Protein AF-0000000083341162 (afdb_homodimer)

Radius of gyration: 24.28 Å; Cα contacts (8 Å, |Δi|>4): 1191; chains: 2; bounding box: 47×65×74 Å

Nearest PDB structures (foldseek):
  4urj-assembly2_C  TM=5.771E-01  e=7.212E-07  Homo sapiens
  5qhm-assembly1_A  TM=6.306E-01  e=4.711E-06  Homo sapiens
  4ggj-assembly1_A  TM=7.688E-01  e=8.108E-05  Mus musculus
  4urj-assembly1_A  TM=5.931E-01  e=3.698E-06  Homo sapiens
  5lzk-assembly1_A  TM=6.014E-01  e=2.727E-05  Homo sapiens

pLDDT: mean 79.66, std 16.95, range [32.12, 98.06]

Structure (mmCIF, N/CA/C/O backbone):
data_AF-0000000083341162-model_v1
#
loop_
_entity.id
_entity.type
_entity.pdbx_description
1 polymer 'PLD-like domain-containing protein'
#
loop_
_atom_site.group_PDB
_atom_site.id
_atom_site.type_symbol
_atom_site.label_atom_id
_atom_site.label_alt_id
_atom_site.label_comp_id
_atom_site.label_asym_id
_atom_site.label_entity_id
_atom_site.label_seq_id
_atom_site.pdbx_PDB_ins_code
_atom_site.Cartn_x
_atom_site.Cartn_y
_atom_site.Cartn_z
_atom_site.occupancy
_atom_site.B_iso_or_equiv
_atom_site.auth_seq_id
_atom_site.auth_comp_id
_atom_site.auth_asym_id
_atom_site.auth_atom_id
_atom_site.pdbx_PDB_model_num
ATOM 1 N N . MET A 1 1 ? 17.734 2.557 14.867 1 71.5 1 MET A N 1
ATOM 2 C CA . MET A 1 1 ? 16.547 2.395 14.031 1 71.5 1 MET A CA 1
ATOM 3 C C . MET A 1 1 ? 15.328 3.041 14.695 1 71.5 1 MET A C 1
ATOM 5 O O . MET A 1 1 ? 14.93 2.65 15.789 1 71.5 1 MET A O 1
ATOM 9 N N . ALA A 1 2 ? 14.859 4.07 14.102 1 79.75 2 ALA A N 1
ATOM 10 C CA . ALA A 1 2 ? 13.688 4.754 14.648 1 79.75 2 ALA A CA 1
ATOM 11 C C . ALA A 1 2 ? 12.422 3.932 14.43 1 79.75 2 ALA A C 1
ATOM 13 O O . ALA A 1 2 ? 12.188 3.416 13.336 1 79.75 2 ALA A O 1
ATOM 14 N N . ASN A 1 3 ? 11.695 3.66 15.484 1 86.12 3 ASN A N 1
ATOM 15 C CA . ASN A 1 3 ? 10.375 3.035 15.414 1 86.12 3 ASN A CA 1
ATOM 16 C C . ASN A 1 3 ? 9.258 4.07 15.461 1 86.12 3 ASN A C 1
ATOM 18 O O . ASN A 1 3 ? 8.852 4.5 16.547 1 86.12 3 ASN A O 1
ATOM 22 N N . LEU A 1 4 ? 8.688 4.441 14.328 1 87.56 4 LEU A N 1
ATOM 23 C CA . LEU A 1 4 ? 7.707 5.516 14.211 1 87.56 4 LEU A CA 1
ATOM 24 C C . LEU A 1 4 ? 6.414 5.156 14.938 1 87.56 4 LEU A C 1
ATOM 26 O O . LEU A 1 4 ? 5.625 6.039 15.281 1 87.56 4 LEU A O 1
ATOM 30 N N . ASN A 1 5 ? 6.148 3.895 15.086 1 86.12 5 ASN A N 1
ATOM 31 C CA . ASN A 1 5 ? 4.914 3.461 15.727 1 86.12 5 ASN A CA 1
ATOM 32 C C . ASN A 1 5 ? 4.852 3.92 17.188 1 86.12 5 ASN A C 1
ATOM 34 O O . ASN A 1 5 ? 3.764 4.07 17.75 1 86.12 5 ASN A O 1
ATOM 38 N N . LYS A 1 6 ? 5.938 4.129 17.75 1 79.69 6 LYS A N 1
ATOM 39 C CA . LYS A 1 6 ? 5.996 4.531 19.156 1 79.69 6 LYS A CA 1
ATOM 40 C C . LYS A 1 6 ? 5.449 5.945 19.344 1 79.69 6 LYS A C 1
ATOM 42 O O . LYS A 1 6 ? 5.145 6.352 20.469 1 79.69 6 LYS A O 1
ATOM 47 N N . LEU A 1 7 ? 5.316 6.652 18.328 1 79.94 7 LEU A N 1
ATOM 48 C CA . LEU A 1 7 ? 4.871 8.039 18.391 1 79.94 7 LEU A CA 1
ATOM 49 C C . LEU A 1 7 ? 3.348 8.117 18.422 1 79.94 7 LEU A C 1
ATOM 51 O O . LEU A 1 7 ? 2.781 9.18 18.688 1 79.94 7 LEU A O 1
ATOM 55 N N . PHE A 1 8 ? 2.699 7.074 18.109 1 81 8 PHE A N 1
ATOM 56 C CA . PHE A 1 8 ? 1.251 7.102 17.953 1 81 8 PHE A CA 1
ATOM 57 C C . PHE A 1 8 ? 0.563 6.309 19.047 1 81 8 PHE A C 1
ATOM 59 O O . PHE A 1 8 ? 1.122 5.336 19.562 1 81 8 PHE A O 1
ATOM 66 N N . SER A 1 9 ? -0.628 6.777 19.297 1 69.12 9 SER A N 1
ATOM 67 C CA . SER A 1 9 ? -1.456 6.043 20.25 1 69.12 9 SER A CA 1
ATOM 68 C C . SER A 1 9 ? -2.014 4.766 19.625 1 69.12 9 SER A C 1
ATOM 70 O O . SER A 1 9 ? -2.225 4.699 18.422 1 69.12 9 SER A O 1
ATOM 72 N N . GLU A 1 10 ? -1.9 3.787 20.516 1 64 10 GLU A N 1
ATOM 73 C CA . GLU A 1 10 ? -2.535 2.57 20.016 1 64 10 GLU A CA 1
ATOM 74 C C . GLU A 1 10 ? -4.016 2.801 19.719 1 64 10 GLU A C 1
ATOM 76 O O . GLU A 1 10 ? -4.77 3.211 20.609 1 64 10 GLU A O 1
ATOM 81 N N . GLN A 1 11 ? -4.227 3.244 18.531 1 61.47 11 GLN A N 1
ATOM 82 C CA . GLN A 1 11 ? -5.629 3.461 18.203 1 61.47 11 GLN A CA 1
ATOM 83 C C . GLN A 1 11 ? -6.352 2.137 17.969 1 61.47 11 GLN A C 1
ATOM 85 O O . GLN A 1 11 ? -5.738 1.151 17.562 1 61.47 11 GLN A O 1
ATOM 90 N N . LEU A 1 12 ? -7.574 2.193 18.344 1 59.25 12 LEU A N 1
ATOM 91 C CA . LEU A 1 12 ? -8.477 1.046 18.297 1 59.25 12 LEU A CA 1
ATOM 92 C C . LEU A 1 12 ? -8.719 0.595 16.859 1 59.25 12 LEU A C 1
ATOM 94 O O . LEU A 1 12 ? -8.758 1.42 15.945 1 59.25 12 LEU A O 1
ATOM 98 N N . ASN A 1 13 ? -8.578 -0.587 16.656 1 68.56 13 ASN A N 1
ATOM 99 C CA . ASN A 1 13 ? -9.148 -1.298 15.516 1 68.56 13 ASN A CA 1
ATOM 100 C C . ASN A 1 13 ? -10.586 -0.876 15.258 1 68.56 13 ASN A C 1
ATOM 102 O O . ASN A 1 13 ? -11.352 -0.645 16.188 1 68.56 13 ASN A O 1
ATOM 106 N N . LYS A 1 14 ? -10.766 -0.411 14.062 1 81.25 14 LYS A N 1
ATOM 107 C CA . LYS A 1 14 ? -12.156 -0.161 13.688 1 81.25 14 LYS A CA 1
ATOM 108 C C . LYS A 1 14 ? -12.664 -1.229 12.719 1 81.25 14 LYS A C 1
ATOM 110 O O . LYS A 1 14 ? -11.906 -1.724 11.883 1 81.25 14 LYS A O 1
ATOM 115 N N . SER A 1 15 ? -13.867 -1.619 13 1 86.12 15 SER A N 1
ATOM 116 C CA . SER A 1 15 ? -14.492 -2.613 12.133 1 86.12 15 SER A CA 1
ATOM 117 C C . SER A 1 15 ? -15.875 -2.166 11.688 1 86.12 15 SER A C 1
ATOM 119 O O . SER A 1 15 ? -16.578 -1.48 12.43 1 86.12 15 SER A O 1
ATOM 121 N N . LEU A 1 16 ? -16.172 -2.43 10.484 1 82.31 16 LEU A N 1
ATOM 122 C CA . LEU A 1 16 ? -17.5 -2.199 9.938 1 82.31 16 LEU A CA 1
ATOM 123 C C . LEU A 1 16 ? -18.047 -3.469 9.297 1 82.31 16 LEU A C 1
ATOM 125 O O . LEU A 1 16 ? -17.297 -4.27 8.75 1 82.31 16 LEU A O 1
ATOM 129 N N . HIS A 1 17 ? -19.344 -3.479 9.367 1 87.75 17 HIS A N 1
ATOM 130 C CA . HIS A 1 17 ? -20 -4.641 8.789 1 87.75 17 HIS A CA 1
ATOM 131 C C . HIS A 1 17 ? -20.484 -4.352 7.371 1 87.75 17 HIS A C 1
ATOM 133 O O . HIS A 1 17 ? -20.875 -3.227 7.062 1 87.75 17 HIS A O 1
ATOM 139 N N . LEU A 1 18 ? -20.453 -5.344 6.59 1 85.62 18 LEU A N 1
ATOM 140 C CA . LEU A 1 18 ? -20.938 -5.285 5.215 1 85.62 18 LEU A CA 1
ATOM 141 C C . LEU A 1 18 ? -22.375 -5.785 5.121 1 85.62 18 LEU A C 1
ATOM 143 O O . LEU A 1 18 ? -22.828 -6.535 5.988 1 85.62 18 LEU A O 1
ATOM 147 N N . ASP A 1 19 ? -23.031 -5.387 4.078 1 83.44 19 ASP A N 1
ATOM 148 C CA . ASP A 1 19 ? -24.438 -5.754 3.898 1 83.44 19 ASP A CA 1
ATOM 149 C C . ASP A 1 19 ? -24.578 -7.254 3.637 1 83.44 19 ASP A C 1
ATOM 151 O O . ASP A 1 19 ? -25.625 -7.836 3.895 1 83.44 19 ASP A O 1
ATOM 155 N N . ASN A 1 20 ? -23.547 -7.902 3.205 1 80.06 20 ASN A N 1
ATOM 156 C CA . ASN A 1 20 ? -23.609 -9.32 2.891 1 80.06 20 ASN A CA 1
ATOM 157 C C . ASN A 1 20 ? -23.109 -10.18 4.055 1 80.06 20 ASN A C 1
ATOM 159 O O . ASN A 1 20 ? -22.828 -11.367 3.881 1 80.06 20 ASN A O 1
ATOM 163 N N . GLY A 1 21 ? -23 -9.578 5.184 1 84.56 21 GLY A N 1
ATOM 164 C CA . GLY A 1 21 ? -22.609 -10.312 6.375 1 84.56 21 GLY A CA 1
ATOM 165 C C . GLY A 1 21 ? -21.109 -10.312 6.621 1 84.56 21 GLY A C 1
ATOM 166 O O . GLY A 1 21 ? -20.656 -10.805 7.652 1 84.56 21 GLY A O 1
ATOM 167 N N . GLY A 1 22 ? -20.375 -9.773 5.738 1 90.5 22 GLY A N 1
ATOM 168 C CA . GLY A 1 22 ? -18.938 -9.688 5.922 1 90.5 22 GLY A CA 1
ATOM 169 C C . GLY A 1 22 ? -18.516 -8.539 6.816 1 90.5 22 GLY A C 1
ATOM 170 O O . GLY A 1 22 ? -19.359 -7.906 7.461 1 90.5 22 GLY A O 1
ATOM 171 N N . GLU A 1 23 ? -17.266 -8.43 6.902 1 93 23 GLU A N 1
ATOM 172 C CA . GLU A 1 23 ? -16.703 -7.398 7.773 1 93 23 GLU A CA 1
ATOM 173 C C . GLU A 1 23 ? -15.414 -6.824 7.195 1 93 23 GLU A C 1
ATOM 175 O O . GLU A 1 23 ? -14.656 -7.535 6.523 1 93 23 GLU A O 1
ATOM 180 N N . ILE A 1 24 ? -15.25 -5.57 7.465 1 92 24 ILE A N 1
ATOM 181 C CA . ILE A 1 24 ? -14 -4.898 7.133 1 92 24 ILE A CA 1
ATOM 182 C C . ILE A 1 24 ? -13.352 -4.348 8.398 1 92 24 ILE A C 1
ATOM 184 O O . ILE A 1 24 ? -14.023 -3.717 9.219 1 92 24 ILE A O 1
ATOM 188 N N . LYS A 1 25 ? -12.102 -4.625 8.5 1 93 25 LYS A N 1
ATOM 189 C CA . LYS A 1 25 ? -11.344 -4.172 9.664 1 93 25 LYS A CA 1
ATOM 190 C C . LYS A 1 25 ? -10.109 -3.377 9.242 1 93 25 LYS A C 1
ATOM 192 O O . LYS A 1 25 ? -9.43 -3.736 8.273 1 93 25 LYS A O 1
ATOM 197 N N . ILE A 1 26 ? -9.875 -2.297 9.961 1 92.56 26 ILE A N 1
ATOM 198 C CA . ILE A 1 26 ? -8.672 -1.503 9.734 1 92.56 26 ILE A CA 1
ATOM 199 C C . ILE A 1 26 ? -7.855 -1.421 11.023 1 92.56 26 ILE A C 1
ATOM 201 O O . ILE A 1 26 ? -8.414 -1.439 12.125 1 92.56 26 ILE A O 1
ATOM 205 N N . SER A 1 27 ? -6.609 -1.393 10.812 1 92.25 27 SER A N 1
ATOM 206 C CA . SER A 1 27 ? -5.695 -1.254 11.945 1 92.25 27 SER A CA 1
ATOM 207 C C . SER A 1 27 ? -4.43 -0.507 11.547 1 92.25 27 SER A C 1
ATOM 209 O O . SER A 1 27 ? -3.945 -0.652 10.422 1 92.25 27 SER A O 1
ATOM 211 N N . PHE A 1 28 ? -3.873 0.256 12.555 1 90.25 28 PHE A N 1
ATOM 212 C CA . PHE A 1 28 ? -2.656 1.021 12.305 1 90.25 28 PHE A CA 1
ATOM 213 C C . PHE A 1 28 ? -1.521 0.535 13.195 1 90.25 28 PHE A C 1
ATOM 215 O O . PHE A 1 28 ? -0.427 1.104 13.188 1 90.25 28 PHE A O 1
ATOM 222 N N . CYS A 1 29 ? -1.818 -0.487 13.984 1 86.31 29 CYS A N 1
ATOM 223 C CA . CYS A 1 29 ? -0.823 -0.961 14.938 1 86.31 29 CYS A CA 1
ATOM 224 C C . CYS A 1 29 ? -0.808 -2.484 15 1 86.31 29 CYS A C 1
ATOM 226 O O . CYS A 1 29 ? -1.766 -3.135 14.586 1 86.31 29 CYS A O 1
ATOM 228 N N . SER A 1 30 ? 0.346 -2.979 15.445 1 89.31 30 SER A N 1
ATOM 229 C CA . SER A 1 30 ? 0.517 -4.41 15.656 1 89.31 30 SER A CA 1
ATOM 230 C C . SER A 1 30 ? 0.198 -5.199 14.391 1 89.31 30 SER A C 1
ATOM 232 O O . SER A 1 30 ? -0.507 -6.207 14.438 1 89.31 30 SER A O 1
ATOM 234 N N . ASN A 1 31 ? 0.674 -4.703 13.328 1 93.12 31 ASN A N 1
ATOM 235 C CA . ASN A 1 31 ? 0.256 -5.238 12.031 1 93.12 31 ASN A CA 1
ATOM 236 C C . ASN A 1 31 ? 0.885 -6.602 11.766 1 93.12 31 ASN A C 1
ATOM 238 O O . ASN A 1 31 ? 0.247 -7.48 11.18 1 93.12 31 ASN A O 1
ATOM 242 N N . GLU A 1 32 ? 2.135 -6.82 12.227 1 95.44 32 GLU A N 1
ATOM 243 C CA . GLU A 1 32 ? 2.777 -8.109 12.008 1 95.44 32 GLU A CA 1
ATOM 244 C C . GLU A 1 32 ? 1.984 -9.234 12.664 1 95.44 32 GLU A C 1
ATOM 246 O O . GLU A 1 32 ? 1.756 -10.281 12.055 1 95.44 32 GLU A O 1
ATOM 251 N N . THR A 1 33 ? 1.55 -8.969 13.875 1 95.38 33 THR A N 1
ATOM 252 C CA . THR A 1 33 ? 0.78 -9.961 14.609 1 95.38 33 THR A CA 1
ATOM 253 C C . THR A 1 33 ? -0.53 -10.273 13.891 1 95.38 33 THR A C 1
ATOM 255 O O . THR A 1 33 ? -0.964 -11.43 13.852 1 95.38 33 THR A O 1
ATOM 258 N N . LYS A 1 34 ? -1.13 -9.32 13.406 1 95.62 34 LYS A N 1
ATOM 259 C CA . LYS A 1 34 ? -2.396 -9.508 12.695 1 95.62 34 LYS A CA 1
ATOM 260 C C . LYS A 1 34 ? -2.201 -10.305 11.414 1 95.62 34 LYS A C 1
ATOM 262 O O . LYS A 1 34 ? -3.025 -11.164 11.078 1 95.62 34 LYS A O 1
ATOM 267 N N . VAL A 1 35 ? -1.12 -10.031 10.711 1 97.56 35 VAL A N 1
ATOM 268 C CA . VAL A 1 35 ? -0.812 -10.781 9.492 1 97.56 35 VAL A CA 1
ATOM 269 C C . VAL A 1 35 ? -0.557 -12.25 9.844 1 97.56 35 VAL A C 1
ATOM 271 O O . VAL A 1 35 ? -1.104 -13.148 9.211 1 97.56 35 VAL A O 1
ATOM 274 N N . VAL A 1 36 ? 0.232 -12.492 10.844 1 97.62 36 VAL A N 1
ATOM 275 C CA . VAL A 1 36 ? 0.56 -13.852 11.266 1 97.62 36 VAL A CA 1
ATOM 276 C C . VAL A 1 36 ? -0.715 -14.586 11.672 1 97.62 36 VAL A C 1
ATOM 278 O O . VAL A 1 36 ? -0.928 -15.734 11.273 1 97.62 36 VAL A O 1
ATOM 281 N N . SER A 1 37 ? -1.533 -13.906 12.398 1 97.25 37 SER A N 1
ATOM 282 C CA . SER A 1 37 ? -2.791 -14.508 12.828 1 97.25 37 SER A CA 1
ATOM 283 C C . SER A 1 37 ? -3.662 -14.875 11.625 1 97.25 37 SER A C 1
ATOM 285 O O . SER A 1 37 ? -4.281 -15.945 11.609 1 97.25 37 SER A O 1
ATOM 287 N N . PHE A 1 38 ? -3.754 -14 10.711 1 97.56 38 PHE A N 1
ATOM 288 C CA . PHE A 1 38 ? -4.52 -14.25 9.492 1 97.56 38 PHE A CA 1
ATOM 289 C C . PHE A 1 38 ? -4.012 -15.5 8.781 1 97.56 38 PHE A C 1
ATOM 291 O O . PHE A 1 38 ? -4.801 -16.344 8.359 1 97.56 38 PHE A O 1
ATOM 298 N N . ILE A 1 39 ? -2.701 -15.617 8.672 1 97.12 39 ILE A N 1
ATOM 299 C CA . ILE A 1 39 ? -2.072 -16.734 7.98 1 97.12 39 ILE A CA 1
ATOM 300 C C . ILE A 1 39 ? -2.314 -18.031 8.758 1 97.12 39 ILE A C 1
ATOM 302 O O . ILE A 1 39 ? -2.74 -19.031 8.188 1 97.12 39 ILE A O 1
ATOM 306 N N . GLU A 1 40 ? -2.133 -17.984 10.016 1 95.75 40 GLU A N 1
ATOM 307 C CA . GLU A 1 40 ? -2.209 -19.188 10.844 1 95.75 40 GLU A CA 1
ATOM 308 C C . GLU A 1 40 ? -3.637 -19.719 10.914 1 95.75 40 GLU A C 1
ATOM 310 O O . GLU A 1 40 ? -3.846 -20.922 11.117 1 95.75 40 GLU A O 1
ATOM 315 N N . SER A 1 41 ? -4.562 -18.875 10.727 1 95.25 41 SER A N 1
ATOM 316 C CA . SER A 1 41 ? -5.957 -19.297 10.781 1 95.25 41 SER A CA 1
ATOM 317 C C . SER A 1 41 ? -6.453 -19.734 9.406 1 95.25 41 SER A C 1
ATOM 319 O O . SER A 1 41 ? -7.641 -20.016 9.234 1 95.25 41 SER A O 1
ATOM 321 N N . SER A 1 42 ? -5.613 -19.812 8.453 1 95.25 42 SER A N 1
ATOM 322 C CA . SER A 1 42 ? -6.008 -20.109 7.086 1 95.25 42 SER A CA 1
ATOM 323 C C . SER A 1 42 ? -5.605 -21.531 6.691 1 95.25 42 SER A C 1
ATOM 325 O O . SER A 1 42 ? -4.547 -22.016 7.102 1 95.25 42 SER A O 1
ATOM 327 N N . GLU A 1 43 ? -6.434 -22.188 5.887 1 94.56 43 GLU A N 1
ATOM 328 C CA . GLU A 1 43 ? -6.102 -23.484 5.316 1 94.56 43 GLU A CA 1
ATOM 329 C C . GLU A 1 43 ? -5.086 -23.344 4.184 1 94.56 43 GLU A C 1
ATOM 331 O O . GLU A 1 43 ? -4.16 -24.156 4.07 1 94.56 43 GLU A O 1
ATOM 336 N N . VAL A 1 44 ? -5.324 -22.391 3.381 1 95.06 44 VAL A N 1
ATOM 337 C CA . VAL A 1 44 ? -4.453 -22.062 2.256 1 95.06 44 VAL A CA 1
ATOM 338 C C . VAL A 1 44 ? -4.293 -20.547 2.139 1 95.06 44 VAL A C 1
ATOM 340 O O . VAL A 1 44 ? -5.254 -19.797 2.34 1 95.06 44 VAL A O 1
ATOM 343 N N . ILE A 1 45 ? -3.104 -20.125 1.803 1 96.56 45 ILE A N 1
ATOM 344 C CA . ILE A 1 45 ? -2.83 -18.703 1.562 1 96.56 45 ILE A CA 1
ATOM 345 C C . ILE A 1 45 ? -2.266 -18.531 0.154 1 96.56 45 ILE A C 1
ATOM 347 O O . ILE A 1 45 ? -1.301 -19.188 -0.227 1 96.56 45 ILE A O 1
ATOM 351 N N . VAL A 1 46 ? -2.889 -17.656 -0.566 1 96.25 46 VAL A N 1
ATOM 352 C CA . VAL A 1 46 ? -2.256 -17.188 -1.794 1 96.25 46 VAL A CA 1
ATOM 353 C C . VAL A 1 46 ? -2.16 -15.656 -1.771 1 96.25 46 VAL A C 1
ATOM 355 O O . VAL A 1 46 ? -2.877 -15 -1.017 1 96.25 46 VAL A O 1
ATOM 358 N N . GLY A 1 47 ? -1.236 -15.117 -2.508 1 96.56 47 GLY A N 1
ATOM 359 C CA . GLY A 1 47 ? -1.135 -13.672 -2.514 1 96.56 47 GLY A CA 1
ATOM 360 C C . GLY A 1 47 ? 0.105 -13.164 -3.225 1 96.56 47 GLY A C 1
ATOM 361 O O . GLY A 1 47 ? 0.704 -13.883 -4.027 1 96.56 47 GLY A O 1
ATOM 362 N N . CYS A 1 48 ? 0.42 -11.914 -3.025 1 97.44 48 CYS A N 1
ATOM 363 C CA . CYS A 1 48 ? 1.55 -11.273 -3.689 1 97.44 48 CYS A CA 1
ATOM 364 C C . CYS A 1 48 ? 2.018 -10.047 -2.914 1 97.44 48 CYS A C 1
ATOM 366 O O . CYS A 1 48 ? 1.239 -9.438 -2.174 1 97.44 48 CYS A O 1
ATOM 368 N N . ALA A 1 49 ? 3.217 -9.711 -3.061 1 97 49 ALA A N 1
ATOM 369 C CA . ALA A 1 49 ? 3.859 -8.516 -2.518 1 97 49 ALA A CA 1
ATOM 370 C C . ALA A 1 49 ? 5.195 -8.25 -3.203 1 97 49 ALA A C 1
ATOM 372 O O . ALA A 1 49 ? 5.887 -9.188 -3.609 1 97 49 ALA A O 1
ATOM 373 N N . PRO A 1 50 ? 5.578 -6.957 -3.285 1 95.69 50 PRO A N 1
ATOM 374 C CA . PRO A 1 50 ? 6.879 -6.703 -3.912 1 95.69 50 PRO A CA 1
ATOM 375 C C . PRO A 1 50 ? 8.047 -7.25 -3.092 1 95.69 50 PRO A C 1
ATOM 377 O O . PRO A 1 50 ? 9.016 -7.766 -3.656 1 95.69 50 PRO A O 1
ATOM 380 N N . TRP A 1 51 ? 7.969 -7.094 -1.803 1 93.5 51 TRP A N 1
ATOM 381 C CA . TRP A 1 51 ? 8.969 -7.566 -0.854 1 93.5 51 TRP A CA 1
ATOM 382 C C . TRP A 1 51 ? 8.336 -8.484 0.19 1 93.5 51 TRP A C 1
ATOM 384 O O . TRP A 1 51 ? 7.215 -8.25 0.634 1 93.5 51 TRP A O 1
ATOM 394 N N . PHE A 1 52 ? 9.133 -9.539 0.57 1 93.12 52 PHE A N 1
ATOM 395 C CA . PHE A 1 52 ? 8.602 -10.523 1.507 1 93.12 52 PHE A CA 1
ATOM 396 C C . PHE A 1 52 ? 9.711 -11.109 2.365 1 93.12 52 PHE A C 1
ATOM 398 O O . PHE A 1 52 ? 10.055 -12.289 2.223 1 93.12 52 PHE A O 1
ATOM 405 N N . ASN A 1 53 ? 10.219 -10.391 3.307 1 90.38 53 ASN A N 1
ATOM 406 C CA . ASN A 1 53 ? 11.359 -10.93 4.039 1 90.38 53 ASN A CA 1
ATOM 407 C C . ASN A 1 53 ? 11.141 -10.852 5.547 1 90.38 53 ASN A C 1
ATOM 409 O O . ASN A 1 53 ? 12.102 -10.891 6.32 1 90.38 53 ASN A O 1
ATOM 413 N N . ASN A 1 54 ? 9.969 -10.656 6 1 92.62 54 ASN A N 1
ATOM 414 C CA . ASN A 1 54 ? 9.656 -10.766 7.422 1 92.62 54 ASN A CA 1
ATOM 415 C C . ASN A 1 54 ? 9.695 -12.219 7.887 1 92.62 54 ASN A C 1
ATOM 417 O O . ASN A 1 54 ? 8.852 -13.031 7.492 1 92.62 54 ASN A O 1
ATOM 421 N N . GLN A 1 55 ? 10.586 -12.539 8.789 1 90.69 55 GLN A N 1
ATOM 422 C CA . GLN A 1 55 ? 10.828 -13.922 9.172 1 90.69 55 GLN A CA 1
ATOM 423 C C . GLN A 1 55 ? 9.625 -14.516 9.891 1 90.69 55 GLN A C 1
ATOM 425 O O . GLN A 1 55 ? 9.297 -15.695 9.711 1 90.69 55 GLN A O 1
ATOM 430 N N . ASN A 1 56 ? 8.992 -13.758 10.742 1 93.75 56 ASN A N 1
ATOM 431 C CA . ASN A 1 56 ? 7.82 -14.258 11.453 1 93.75 56 ASN A CA 1
ATOM 432 C C . ASN A 1 56 ? 6.691 -14.617 10.492 1 93.75 56 ASN A C 1
ATOM 434 O O . ASN A 1 56 ? 5.988 -15.609 10.695 1 93.75 56 ASN A O 1
ATOM 438 N N . ILE A 1 57 ? 6.547 -13.883 9.484 1 94.69 57 ILE A N 1
ATOM 439 C CA . ILE A 1 57 ? 5.504 -14.125 8.5 1 94.69 57 ILE A CA 1
ATOM 440 C C . ILE A 1 57 ? 5.867 -15.352 7.66 1 94.69 57 ILE A C 1
ATOM 442 O O . ILE A 1 57 ? 5.016 -16.203 7.387 1 94.69 57 ILE A O 1
ATOM 446 N N . ILE A 1 58 ? 7.117 -15.453 7.262 1 92.31 58 ILE A N 1
ATOM 447 C CA . ILE A 1 58 ? 7.586 -16.609 6.504 1 92.31 58 ILE A CA 1
ATOM 448 C C . ILE A 1 58 ? 7.395 -17.875 7.332 1 92.31 58 ILE A C 1
ATOM 450 O O . ILE A 1 58 ? 6.938 -18.906 6.812 1 92.31 58 ILE A O 1
ATOM 454 N N . ASN A 1 59 ? 7.699 -17.797 8.617 1 92.31 59 ASN A N 1
ATOM 455 C CA . ASN A 1 59 ? 7.484 -18.938 9.492 1 92.31 59 ASN A CA 1
ATOM 456 C C . ASN A 1 59 ? 6.008 -19.328 9.562 1 92.31 59 ASN A C 1
ATOM 458 O O . ASN A 1 59 ? 5.676 -20.516 9.594 1 92.31 59 ASN A O 1
ATOM 462 N N . ALA A 1 60 ? 5.188 -18.344 9.633 1 94.44 60 ALA A N 1
ATOM 463 C CA . ALA A 1 60 ? 3.752 -18.625 9.656 1 94.44 60 ALA A CA 1
ATOM 464 C C . ALA A 1 60 ? 3.312 -19.344 8.391 1 94.44 60 ALA A C 1
ATOM 466 O O . ALA A 1 60 ? 2.498 -20.281 8.445 1 94.44 60 ALA A O 1
ATOM 467 N N . LEU A 1 61 ? 3.84 -18.969 7.262 1 92.88 61 LEU A N 1
ATOM 468 C CA . LEU A 1 61 ? 3.496 -19.609 5.992 1 92.88 61 LEU A CA 1
ATOM 469 C C . LEU A 1 61 ? 3.918 -21.078 5.984 1 92.88 61 LEU A C 1
ATOM 471 O O . LEU A 1 61 ? 3.234 -21.922 5.402 1 92.88 61 LEU A O 1
ATOM 475 N N . GLN A 1 62 ? 5.043 -21.312 6.59 1 89.62 62 GLN A N 1
ATOM 476 C CA . GLN A 1 62 ? 5.555 -22.672 6.66 1 89.62 62 GLN A CA 1
ATOM 477 C C . GLN A 1 62 ? 4.605 -23.578 7.43 1 89.62 62 GLN A C 1
ATOM 479 O O . GLN A 1 62 ? 4.566 -24.797 7.199 1 89.62 62 GLN A O 1
ATOM 484 N N . ASN A 1 63 ? 3.842 -22.938 8.219 1 89.44 63 ASN A N 1
ATOM 485 C CA . ASN A 1 63 ? 3.004 -23.734 9.125 1 89.44 63 ASN A CA 1
ATOM 486 C C . ASN A 1 63 ? 1.56 -23.781 8.633 1 89.44 63 ASN A C 1
ATOM 488 O O . ASN A 1 63 ? 0.691 -24.328 9.32 1 89.44 63 ASN A O 1
ATOM 492 N N . VAL A 1 64 ? 1.315 -23.188 7.508 1 91 64 VAL A N 1
ATOM 493 C CA . VAL A 1 64 ? -0.039 -23.25 6.973 1 91 64 VAL A CA 1
ATOM 494 C C . VAL A 1 64 ? -0.376 -24.703 6.594 1 91 64 VAL A C 1
ATOM 496 O O . VAL A 1 64 ? 0.416 -25.375 5.934 1 91 64 VAL A O 1
ATOM 499 N N . ASN A 1 65 ? -1.489 -25.172 6.941 1 84.25 65 ASN A N 1
ATOM 500 C CA . ASN A 1 65 ? -1.861 -26.578 6.91 1 84.25 65 ASN A CA 1
ATOM 501 C C . ASN A 1 65 ? -1.819 -27.141 5.488 1 84.25 65 ASN A C 1
ATOM 503 O O . ASN A 1 65 ? -1.277 -28.219 5.258 1 84.25 65 ASN A O 1
ATOM 507 N N . LYS A 1 66 ? -2.428 -26.469 4.516 1 89.31 66 LYS A N 1
ATOM 508 C CA . LYS A 1 66 ? -2.576 -27.031 3.176 1 89.31 66 LYS A CA 1
ATOM 509 C C . LYS A 1 66 ? -1.724 -26.266 2.166 1 89.31 66 LYS A C 1
ATOM 511 O O . LYS A 1 66 ? -1.804 -26.516 0.961 1 89.31 66 LYS A O 1
ATOM 516 N N . GLY A 1 67 ? -0.988 -25.281 2.619 1 91.44 67 GLY A N 1
ATOM 517 C CA . GLY A 1 67 ? 0.066 -24.703 1.81 1 91.44 67 GLY A CA 1
ATOM 518 C C . GLY A 1 67 ? -0.224 -23.266 1.405 1 91.44 67 GLY A C 1
ATOM 519 O O . GLY A 1 67 ? -1.225 -22.688 1.831 1 91.44 67 GLY A O 1
ATOM 520 N N . CYS A 1 68 ? 0.73 -22.734 0.615 1 93.75 68 CYS A N 1
ATOM 521 C CA . CYS A 1 68 ? 0.651 -21.328 0.215 1 93.75 68 CYS A CA 1
ATOM 522 C C . CYS A 1 68 ? 1.359 -21.109 -1.115 1 93.75 68 CYS A C 1
ATOM 524 O O . CYS A 1 68 ? 2.117 -21.953 -1.573 1 93.75 68 CYS A O 1
ATOM 526 N N . CYS A 1 69 ? 1.026 -20.062 -1.785 1 94.69 69 CYS A N 1
ATOM 527 C CA . CYS A 1 69 ? 1.692 -19.578 -2.992 1 94.69 69 CYS A CA 1
ATOM 528 C C . CYS A 1 69 ? 1.723 -18.062 -3.031 1 94.69 69 CYS A C 1
ATOM 530 O O . CYS A 1 69 ? 0.678 -17.422 -3.141 1 94.69 69 CYS A O 1
ATOM 532 N N . ILE A 1 70 ? 2.904 -17.516 -2.986 1 96.38 70 ILE A N 1
ATOM 533 C CA . ILE A 1 70 ? 3.09 -16.078 -2.938 1 96.38 70 ILE A CA 1
ATOM 534 C C . ILE A 1 70 ? 3.875 -15.609 -4.164 1 96.38 70 ILE A C 1
ATOM 536 O O . ILE A 1 70 ? 4.914 -16.188 -4.496 1 96.38 70 ILE A O 1
ATOM 540 N N . ILE A 1 71 ? 3.383 -14.594 -4.84 1 95.94 71 ILE A N 1
ATOM 541 C CA . ILE A 1 71 ? 4.066 -14.047 -6.004 1 95.94 71 ILE A CA 1
ATOM 542 C C . ILE A 1 71 ? 4.797 -12.766 -5.617 1 95.94 71 ILE A C 1
ATOM 544 O O . ILE A 1 71 ? 4.195 -11.852 -5.047 1 95.94 71 ILE A O 1
ATOM 548 N N . LEU A 1 72 ? 6.086 -12.672 -5.941 1 96.12 72 LEU A N 1
ATOM 549 C CA . LEU A 1 72 ? 6.941 -11.539 -5.609 1 96.12 72 LEU A CA 1
ATOM 550 C C . LEU A 1 72 ? 7.293 -10.734 -6.855 1 96.12 72 LEU A C 1
ATOM 552 O O . LEU A 1 72 ? 7.121 -11.219 -7.977 1 96.12 72 LEU A O 1
ATOM 556 N N . ASP A 1 73 ? 7.742 -9.5 -6.625 1 95.81 73 ASP A N 1
ATOM 557 C CA . ASP A 1 73 ? 8.266 -8.703 -7.734 1 95.81 73 ASP A CA 1
ATOM 558 C C . ASP A 1 73 ? 9.633 -9.211 -8.172 1 95.81 73 ASP A C 1
ATOM 560 O O . ASP A 1 73 ? 10.555 -9.328 -7.355 1 95.81 73 ASP A O 1
ATOM 564 N N . LYS A 1 74 ? 9.781 -9.453 -9.406 1 93.94 74 LYS A N 1
ATOM 565 C CA . LYS A 1 74 ? 10.984 -10.062 -9.969 1 93.94 74 LYS A CA 1
ATOM 566 C C . LYS A 1 74 ? 12.211 -9.18 -9.734 1 93.94 74 LYS A C 1
ATOM 568 O O . LYS A 1 74 ? 13.25 -9.664 -9.273 1 93.94 74 LYS A O 1
ATOM 573 N N . LYS A 1 75 ? 12.125 -7.945 -10.062 1 92.69 75 LYS A N 1
ATOM 574 C CA . LYS A 1 75 ? 13.242 -7.016 -9.938 1 92.69 75 LYS A CA 1
ATOM 575 C C . LYS A 1 75 ? 13.742 -6.945 -8.5 1 92.69 75 LYS A C 1
ATOM 577 O O . LYS A 1 75 ? 14.945 -7.035 -8.25 1 92.69 75 LYS A O 1
ATOM 582 N N . GLN A 1 76 ? 12.836 -6.816 -7.57 1 90.94 76 GLN A N 1
ATOM 583 C CA . GLN A 1 76 ? 13.203 -6.688 -6.168 1 90.94 76 GLN A CA 1
ATOM 584 C C . GLN A 1 76 ? 13.797 -7.992 -5.637 1 90.94 76 GLN A C 1
ATOM 586 O O . GLN A 1 76 ? 14.734 -7.973 -4.836 1 90.94 76 GLN A O 1
ATOM 591 N N . PHE A 1 77 ? 13.258 -9.109 -6.086 1 92.69 77 PHE A N 1
ATOM 592 C CA . PHE A 1 77 ? 13.773 -10.406 -5.656 1 92.69 77 PHE A CA 1
ATOM 593 C C . PHE A 1 77 ? 15.188 -10.633 -6.172 1 92.69 77 PHE A C 1
ATOM 595 O O . PHE A 1 77 ? 16.047 -11.125 -5.445 1 92.69 77 PHE A O 1
ATOM 602 N N . MET A 1 78 ? 15.422 -10.281 -7.398 1 90.06 78 MET A N 1
ATOM 603 C CA . MET A 1 78 ? 16.688 -10.578 -8.047 1 90.06 78 MET A CA 1
ATOM 604 C C . MET A 1 78 ? 17.812 -9.703 -7.484 1 90.06 78 MET A C 1
ATOM 606 O O . MET A 1 78 ? 18.984 -9.977 -7.711 1 90.06 78 MET A O 1
ATOM 610 N N . LYS A 1 79 ? 17.453 -8.711 -6.73 1 88.12 79 LYS A N 1
ATOM 611 C CA . LYS A 1 79 ? 18.453 -7.887 -6.055 1 88.12 79 LYS A CA 1
ATOM 612 C C . LYS A 1 79 ? 18.953 -8.555 -4.773 1 88.12 79 LYS A C 1
ATOM 614 O O . LYS A 1 79 ? 19.969 -8.148 -4.207 1 88.12 79 LYS A O 1
ATOM 619 N N . LEU A 1 80 ? 18.266 -9.508 -4.293 1 86.62 80 LEU A N 1
ATOM 620 C CA . LEU A 1 80 ? 18.625 -10.172 -3.047 1 86.62 80 LEU A CA 1
ATOM 621 C C . LEU A 1 80 ? 19.891 -11.016 -3.234 1 86.62 80 LEU A C 1
ATOM 623 O O . LEU A 1 80 ? 20.062 -11.664 -4.27 1 86.62 80 LEU A O 1
ATOM 627 N N . PRO A 1 81 ? 20.641 -10.984 -2.137 1 83.25 81 PRO A N 1
ATOM 628 C CA . PRO A 1 81 ? 21.734 -11.945 -2.174 1 83.25 81 PRO A CA 1
ATOM 629 C C . PRO A 1 81 ? 21.266 -13.398 -2.158 1 83.25 81 PRO A C 1
ATOM 631 O O . PRO A 1 81 ? 20.188 -13.688 -1.626 1 83.25 81 PRO A O 1
ATOM 634 N N . ASP A 1 82 ? 22.047 -14.273 -2.615 1 76.38 82 ASP A N 1
ATOM 635 C CA . ASP A 1 82 ? 21.703 -15.688 -2.777 1 76.38 82 ASP A CA 1
ATOM 636 C C . ASP A 1 82 ? 21.266 -16.297 -1.449 1 76.38 82 ASP A C 1
ATOM 638 O O . ASP A 1 82 ? 20.312 -17.078 -1.404 1 76.38 82 ASP A O 1
ATOM 642 N N . TYR A 1 83 ? 21.969 -15.977 -0.452 1 71.31 83 TYR A N 1
ATOM 643 C CA . TYR A 1 83 ? 21.672 -16.594 0.841 1 71.31 83 TYR A CA 1
ATOM 644 C C . TYR A 1 83 ? 20.297 -16.188 1.338 1 71.31 83 TYR A C 1
ATOM 646 O O . TYR A 1 83 ? 19.625 -16.969 2.018 1 71.31 83 TYR A O 1
ATOM 654 N N . GLU A 1 84 ? 19.766 -15.039 0.998 1 78 84 GLU A N 1
ATOM 655 C CA . GLU A 1 84 ? 18.422 -14.586 1.377 1 78 84 GLU A CA 1
ATOM 656 C C . GLU A 1 84 ? 17.359 -15.242 0.505 1 78 84 GLU A C 1
ATOM 658 O O . GLU A 1 84 ? 16.281 -15.594 0.993 1 78 84 GLU A O 1
ATOM 663 N N . ALA A 1 85 ? 17.719 -15.469 -0.667 1 74.88 85 ALA A N 1
ATOM 664 C CA . ALA A 1 85 ? 16.781 -16.062 -1.608 1 74.88 85 ALA A CA 1
ATOM 665 C C . ALA A 1 85 ? 16.438 -17.484 -1.208 1 74.88 85 ALA A C 1
ATOM 667 O O . ALA A 1 85 ? 15.32 -17.969 -1.473 1 74.88 85 ALA A O 1
ATOM 668 N N . ARG A 1 86 ? 17.266 -18.156 -0.505 1 69.12 86 ARG A N 1
ATOM 669 C CA . ARG A 1 86 ? 17.078 -19.547 -0.121 1 69.12 86 ARG A CA 1
ATOM 670 C C . ARG A 1 86 ? 16 -19.672 0.954 1 69.12 86 ARG A C 1
ATOM 672 O O . ARG A 1 86 ? 15.453 -20.766 1.158 1 69.12 86 ARG A O 1
ATOM 679 N N . ARG A 1 87 ? 15.688 -18.609 1.593 1 70.75 87 ARG A N 1
ATOM 680 C CA . ARG A 1 87 ? 14.711 -18.609 2.676 1 70.75 87 ARG A CA 1
ATOM 681 C C . ARG A 1 87 ? 13.289 -18.719 2.133 1 70.75 87 ARG A C 1
ATOM 683 O O . ARG A 1 87 ? 12.336 -18.891 2.898 1 70.75 87 ARG A O 1
ATOM 690 N N . TYR A 1 88 ? 13.203 -18.672 0.94 1 73.56 88 TYR A N 1
ATOM 691 C CA . TYR A 1 88 ? 11.883 -18.609 0.311 1 73.56 88 TYR A CA 1
ATOM 692 C C . TYR A 1 88 ? 11.391 -20 -0.049 1 73.56 88 TYR A C 1
ATOM 694 O O . TYR A 1 88 ? 10.477 -20.156 -0.861 1 73.56 88 TYR A O 1
ATOM 702 N N . ILE A 1 89 ? 11.945 -20.969 0.537 1 65.88 89 ILE A N 1
ATOM 703 C CA . ILE A 1 89 ? 11.398 -22.328 0.424 1 65.88 89 ILE A CA 1
ATOM 704 C C . ILE A 1 89 ? 10.453 -22.594 1.591 1 65.88 89 ILE A C 1
ATOM 706 O O . ILE A 1 89 ? 10.852 -22.5 2.754 1 65.88 89 ILE A O 1
ATOM 710 N N . SER A 1 90 ? 9.195 -22.641 1.338 1 74 90 SER A N 1
ATOM 711 C CA . SER A 1 90 ? 8.148 -22.906 2.322 1 74 90 SER A CA 1
ATOM 712 C C . SER A 1 90 ? 7.227 -24.031 1.861 1 74 90 SER A C 1
ATOM 714 O O . SER A 1 90 ? 7.621 -24.875 1.053 1 74 90 SER A O 1
ATOM 716 N N . ASN A 1 91 ? 6.027 -24.156 2.496 1 81.94 91 ASN A N 1
ATOM 717 C CA . ASN A 1 91 ? 5.016 -25.188 2.27 1 81.94 91 ASN A CA 1
ATOM 718 C C . ASN A 1 91 ? 4.148 -24.859 1.058 1 81.94 91 ASN A C 1
ATOM 720 O O . ASN A 1 91 ? 3.129 -24.172 1.184 1 81.94 91 ASN A O 1
ATOM 724 N N . PRO A 1 92 ? 4.527 -25.453 -0.085 1 84.06 92 PRO A N 1
ATOM 725 C CA . PRO A 1 92 ? 3.75 -25.141 -1.285 1 84.06 92 PRO A CA 1
ATOM 726 C C . PRO A 1 92 ? 2.369 -25.797 -1.283 1 84.06 92 PRO A C 1
ATOM 728 O O . PRO A 1 92 ? 2.137 -26.75 -0.544 1 84.06 92 PRO A O 1
ATOM 731 N N . VAL A 1 93 ? 1.461 -25.234 -1.97 1 81.44 93 VAL A N 1
ATOM 732 C CA . VAL A 1 93 ? 0.143 -25.812 -2.191 1 81.44 93 VAL A CA 1
ATOM 733 C C . VAL A 1 93 ? 0.004 -26.234 -3.652 1 81.44 93 VAL A C 1
ATOM 735 O O . VAL A 1 93 ? 0.391 -25.5 -4.559 1 81.44 93 VAL A O 1
ATOM 738 N N . ASN A 1 94 ? -0.556 -27.406 -3.775 1 80.56 94 ASN A N 1
ATOM 739 C CA . ASN A 1 94 ? -0.84 -27.891 -5.121 1 80.56 94 ASN A CA 1
ATOM 740 C C . ASN A 1 94 ? -2.287 -27.609 -5.523 1 80.56 94 ASN A C 1
ATOM 742 O O . ASN A 1 94 ? -3.213 -27.938 -4.777 1 80.56 94 ASN A O 1
ATOM 746 N N . PHE A 1 95 ? -2.445 -26.875 -6.578 1 79.38 95 PHE A N 1
ATOM 747 C CA . PHE A 1 95 ? -3.781 -26.594 -7.086 1 79.38 95 PHE A CA 1
ATOM 748 C C . PHE A 1 95 ? -3.758 -26.406 -8.602 1 79.38 95 PHE A C 1
ATOM 750 O O . PHE A 1 95 ? -2.689 -26.266 -9.195 1 79.38 95 PHE A O 1
ATOM 757 N N . CYS A 1 96 ? -5.055 -26.516 -9.156 1 75.62 96 CYS A N 1
ATOM 758 C CA . CYS A 1 96 ? -5.227 -26.312 -10.586 1 75.62 96 CYS A CA 1
ATOM 759 C C . CYS A 1 96 ? -6.066 -25.078 -10.867 1 75.62 96 CYS A C 1
ATOM 761 O O . CYS A 1 96 ? -7.051 -24.812 -10.172 1 75.62 96 CYS A O 1
ATOM 763 N N . ILE A 1 97 ? -5.582 -24.219 -11.719 1 72.75 97 ILE A N 1
ATOM 764 C CA . ILE A 1 97 ? -6.395 -23.078 -12.156 1 72.75 97 ILE A CA 1
ATOM 765 C C . ILE A 1 97 ? -6.555 -23.109 -13.672 1 72.75 97 ILE A C 1
ATOM 767 O O . ILE A 1 97 ? -5.652 -23.547 -14.391 1 72.75 97 ILE A O 1
ATOM 771 N N . SER A 1 98 ? -7.887 -22.766 -13.992 1 62.12 98 SER A N 1
ATOM 772 C CA . SER A 1 98 ? -8.094 -22.547 -15.422 1 62.12 98 SER A CA 1
ATOM 773 C C . SER A 1 98 ? -7.461 -21.25 -15.883 1 62.12 98 SER A C 1
ATOM 775 O O . SER A 1 98 ? -7.645 -20.203 -15.25 1 62.12 98 SER A O 1
ATOM 777 N N . THR A 1 99 ? -6.391 -21.25 -16.578 1 55.5 99 THR A N 1
ATOM 778 C CA . THR A 1 99 ? -5.625 -20.094 -17 1 55.5 99 THR A CA 1
ATOM 779 C C . THR A 1 99 ? -6.367 -19.328 -18.109 1 55.5 99 THR A C 1
ATOM 781 O O . THR A 1 99 ? -5.969 -19.375 -19.266 1 55.5 99 THR A O 1
ATOM 784 N N . VAL A 1 100 ? -7.688 -19.266 -18.172 1 48.53 100 VAL A N 1
ATOM 785 C CA . VAL A 1 100 ? -8.281 -18.516 -19.266 1 48.53 100 VAL A CA 1
ATOM 786 C C . VAL A 1 100 ? -7.938 -17.031 -19.125 1 48.53 100 VAL A C 1
ATOM 788 O O . VAL A 1 100 ? -8.352 -16.391 -18.156 1 48.53 100 VAL A O 1
ATOM 791 N N . LEU A 1 101 ? -6.637 -16.656 -19.562 1 49.97 101 LEU A N 1
ATOM 792 C CA . LEU A 1 101 ? -6.391 -15.227 -19.625 1 49.97 101 LEU A CA 1
ATOM 793 C C . LEU A 1 101 ? -7.469 -14.523 -20.453 1 49.97 101 LEU A C 1
ATOM 795 O O . LEU A 1 101 ? -7.73 -14.914 -21.594 1 49.97 101 LEU A O 1
ATOM 799 N N . LYS A 1 102 ? -8.43 -14.102 -19.781 1 47.56 102 LYS A N 1
ATOM 800 C CA . LYS A 1 102 ? -9.414 -13.344 -20.547 1 47.56 102 LYS A CA 1
ATOM 801 C C . LYS A 1 102 ? -8.742 -12.352 -21.5 1 47.56 102 LYS A C 1
ATOM 803 O O . LYS A 1 102 ? -7.512 -12.266 -21.531 1 47.56 102 LYS A O 1
ATOM 808 N N . ASN A 1 103 ? -9.414 -11.234 -22 1 44.53 103 ASN A N 1
ATOM 809 C CA . ASN A 1 103 ? -9.25 -10.25 -23.062 1 44.53 103 ASN A CA 1
ATOM 810 C C . ASN A 1 103 ? -7.973 -9.43 -22.875 1 44.53 103 ASN A C 1
ATOM 812 O O . ASN A 1 103 ? -7.805 -8.391 -23.516 1 44.53 103 ASN A O 1
ATOM 816 N N . GLY A 1 104 ? -7.141 -9.641 -21.984 1 44.22 104 GLY A N 1
ATOM 817 C CA . GLY A 1 104 ? -6.113 -8.609 -21.984 1 44.22 104 GLY A CA 1
ATOM 818 C C . GLY A 1 104 ? -5.168 -8.719 -23.156 1 44.22 104 GLY A C 1
ATOM 819 O O . GLY A 1 104 ? -5.285 -9.641 -23.984 1 44.22 104 GLY A O 1
ATOM 820 N N . CYS A 1 105 ? -4.387 -7.617 -23.531 1 44.62 105 CYS A N 1
ATOM 821 C CA . CYS A 1 105 ? -3.328 -7.535 -24.531 1 44.62 105 CYS A CA 1
ATOM 822 C C . CYS A 1 105 ? -2.475 -8.797 -24.531 1 44.62 105 CYS A C 1
ATOM 824 O O . CYS A 1 105 ? -1.628 -8.977 -25.406 1 44.62 105 CYS A O 1
ATOM 826 N N . ILE A 1 106 ? -2.67 -9.625 -23.484 1 50.75 106 ILE A N 1
ATOM 827 C CA . ILE A 1 106 ? -1.872 -10.828 -23.297 1 50.75 106 ILE A CA 1
ATOM 828 C C . ILE A 1 106 ? -1.948 -11.703 -24.547 1 50.75 106 ILE A C 1
ATOM 830 O O . ILE A 1 106 ? -0.946 -12.289 -24.969 1 50.75 106 ILE A O 1
ATOM 834 N N . LYS A 1 107 ? -3.164 -11.602 -25.031 1 50.16 107 LYS A N 1
ATOM 835 C CA . LYS A 1 107 ? -3.352 -12.5 -26.156 1 50.16 107 LYS A CA 1
ATOM 836 C C . LYS A 1 107 ? -2.332 -12.219 -27.266 1 50.16 107 LYS A C 1
ATOM 838 O O . LYS A 1 107 ? -1.987 -13.109 -28.031 1 50.16 107 LYS A O 1
ATOM 843 N N . ALA A 1 108 ? -1.854 -11 -27.031 1 48.5 108 ALA A N 1
ATOM 844 C CA . ALA A 1 108 ? -0.937 -10.664 -28.125 1 48.5 108 ALA A CA 1
ATOM 845 C C . ALA A 1 108 ? 0.469 -11.188 -27.828 1 48.5 108 ALA A C 1
ATOM 847 O O . ALA A 1 108 ? 1.236 -11.469 -28.75 1 48.5 108 ALA A O 1
ATOM 848 N N . PHE A 1 109 ? 0.704 -11.367 -26.547 1 58.72 109 PHE A N 1
ATOM 849 C CA . PHE A 1 109 ? 2.094 -11.695 -26.25 1 58.72 109 PHE A CA 1
ATOM 850 C C . PHE A 1 109 ? 2.223 -13.141 -25.781 1 58.72 109 PHE A C 1
ATOM 852 O O . PHE A 1 109 ? 3.277 -13.758 -25.953 1 58.72 109 PHE A O 1
ATOM 859 N N . PHE A 1 110 ? 1.145 -13.531 -25.219 1 62.59 110 PHE A N 1
ATOM 860 C CA . PHE A 1 110 ? 1.256 -14.875 -24.672 1 62.59 110 PHE A CA 1
ATOM 861 C C . PHE A 1 110 ? 0.029 -15.711 -25.016 1 62.59 110 PHE A C 1
ATOM 863 O O . PHE A 1 110 ? -1.098 -15.211 -24.984 1 62.59 110 PHE A O 1
ATOM 870 N N . LYS A 1 111 ? 0.412 -16.766 -25.781 1 59.56 111 LYS A N 1
ATOM 871 C CA . LYS A 1 111 ? -0.653 -17.719 -26.094 1 59.56 111 LYS A CA 1
ATOM 872 C C . LYS A 1 111 ? -0.845 -18.719 -24.953 1 59.56 111 LYS A C 1
ATOM 874 O O . LYS A 1 111 ? 0.125 -19.141 -24.328 1 59.56 111 LYS A O 1
ATOM 879 N N . ARG A 1 112 ? -2.125 -18.859 -24.625 1 55.53 112 ARG A N 1
ATOM 880 C CA . ARG A 1 112 ? -2.52 -19.844 -23.609 1 55.53 112 ARG A CA 1
ATOM 881 C C . ARG A 1 112 ? -2.572 -21.25 -24.203 1 55.53 112 ARG A C 1
ATOM 883 O O . ARG A 1 112 ? -3.252 -21.484 -25.203 1 55.53 112 ARG A O 1
ATOM 890 N N . ASP A 1 113 ? -1.646 -22.125 -23.859 1 55.59 113 ASP A N 1
ATOM 891 C CA . ASP A 1 113 ? -1.788 -23.469 -24.406 1 55.59 113 ASP A CA 1
ATOM 892 C C . ASP A 1 113 ? -2.35 -24.422 -23.344 1 55.59 113 ASP A C 1
ATOM 894 O O . ASP A 1 113 ? -2.551 -25.609 -23.625 1 55.59 113 ASP A O 1
ATOM 898 N N . LEU A 1 114 ? -2.578 -23.75 -22.094 1 59.31 114 LEU A N 1
ATOM 899 C CA . LEU A 1 114 ? -2.914 -24.797 -21.125 1 59.31 114 LEU A CA 1
ATOM 900 C C . LEU A 1 114 ? -4.266 -24.516 -20.469 1 59.31 114 LEU A C 1
ATOM 902 O O . LEU A 1 114 ? -4.566 -23.375 -20.125 1 59.31 114 LEU A O 1
ATOM 906 N N . ASP A 1 115 ? -4.988 -25.609 -20.391 1 62.69 115 ASP A N 1
ATOM 907 C CA . ASP A 1 115 ? -6.297 -25.562 -19.75 1 62.69 115 ASP A CA 1
ATOM 908 C C . ASP A 1 115 ? -6.156 -25.406 -18.234 1 62.69 115 ASP A C 1
ATOM 910 O O . ASP A 1 115 ? -6.895 -24.641 -17.625 1 62.69 115 ASP A O 1
ATOM 914 N N . SER A 1 116 ? -5.156 -26.172 -17.719 1 68.88 116 SER A N 1
ATOM 915 C CA . SER A 1 116 ? -4.961 -26.109 -16.281 1 68.88 116 SER A CA 1
ATOM 916 C C . SER A 1 116 ? -3.479 -26.172 -15.914 1 68.88 116 SER A C 1
ATOM 918 O O . SER A 1 116 ? -2.686 -26.797 -16.625 1 68.88 116 SER A O 1
ATOM 920 N N . VAL A 1 117 ? -3.145 -25.422 -14.961 1 73.44 117 VAL A N 1
ATOM 921 C CA . VAL A 1 117 ? -1.77 -25.438 -14.469 1 73.44 117 VAL A CA 1
ATOM 922 C C . VAL A 1 117 ? -1.749 -25.797 -12.992 1 73.44 117 VAL A C 1
ATOM 924 O O . VAL A 1 117 ? -2.674 -25.469 -12.25 1 73.44 117 VAL A O 1
ATOM 927 N N . ASN A 1 118 ? -0.682 -26.688 -12.711 1 76.06 118 ASN A N 1
ATOM 928 C CA . ASN A 1 118 ? -0.452 -27.047 -11.32 1 76.06 118 ASN A CA 1
ATOM 929 C C . ASN A 1 118 ? 0.714 -26.266 -10.719 1 76.06 118 ASN A C 1
ATOM 931 O O . ASN A 1 118 ? 1.697 -25.984 -11.406 1 76.06 118 ASN A O 1
ATOM 935 N N . ASN A 1 119 ? 0.517 -25.859 -9.531 1 80.94 119 ASN A N 1
ATOM 936 C CA . ASN A 1 119 ? 1.586 -25.156 -8.828 1 80.94 119 ASN A CA 1
ATOM 937 C C . ASN A 1 119 ? 2.24 -26.047 -7.777 1 80.94 119 ASN A C 1
ATOM 939 O O . ASN A 1 119 ? 1.551 -26.719 -7.016 1 80.94 119 ASN A O 1
ATOM 943 N N . ASP A 1 120 ? 3.602 -26.016 -7.73 1 77.88 120 ASP A N 1
ATOM 944 C CA . ASP A 1 120 ? 4.328 -26.719 -6.676 1 77.88 120 ASP A CA 1
ATOM 945 C C . ASP A 1 120 ? 5.34 -25.797 -5.996 1 77.88 120 ASP A C 1
ATOM 947 O O . ASP A 1 120 ? 6.25 -26.281 -5.312 1 77.88 120 ASP A O 1
ATOM 951 N N . SER A 1 121 ? 5.18 -24.547 -6.211 1 85.81 121 SER A N 1
ATOM 952 C CA . SER A 1 121 ? 6.109 -23.594 -5.617 1 85.81 121 SER A CA 1
ATOM 953 C C . SER A 1 121 ? 5.402 -22.688 -4.609 1 85.81 121 SER A C 1
ATOM 955 O O . SER A 1 121 ? 4.25 -22.297 -4.812 1 85.81 121 SER A O 1
ATOM 957 N N . THR A 1 122 ? 6.141 -22.359 -3.615 1 90 122 THR A N 1
ATOM 958 C CA . THR A 1 122 ? 5.613 -21.438 -2.613 1 90 122 THR A CA 1
ATOM 959 C C . THR A 1 122 ? 5.738 -20 -3.084 1 90 122 THR A C 1
ATOM 961 O O . THR A 1 122 ? 4.844 -19.188 -2.857 1 90 122 THR A O 1
ATOM 964 N N . PHE A 1 123 ? 6.879 -19.766 -3.676 1 93.62 123 PHE A N 1
ATOM 965 C CA . PHE A 1 123 ? 7.133 -18.406 -4.133 1 93.62 123 PHE A CA 1
ATOM 966 C C . PHE A 1 123 ? 7.367 -18.375 -5.641 1 93.62 123 PHE A C 1
ATOM 968 O O . PHE A 1 123 ? 8 -19.266 -6.191 1 93.62 123 PHE A O 1
ATOM 975 N N . ARG A 1 124 ? 6.824 -17.391 -6.242 1 94.19 124 ARG A N 1
ATOM 976 C CA . ARG A 1 124 ? 6.992 -17.172 -7.676 1 94.19 124 ARG A CA 1
ATOM 977 C C . ARG A 1 124 ? 7.312 -15.711 -7.965 1 94.19 124 ARG A C 1
ATOM 979 O O . ARG A 1 124 ? 7.188 -14.852 -7.082 1 94.19 124 ARG A O 1
ATOM 986 N N . LEU A 1 125 ? 7.766 -15.477 -9.25 1 94.75 125 LEU A N 1
ATOM 987 C CA . LEU A 1 125 ? 8.172 -14.125 -9.625 1 94.75 125 LEU A CA 1
ATOM 988 C C . LEU A 1 125 ? 7.305 -13.586 -10.75 1 94.75 125 LEU A C 1
ATOM 990 O O . LEU A 1 125 ? 6.914 -14.336 -11.648 1 94.75 125 LEU A O 1
ATOM 994 N N . PHE A 1 126 ? 7.031 -12.328 -10.703 1 94.62 126 PHE A N 1
ATOM 995 C CA . PHE A 1 126 ? 6.379 -11.609 -11.789 1 94.62 126 PHE A CA 1
ATOM 996 C C . PHE A 1 126 ? 7.031 -10.242 -12 1 94.62 126 PHE A C 1
ATOM 998 O O . PHE A 1 126 ? 7.379 -9.562 -11.031 1 94.62 126 PHE A O 1
ATOM 1005 N N . GLY A 1 127 ? 7.164 -9.891 -13.195 1 92.44 127 GLY A N 1
ATOM 1006 C CA . GLY A 1 127 ? 7.648 -8.562 -13.539 1 92.44 127 GLY A CA 1
ATOM 1007 C C . GLY A 1 127 ? 8.852 -8.594 -14.461 1 92.44 127 GLY A C 1
ATOM 1008 O O . GLY A 1 127 ? 9.086 -9.586 -15.148 1 92.44 127 GLY A O 1
ATOM 1009 N N . VAL A 1 128 ? 9.477 -7.426 -14.672 1 90.19 128 VAL A N 1
ATOM 1010 C CA . VAL A 1 128 ? 10.656 -7.25 -15.523 1 90.19 128 VAL A CA 1
ATOM 1011 C C . VAL A 1 128 ? 11.812 -6.691 -14.695 1 90.19 128 VAL A C 1
ATOM 1013 O O . VAL A 1 128 ? 11.617 -5.809 -13.852 1 90.19 128 VAL A O 1
ATOM 1016 N N . ASN A 1 129 ? 12.906 -7.324 -14.938 1 88.56 129 ASN A N 1
ATOM 1017 C CA . ASN A 1 129 ? 14.125 -6.824 -14.312 1 88.56 129 ASN A CA 1
ATOM 1018 C C . ASN A 1 129 ? 14.883 -5.879 -15.242 1 88.56 129 ASN A C 1
ATOM 1020 O O . ASN A 1 129 ? 15.008 -6.145 -16.438 1 88.56 129 ASN A O 1
ATOM 1024 N N . GLY A 1 130 ? 15.367 -4.809 -14.875 1 76.38 130 GLY A N 1
ATOM 1025 C CA . GLY A 1 130 ? 16.125 -3.865 -15.68 1 76.38 130 GLY A CA 1
ATOM 1026 C C . GLY A 1 130 ? 15.352 -2.596 -16 1 76.38 130 GLY A C 1
ATOM 1027 O O . GLY A 1 130 ? 15.891 -1.668 -16.594 1 76.38 130 GLY A O 1
ATOM 1028 N N . ASP A 1 131 ? 14.102 -2.697 -15.812 1 69.88 131 ASP A N 1
ATOM 1029 C CA . ASP A 1 131 ? 13.273 -1.503 -15.969 1 69.88 131 ASP A CA 1
ATOM 1030 C C . ASP A 1 131 ? 12.977 -0.861 -14.617 1 69.88 131 ASP A C 1
ATOM 1032 O O . ASP A 1 131 ? 12.398 -1.5 -13.734 1 69.88 131 ASP A O 1
ATOM 1036 N N . ASN A 1 132 ? 13.375 0.395 -14.5 1 66.19 132 ASN A N 1
ATOM 1037 C CA . ASN A 1 132 ? 13.227 1.041 -13.203 1 66.19 132 ASN A CA 1
ATOM 1038 C C . ASN A 1 132 ? 11.844 1.662 -13.039 1 66.19 132 ASN A C 1
ATOM 1040 O O . ASN A 1 132 ? 11.555 2.293 -12.016 1 66.19 132 ASN A O 1
ATOM 1044 N N . TYR A 1 133 ? 11.008 1.293 -13.93 1 75.56 133 TYR A N 1
ATOM 1045 C CA . TYR A 1 133 ? 9.812 2.129 -13.906 1 75.56 133 TYR A CA 1
ATOM 1046 C C . TYR A 1 133 ? 8.57 1.288 -13.664 1 75.56 133 TYR A C 1
ATOM 1048 O O . TYR A 1 133 ? 7.453 1.814 -13.648 1 75.56 133 TYR A O 1
ATOM 1056 N N . SER A 1 134 ? 8.703 0.031 -13.461 1 88.25 134 SER A N 1
ATOM 1057 C CA . SER A 1 134 ? 7.523 -0.801 -13.234 1 88.25 134 SER A CA 1
ATOM 1058 C C . SER A 1 134 ? 7.73 -1.737 -12.047 1 88.25 134 SER A C 1
ATOM 1060 O O . SER A 1 134 ? 8.844 -2.221 -11.82 1 88.25 134 SER A O 1
ATOM 1062 N N . LEU A 1 135 ? 6.664 -1.934 -11.336 1 92.38 135 LEU A N 1
ATOM 1063 C CA . LEU A 1 135 ? 6.699 -2.754 -10.125 1 92.38 135 LEU A CA 1
ATOM 1064 C C . LEU A 1 135 ? 5.383 -3.5 -9.938 1 92.38 135 LEU A C 1
ATOM 1066 O O . LEU A 1 135 ? 4.309 -2.926 -10.125 1 92.38 135 LEU A O 1
ATOM 1070 N N . MET A 1 136 ? 5.535 -4.859 -9.812 1 94.81 136 MET A N 1
ATOM 1071 C CA . MET A 1 136 ? 4.375 -5.5 -9.195 1 94.81 136 MET A CA 1
ATOM 1072 C C . MET A 1 136 ? 4.18 -5.012 -7.766 1 94.81 136 MET A C 1
ATOM 1074 O O . MET A 1 136 ? 4.805 -5.527 -6.836 1 94.81 136 MET A O 1
ATOM 1078 N N . HIS A 1 137 ? 3.232 -4.121 -7.539 1 95.75 137 HIS A N 1
ATOM 1079 C CA . HIS A 1 137 ? 3.184 -3.371 -6.289 1 95.75 137 HIS A CA 1
ATOM 1080 C C . HIS A 1 137 ? 1.953 -3.746 -5.469 1 95.75 137 HIS A C 1
ATOM 1082 O O . HIS A 1 137 ? 1.564 -3.014 -4.555 1 95.75 137 HIS A O 1
ATOM 1088 N N . TYR A 1 138 ? 1.321 -4.859 -5.742 1 95.44 138 TYR A N 1
ATOM 1089 C CA . TYR A 1 138 ? 0.253 -5.398 -4.91 1 95.44 138 TYR A CA 1
ATOM 1090 C C . TYR A 1 138 ? 0.779 -5.781 -3.529 1 95.44 138 TYR A C 1
ATOM 1092 O O . TYR A 1 138 ? 1.933 -6.191 -3.391 1 95.44 138 TYR A O 1
ATOM 1100 N N . LYS A 1 139 ? -0.12 -5.605 -2.6 1 96.19 139 LYS A N 1
ATOM 1101 C CA . LYS A 1 139 ? 0.128 -6.059 -1.234 1 96.19 139 LYS A CA 1
ATOM 1102 C C . LYS A 1 139 ? -1.11 -6.727 -0.644 1 96.19 139 LYS A C 1
ATOM 1104 O O . LYS A 1 139 ? -1.854 -6.105 0.118 1 96.19 139 LYS A O 1
ATOM 1109 N N . TYR A 1 140 ? -1.247 -7.988 -0.988 1 97.56 140 TYR A N 1
ATOM 1110 C CA . TYR A 1 140 ? -2.4 -8.617 -0.354 1 97.56 140 TYR A CA 1
ATOM 1111 C C . TYR A 1 140 ? -2.203 -10.125 -0.247 1 97.56 140 TYR A C 1
ATOM 1113 O O . TYR A 1 140 ? -1.442 -10.719 -1.017 1 97.56 140 TYR A O 1
ATOM 1121 N N . LEU A 1 141 ? -2.797 -10.734 0.726 1 98.06 141 LEU A N 1
ATOM 1122 C CA . LEU A 1 141 ? -2.934 -12.172 0.941 1 98.06 141 LEU A CA 1
ATOM 1123 C C . LEU A 1 141 ? -4.402 -12.578 0.96 1 98.06 141 LEU A C 1
ATOM 1125 O O . LEU A 1 141 ? -5.246 -11.859 1.498 1 98.06 141 LEU A O 1
ATOM 1129 N N . ILE A 1 142 ? -4.641 -13.711 0.416 1 97.88 142 ILE A N 1
ATOM 1130 C CA . ILE A 1 142 ? -5.996 -14.242 0.337 1 97.88 142 ILE A CA 1
ATOM 1131 C C . ILE A 1 142 ? -6.074 -15.57 1.085 1 97.88 142 ILE A C 1
ATOM 1133 O O . ILE A 1 142 ? -5.293 -16.484 0.816 1 97.88 142 ILE A O 1
ATOM 1137 N N . ARG A 1 143 ? -6.953 -15.578 1.998 1 97.88 143 ARG A N 1
ATOM 1138 C CA . ARG A 1 143 ? -7.293 -16.844 2.621 1 97.88 143 ARG A CA 1
ATOM 1139 C C . ARG A 1 143 ? -8.234 -17.656 1.737 1 97.88 143 ARG A C 1
ATOM 1141 O O . ARG A 1 143 ? -9.273 -17.156 1.309 1 97.88 143 ARG A O 1
ATOM 1148 N N . CYS A 1 144 ? -7.91 -18.953 1.535 1 96.5 144 CYS A N 1
ATOM 1149 C CA . CYS A 1 144 ? -8.758 -19.812 0.721 1 96.5 144 CYS A CA 1
ATOM 1150 C C . CYS A 1 144 ? -9.055 -21.125 1.447 1 96.5 144 CYS A C 1
ATOM 1152 O O . CYS A 1 144 ? -8.234 -21.609 2.227 1 96.5 144 CYS A O 1
ATOM 1154 N N . ASP A 1 145 ? -10.188 -21.625 1.11 1 94.94 145 ASP A N 1
ATOM 1155 C CA . ASP A 1 145 ? -10.5 -23.016 1.433 1 94.94 145 ASP A CA 1
ATOM 1156 C C . ASP A 1 145 ? -10.266 -23.922 0.23 1 94.94 145 ASP A C 1
ATOM 1158 O O . ASP A 1 145 ? -10.195 -23.453 -0.907 1 94.94 145 ASP A O 1
ATOM 1162 N N . ILE A 1 146 ? -10.125 -25.156 0.554 1 92.06 146 ILE A N 1
ATOM 1163 C CA . ILE A 1 146 ? -9.953 -26.141 -0.506 1 92.06 146 ILE A CA 1
ATOM 1164 C C . ILE A 1 146 ? -11.305 -26.766 -0.855 1 92.06 146 ILE A C 1
ATOM 1166 O O . ILE A 1 146 ? -12.086 -27.109 0.036 1 92.06 146 ILE A O 1
ATOM 1170 N N . GLU A 1 147 ? -11.523 -26.75 -2.094 1 89.06 147 GLU A N 1
ATOM 1171 C CA . GLU A 1 147 ? -12.664 -27.484 -2.621 1 89.06 147 GLU A CA 1
ATOM 1172 C C . GLU A 1 147 ? -12.234 -28.453 -3.719 1 89.06 147 GLU A C 1
ATOM 1174 O O . GLU A 1 147 ? -11.359 -28.141 -4.527 1 89.06 147 GLU A O 1
ATOM 1179 N N . LYS A 1 148 ? -12.836 -29.719 -3.666 1 86.81 148 LYS A N 1
ATOM 1180 C CA . LYS A 1 148 ? -12.555 -30.688 -4.715 1 86.81 148 LYS A CA 1
ATOM 1181 C C . LYS A 1 148 ? -13.727 -30.797 -5.691 1 86.81 148 LYS A C 1
ATOM 1183 O O . LYS A 1 148 ? -14.891 -30.766 -5.285 1 86.81 148 LYS A O 1
ATOM 1188 N N . ASN A 1 149 ? -13.297 -30.797 -6.926 1 79.81 149 ASN A N 1
ATOM 1189 C CA . ASN A 1 149 ? -14.352 -30.969 -7.914 1 79.81 149 ASN A CA 1
ATOM 1190 C C . ASN A 1 149 ? -14.648 -32.438 -8.164 1 79.81 149 ASN A C 1
ATOM 1192 O O . ASN A 1 149 ? -14.141 -33.312 -7.449 1 79.81 149 ASN A O 1
ATOM 1196 N N . GLU A 1 150 ? -15.547 -32.688 -9.164 1 80.94 150 GLU A N 1
ATOM 1197 C CA . GLU A 1 150 ? -15.984 -34.062 -9.469 1 80.94 150 GLU A CA 1
ATOM 1198 C C . GLU A 1 150 ? -14.812 -34.906 -9.922 1 80.94 150 GLU A C 1
ATOM 1200 O O . GLU A 1 150 ? -14.852 -36.125 -9.766 1 80.94 150 GLU A O 1
ATOM 1205 N N . HIS A 1 151 ? -13.758 -34.344 -10.484 1 81.19 151 HIS A N 1
ATOM 1206 C CA . HIS A 1 151 ? -12.594 -35.062 -10.977 1 81.19 151 HIS A CA 1
ATOM 1207 C C . HIS A 1 151 ? -11.484 -35.125 -9.938 1 81.19 151 HIS A C 1
ATOM 1209 O O . HIS A 1 151 ? -10.344 -35.469 -10.25 1 81.19 151 HIS A O 1
ATOM 1215 N N . ASN A 1 152 ? -11.703 -34.625 -8.727 1 81.69 152 ASN A N 1
ATOM 1216 C CA . ASN A 1 152 ? -10.789 -34.656 -7.586 1 81.69 152 ASN A CA 1
ATOM 1217 C C . ASN A 1 152 ? -9.68 -33.625 -7.754 1 81.69 152 ASN A C 1
ATOM 1219 O O . ASN A 1 152 ? -8.617 -33.75 -7.148 1 81.69 152 ASN A O 1
ATOM 1223 N N . GLU A 1 153 ? -9.984 -32.625 -8.555 1 79.62 153 GLU A N 1
ATOM 1224 C CA . GLU A 1 153 ? -9.047 -31.516 -8.695 1 79.62 153 GLU A CA 1
ATOM 1225 C C . GLU A 1 153 ? -9.258 -30.469 -7.605 1 79.62 153 GLU A C 1
ATOM 1227 O O . GLU A 1 153 ? -10.398 -30.188 -7.227 1 79.62 153 GLU A O 1
ATOM 1232 N N . VAL A 1 154 ? -8.172 -30.047 -7.098 1 84.88 154 VAL A N 1
ATOM 1233 C CA . VAL A 1 154 ? -8.211 -29.094 -6 1 84.88 154 VAL A CA 1
ATOM 1234 C C . VAL A 1 154 ? -8.484 -27.688 -6.547 1 84.88 154 VAL A C 1
ATOM 1236 O O . VAL A 1 154 ? -7.734 -27.188 -7.395 1 84.88 154 VAL A O 1
ATOM 1239 N N . ASN A 1 155 ? -9.555 -27.188 -6.047 1 85.19 155 ASN A N 1
ATOM 1240 C CA . ASN A 1 155 ? -9.883 -25.797 -6.312 1 85.19 155 ASN A CA 1
ATOM 1241 C C . ASN A 1 155 ? -9.844 -24.953 -5.039 1 85.19 155 ASN A C 1
ATOM 1243 O O . ASN A 1 155 ? -10.172 -25.438 -3.955 1 85.19 155 ASN A O 1
ATOM 1247 N N . LEU A 1 156 ? -9.375 -23.781 -5.238 1 92.12 156 LEU A N 1
ATOM 1248 C CA . LEU A 1 156 ? -9.328 -22.875 -4.094 1 92.12 156 LEU A CA 1
ATOM 1249 C C . LEU A 1 156 ? -10.562 -21.984 -4.059 1 92.12 156 LEU A C 1
ATOM 1251 O O . LEU A 1 156 ? -10.977 -21.453 -5.094 1 92.12 156 LEU A O 1
ATOM 1255 N N . LYS A 1 157 ? -11.188 -21.875 -2.955 1 93.94 157 LYS A N 1
ATOM 1256 C CA . LYS A 1 157 ? -12.312 -20.984 -2.723 1 93.94 157 LYS A CA 1
ATOM 1257 C C . LYS A 1 157 ? -11.906 -19.797 -1.851 1 93.94 157 LYS A C 1
ATOM 1259 O O . LYS A 1 157 ? -11.758 -19.938 -0.636 1 93.94 157 LYS A O 1
ATOM 1264 N N . PRO A 1 158 ? -11.773 -18.625 -2.438 1 95.88 158 PRO A N 1
ATOM 1265 C CA . PRO A 1 158 ? -11.359 -17.453 -1.66 1 95.88 158 PRO A CA 1
ATOM 1266 C C . PRO A 1 158 ? -12.383 -17.062 -0.593 1 95.88 158 PRO A C 1
ATOM 1268 O O . PRO A 1 158 ? -13.586 -17.109 -0.839 1 95.88 158 PRO A O 1
ATOM 1271 N N . LYS A 1 159 ? -11.906 -16.625 0.599 1 97.19 159 LYS A N 1
ATOM 1272 C CA . LYS A 1 159 ? -12.789 -16.344 1.731 1 97.19 159 LYS A CA 1
ATOM 1273 C C . LYS A 1 159 ? -12.57 -14.938 2.268 1 97.19 159 LYS A C 1
ATOM 1275 O O . LYS A 1 159 ? -13.531 -14.258 2.637 1 97.19 159 LYS A O 1
ATOM 1280 N N . ALA A 1 160 ? -11.375 -14.5 2.354 1 97.69 160 ALA A N 1
ATOM 1281 C CA . ALA A 1 160 ? -11.023 -13.219 2.957 1 97.69 160 ALA A CA 1
ATOM 1282 C C . ALA A 1 160 ? -9.703 -12.688 2.395 1 97.69 160 ALA A C 1
ATOM 1284 O O . ALA A 1 160 ? -8.914 -13.453 1.823 1 97.69 160 ALA A O 1
ATOM 1285 N N . VAL A 1 161 ? -9.516 -11.414 2.59 1 97.31 161 VAL A N 1
ATOM 1286 C CA . VAL A 1 161 ? -8.32 -10.758 2.062 1 97.31 161 VAL A CA 1
ATOM 1287 C C . VAL A 1 161 ? -7.746 -9.812 3.111 1 97.31 161 VAL A C 1
ATOM 1289 O O . VAL A 1 161 ? -8.492 -9.148 3.834 1 97.31 161 VAL A O 1
ATOM 1292 N N . ILE A 1 162 ? -6.43 -9.82 3.188 1 97.88 162 ILE A N 1
ATOM 1293 C CA . ILE A 1 162 ? -5.773 -8.719 3.883 1 97.88 162 ILE A CA 1
ATOM 1294 C C . ILE A 1 162 ? -4.945 -7.902 2.893 1 97.88 162 ILE A C 1
ATOM 1296 O O . ILE A 1 162 ? -4.363 -8.461 1.958 1 97.88 162 ILE A O 1
ATOM 1300 N N . THR A 1 163 ? -4.918 -6.625 3.049 1 96.81 163 THR A N 1
ATOM 1301 C CA . THR A 1 163 ? -4.176 -5.68 2.225 1 96.81 163 THR A CA 1
ATOM 1302 C C . THR A 1 163 ? -3.809 -4.434 3.029 1 96.81 163 THR A C 1
ATOM 1304 O O . THR A 1 163 ? -3.814 -4.461 4.262 1 96.81 163 THR A O 1
ATOM 1307 N N . GLY A 1 164 ? -3.451 -3.342 2.357 1 94.06 164 GLY A N 1
ATOM 1308 C CA . GLY A 1 164 ? -2.969 -2.123 2.988 1 94.06 164 GLY A CA 1
ATOM 1309 C C . GLY A 1 164 ? -1.67 -1.615 2.393 1 94.06 164 GLY A C 1
ATOM 1310 O O . GLY A 1 164 ? -1.389 -1.847 1.215 1 94.06 164 GLY A O 1
ATOM 1311 N N . SER A 1 165 ? -0.951 -0.916 3.275 1 94.06 165 SER A N 1
ATOM 1312 C CA . SER A 1 165 ? 0.305 -0.361 2.781 1 94.06 165 SER A CA 1
ATOM 1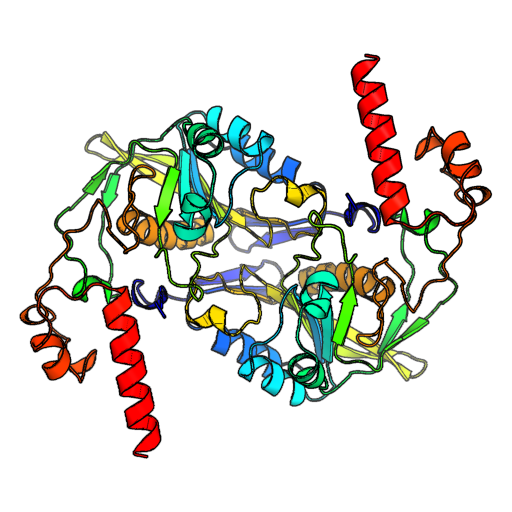313 C C . SER A 1 165 ? 1.483 -1.266 3.127 1 94.06 165 SER A C 1
ATOM 1315 O O . SER A 1 165 ? 2.609 -1.019 2.693 1 94.06 165 SER A O 1
ATOM 1317 N N . LEU A 1 166 ? 1.318 -2.297 3.867 1 90.38 166 LEU A N 1
ATOM 1318 C CA . LEU A 1 166 ? 2.379 -3.123 4.434 1 90.38 166 LEU A CA 1
ATOM 1319 C C . LEU A 1 166 ? 3.031 -3.982 3.355 1 90.38 166 LEU A C 1
ATOM 1321 O O . LEU A 1 166 ? 2.34 -4.66 2.592 1 90.38 166 LEU A O 1
ATOM 1325 N N . ASN A 1 167 ? 4.273 -3.697 3.398 1 86.5 167 ASN A N 1
ATOM 1326 C CA . ASN A 1 167 ? 5.062 -4.777 2.814 1 86.5 167 ASN A CA 1
ATOM 1327 C C . ASN A 1 167 ? 5.43 -5.828 3.857 1 86.5 167 ASN A C 1
ATOM 1329 O O . ASN A 1 167 ? 5.273 -5.602 5.059 1 86.5 167 ASN A O 1
ATOM 1333 N N . TYR A 1 168 ? 5.438 -7.133 3.514 1 94.06 168 TYR A N 1
ATOM 1334 C CA . TYR A 1 168 ? 5.758 -8.203 4.445 1 94.06 168 TYR A CA 1
ATOM 1335 C C . TYR A 1 168 ? 7.262 -8.312 4.664 1 94.06 168 TYR A C 1
ATOM 1337 O O . TYR A 1 168 ? 7.855 -9.367 4.441 1 94.06 168 TYR A O 1
ATOM 1345 N N . THR A 1 169 ? 7.789 -7.074 5.184 1 91.94 169 THR A N 1
ATOM 1346 C CA . THR A 1 169 ? 9.234 -6.957 5.363 1 91.94 169 THR A CA 1
ATOM 1347 C C . THR A 1 169 ? 9.578 -6.789 6.836 1 91.94 169 THR A C 1
ATOM 1349 O O . THR A 1 169 ? 8.703 -6.547 7.664 1 91.94 169 THR A O 1
ATOM 1352 N N . TYR A 1 170 ? 10.844 -6.875 7.082 1 86.12 170 TYR A N 1
ATOM 1353 C CA . TYR A 1 170 ? 11.359 -6.691 8.438 1 86.12 170 TYR A CA 1
ATOM 1354 C C . TYR A 1 170 ? 11.062 -5.285 8.945 1 86.12 170 TYR A C 1
ATOM 1356 O O . TYR A 1 170 ? 10.758 -5.094 10.125 1 86.12 170 TYR A O 1
ATOM 1364 N N . ASN A 1 171 ? 11.078 -4.293 8.117 1 88.5 171 ASN A N 1
ATOM 1365 C CA . ASN A 1 171 ? 10.945 -2.887 8.484 1 88.5 171 ASN A CA 1
ATOM 1366 C C . ASN A 1 171 ? 9.492 -2.52 8.789 1 88.5 171 ASN A C 1
ATOM 1368 O O . ASN A 1 171 ? 9.227 -1.435 9.305 1 88.5 171 ASN A O 1
ATOM 1372 N N . MET A 1 172 ? 8.594 -3.436 8.555 1 92.25 172 MET A N 1
ATOM 1373 C CA . MET A 1 172 ? 7.18 -3.088 8.711 1 92.25 172 MET A CA 1
ATOM 1374 C C . MET A 1 172 ? 6.863 -2.734 10.164 1 92.25 172 MET A C 1
ATOM 1376 O O . MET A 1 172 ? 5.918 -1.993 10.43 1 92.25 172 MET A O 1
ATOM 1380 N N . ASN A 1 173 ? 7.703 -3.182 11.062 1 90.25 173 ASN A N 1
ATOM 1381 C CA . ASN A 1 173 ? 7.461 -2.941 12.484 1 90.25 173 ASN A CA 1
ATOM 1382 C C . ASN A 1 173 ? 8.023 -1.594 12.922 1 90.25 173 ASN A C 1
ATOM 1384 O O . ASN A 1 173 ? 7.703 -1.11 14.016 1 90.25 173 ASN A O 1
ATOM 1388 N N . ASN A 1 174 ? 8.805 -0.979 12.125 1 90.25 174 ASN A N 1
ATOM 1389 C CA . ASN A 1 174 ? 9.352 0.342 12.414 1 90.25 174 ASN A CA 1
ATOM 1390 C C . ASN A 1 174 ? 8.625 1.432 11.625 1 90.25 174 ASN A C 1
ATOM 1392 O O . ASN A 1 174 ? 8.719 2.613 11.961 1 90.25 174 ASN A O 1
ATOM 1396 N N . SER A 1 175 ? 7.984 1.044 10.547 1 92.69 175 SER A N 1
ATOM 1397 C CA . SER A 1 175 ? 7.301 1.974 9.656 1 92.69 175 SER A CA 1
ATOM 1398 C C . SER A 1 175 ? 5.832 2.129 10.039 1 92.69 175 SER A C 1
ATOM 1400 O O . SER A 1 175 ? 5.273 1.276 10.734 1 92.69 175 SER A O 1
ATOM 1402 N N . ARG A 1 176 ? 5.285 3.232 9.719 1 91.88 176 ARG A N 1
ATOM 1403 C CA . ARG A 1 176 ? 3.848 3.404 9.906 1 91.88 176 ARG A CA 1
ATOM 1404 C C . ARG A 1 176 ? 3.07 2.846 8.719 1 91.88 176 ARG A C 1
ATOM 1406 O O . ARG A 1 176 ? 3.205 3.334 7.598 1 91.88 176 ARG A O 1
ATOM 1413 N N . GLU A 1 177 ? 2.285 1.848 9.008 1 93.5 177 GLU A N 1
ATOM 1414 C CA . GLU A 1 177 ? 1.617 1.066 7.973 1 93.5 177 GLU A CA 1
ATOM 1415 C C . GLU A 1 177 ? 0.128 0.915 8.273 1 93.5 177 GLU A C 1
ATOM 1417 O O . GLU A 1 177 ? -0.284 0.94 9.43 1 93.5 177 GLU A O 1
ATOM 1422 N N . LEU A 1 178 ? -0.612 0.78 7.203 1 94.75 178 LEU A N 1
ATOM 1423 C CA . LEU A 1 178 ? -2.037 0.476 7.285 1 94.75 178 LEU A CA 1
ATOM 1424 C C . LEU A 1 178 ? -2.289 -1.01 7.051 1 94.75 178 LEU A C 1
ATOM 1426 O O . LEU A 1 178 ? -1.755 -1.593 6.105 1 94.75 178 LEU A O 1
ATOM 1430 N N . PHE A 1 179 ? -2.986 -1.64 8.008 1 95.56 179 PHE A N 1
ATOM 1431 C CA . PHE A 1 179 ? -3.514 -2.99 7.852 1 95.56 179 PHE A CA 1
ATOM 1432 C C . PHE A 1 179 ? -5.016 -2.961 7.59 1 95.56 179 PHE A C 1
ATOM 1434 O O . PHE A 1 179 ? -5.762 -2.293 8.305 1 95.56 179 PHE A O 1
ATOM 1441 N N . LEU A 1 180 ? -5.488 -3.619 6.551 1 95.69 180 LEU A N 1
ATOM 1442 C CA . LEU A 1 180 ? -6.898 -3.75 6.199 1 95.69 180 LEU A CA 1
ATOM 1443 C C . LEU A 1 180 ? -7.262 -5.207 5.945 1 95.69 180 LEU A C 1
ATOM 1445 O O . LEU A 1 180 ? -6.609 -5.883 5.141 1 95.69 180 LEU A O 1
ATOM 1449 N N . GLU A 1 181 ? -8.258 -5.68 6.621 1 96.25 181 GLU A N 1
ATOM 1450 C CA . GLU A 1 181 ? -8.805 -7.02 6.402 1 96.25 181 GLU A CA 1
ATOM 1451 C C . GLU A 1 181 ? -10.242 -6.957 5.914 1 96.25 181 GLU A C 1
ATOM 1453 O O . GLU A 1 181 ? -11.078 -6.266 6.508 1 96.25 181 GLU A O 1
ATOM 1458 N N . ILE A 1 182 ? -10.531 -7.641 4.887 1 94.62 182 ILE A N 1
ATOM 1459 C CA . ILE A 1 182 ? -11.867 -7.738 4.324 1 94.62 182 ILE A CA 1
ATOM 1460 C C . ILE A 1 182 ? -12.352 -9.188 4.379 1 94.62 182 ILE A C 1
ATOM 1462 O O . ILE A 1 182 ? -11.922 -10.023 3.574 1 94.62 182 ILE A O 1
ATOM 1466 N N . ASP A 1 183 ? -13.203 -9.406 5.285 1 95.12 183 ASP A N 1
ATOM 1467 C CA . ASP A 1 183 ? -13.82 -10.727 5.402 1 95.12 183 ASP A CA 1
ATOM 1468 C C . ASP A 1 183 ? -15.109 -10.797 4.586 1 95.12 183 ASP A C 1
ATOM 1470 O O . ASP A 1 183 ? -16.203 -10.695 5.141 1 95.12 183 ASP A O 1
ATOM 1474 N N . SER A 1 184 ? -15.008 -11.008 3.318 1 92.94 184 SER A N 1
ATOM 1475 C CA . SER A 1 184 ? -16.078 -11.117 2.332 1 92.94 184 SER A CA 1
ATOM 1476 C C . SER A 1 184 ? -15.664 -12 1.161 1 92.94 184 SER A C 1
ATOM 1478 O O . SER A 1 184 ? -14.711 -11.688 0.442 1 92.94 184 SER A O 1
ATOM 1480 N N . GLU A 1 185 ? -16.438 -13.047 0.92 1 93.12 185 GLU A N 1
ATOM 1481 C CA . GLU A 1 185 ? -16.125 -13.953 -0.18 1 93.12 185 GLU A CA 1
ATOM 1482 C C . GLU A 1 185 ? -16.172 -13.234 -1.523 1 93.12 185 GLU A C 1
ATOM 1484 O O . GLU A 1 185 ? -15.352 -13.508 -2.406 1 93.12 185 GLU A O 1
ATOM 1489 N N . GLU A 1 186 ? -17.078 -12.336 -1.637 1 88.88 186 GLU A N 1
ATOM 1490 C CA . GLU A 1 186 ? -17.234 -11.617 -2.895 1 88.88 186 GLU A CA 1
ATOM 1491 C C . GLU A 1 186 ? -15.984 -10.812 -3.229 1 88.88 186 GLU A C 1
ATOM 1493 O O . GLU A 1 186 ? -15.5 -10.852 -4.359 1 88.88 186 GLU A O 1
ATOM 1498 N N . PHE A 1 187 ? -15.43 -10.148 -2.283 1 90.56 187 PHE A N 1
ATOM 1499 C CA . PHE A 1 187 ? -14.211 -9.375 -2.5 1 90.56 187 PHE A CA 1
ATOM 1500 C C . PHE A 1 187 ? -13.008 -10.297 -2.68 1 90.56 187 PHE A C 1
ATOM 1502 O O . PHE A 1 187 ? -12.156 -10.047 -3.529 1 90.56 187 PHE A O 1
ATOM 1509 N N . ALA A 1 188 ? -13.047 -11.281 -1.882 1 94.44 188 ALA A N 1
ATOM 1510 C CA . ALA A 1 188 ? -11.938 -12.227 -1.979 1 94.44 188 ALA A CA 1
ATOM 1511 C C . ALA A 1 188 ? -11.852 -12.828 -3.377 1 94.44 188 ALA A C 1
ATOM 1513 O O . ALA A 1 188 ? -10.758 -13.047 -3.902 1 94.44 188 ALA A O 1
ATOM 1514 N N . ILE A 1 189 ? -12.977 -13.055 -3.975 1 92 189 ILE A N 1
ATOM 1515 C CA . ILE A 1 189 ? -13.023 -13.641 -5.309 1 92 189 ILE A CA 1
ATOM 1516 C C . ILE A 1 189 ? -12.406 -12.672 -6.32 1 92 189 ILE A C 1
ATOM 1518 O O . ILE A 1 189 ? -11.672 -13.094 -7.219 1 92 189 ILE A O 1
ATOM 1522 N N . SER A 1 190 ? -12.68 -11.406 -6.152 1 89.75 190 SER A N 1
ATOM 1523 C CA . SER A 1 190 ? -12.125 -10.414 -7.062 1 89.75 190 SER A CA 1
ATOM 1524 C C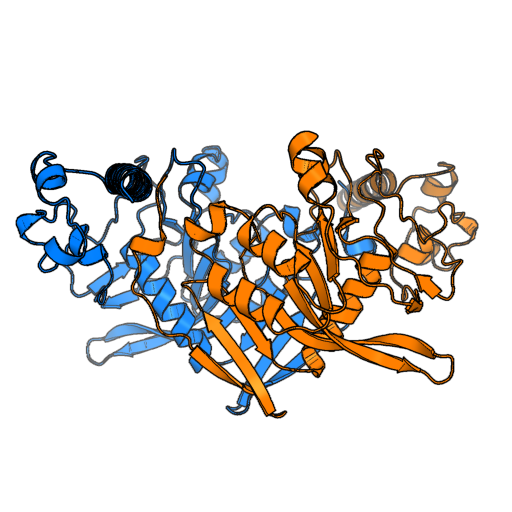 . SER A 1 190 ? -10.602 -10.383 -6.98 1 89.75 190 SER A C 1
ATOM 1526 O O . SER A 1 190 ? -9.914 -10.32 -8 1 89.75 190 SER A O 1
ATOM 1528 N N . PHE A 1 191 ? -10.062 -10.43 -5.773 1 93.75 191 PHE A N 1
ATOM 1529 C CA . PHE A 1 191 ? -8.617 -10.461 -5.582 1 93.75 191 PHE A CA 1
ATOM 1530 C C . PHE A 1 191 ? -8.031 -11.75 -6.141 1 93.75 191 PHE A C 1
ATOM 1532 O O . PHE A 1 191 ? -6.957 -11.742 -6.746 1 93.75 191 PHE A O 1
ATOM 1539 N N . TYR A 1 192 ? -8.766 -12.773 -5.934 1 92.75 192 TYR A N 1
ATOM 1540 C CA . TYR A 1 192 ? -8.297 -14.078 -6.395 1 92.75 192 TYR A CA 1
ATOM 1541 C C . TYR A 1 192 ? -8.219 -14.117 -7.918 1 92.75 192 TYR A C 1
ATOM 1543 O O . TYR A 1 192 ? -7.281 -14.688 -8.484 1 92.75 192 TYR A O 1
ATOM 1551 N N . GLU A 1 193 ? -9.195 -13.594 -8.547 1 87.69 193 GLU A N 1
ATOM 1552 C CA . GLU A 1 193 ? -9.188 -13.555 -10 1 87.69 193 GLU A CA 1
ATOM 1553 C C . GLU A 1 193 ? -7.98 -12.773 -10.523 1 87.69 193 GLU A C 1
ATOM 1555 O O . GLU A 1 193 ? -7.34 -13.18 -11.492 1 87.69 193 GLU A O 1
ATOM 1560 N N . GLU A 1 194 ? -7.707 -11.664 -9.914 1 88.75 194 GLU A N 1
ATOM 1561 C CA . GLU A 1 194 ? -6.516 -10.891 -10.258 1 88.75 194 GLU A CA 1
ATOM 1562 C C . GLU A 1 194 ? -5.246 -11.695 -10 1 88.75 194 GLU A C 1
ATOM 1564 O O . GLU A 1 194 ? -4.305 -11.656 -10.797 1 88.75 194 GLU A O 1
ATOM 1569 N N . TRP A 1 195 ? -5.223 -12.391 -8.914 1 92 195 TRP A N 1
ATOM 1570 C CA . TRP A 1 195 ? -4.074 -13.219 -8.555 1 92 195 TRP A CA 1
ATOM 1571 C C . TRP A 1 195 ? -3.867 -14.336 -9.562 1 92 195 TRP A C 1
ATOM 1573 O O . TRP A 1 195 ? -2.73 -14.688 -9.898 1 92 195 TRP A O 1
ATOM 1583 N N . CYS A 1 196 ? -4.938 -14.898 -10.023 1 88 196 CYS A N 1
ATOM 1584 C CA . CYS A 1 196 ? -4.84 -15.969 -11.008 1 88 196 CYS A CA 1
ATOM 1585 C C . CYS A 1 196 ? -4.18 -15.477 -12.289 1 88 196 CYS A C 1
ATOM 1587 O O . CYS A 1 196 ? -3.4 -16.203 -12.914 1 88 196 CYS A O 1
ATOM 1589 N N . GLU A 1 197 ? -4.5 -14.297 -12.664 1 85.62 197 GLU A N 1
ATOM 1590 C CA . GLU A 1 197 ? -3.832 -13.734 -13.836 1 85.62 197 GLU A CA 1
ATOM 1591 C C . GLU A 1 197 ? -2.344 -13.523 -13.578 1 85.62 197 GLU A C 1
ATOM 1593 O O . GLU A 1 197 ? -1.509 -13.836 -14.422 1 85.62 197 GLU A O 1
ATOM 1598 N N . LEU A 1 198 ? -2.078 -13 -12.484 1 90.12 198 LEU A N 1
ATOM 1599 C CA . LEU A 1 198 ? -0.688 -12.82 -12.078 1 90.12 198 LEU A CA 1
ATOM 1600 C C . LEU A 1 198 ? 0.054 -14.156 -12.07 1 90.12 198 LEU A C 1
ATOM 1602 O O . LEU A 1 198 ? 1.193 -14.234 -12.539 1 90.12 198 LEU A O 1
ATOM 1606 N N . PHE A 1 199 ? -0.621 -15.102 -11.492 1 90.56 199 PHE A N 1
ATOM 1607 C CA . PHE A 1 199 ? -0.042 -16.438 -11.406 1 90.56 199 PHE A CA 1
ATOM 1608 C C . PHE A 1 199 ? 0.265 -16.984 -12.797 1 90.56 199 PHE A C 1
ATOM 1610 O O . PHE A 1 199 ? 1.34 -17.531 -13.031 1 90.56 199 PHE A O 1
ATOM 1617 N N . SER A 1 200 ? -0.626 -16.828 -13.672 1 84.75 200 SER A N 1
ATOM 1618 C CA . SER A 1 200 ? -0.439 -17.328 -15.023 1 84.75 200 SER A CA 1
ATOM 1619 C C . SER A 1 200 ? 0.756 -16.656 -15.703 1 84.75 200 SER A C 1
ATOM 1621 O O . SER A 1 200 ? 1.402 -17.266 -16.562 1 84.75 200 SER A O 1
ATOM 1623 N N . LEU A 1 201 ? 1.071 -15.469 -15.305 1 85.69 201 LEU A N 1
ATOM 1624 C CA . LEU A 1 201 ? 2.158 -14.703 -15.898 1 85.69 201 LEU A CA 1
ATOM 1625 C C . LEU A 1 201 ? 3.455 -14.906 -15.117 1 85.69 201 LEU A C 1
ATOM 1627 O O . LEU A 1 201 ? 4.516 -14.43 -15.539 1 85.69 201 LEU A O 1
ATOM 1631 N N . SER A 1 202 ? 3.355 -15.633 -14.016 1 90.81 202 SER A N 1
ATOM 1632 C CA . SER A 1 202 ? 4.492 -15.75 -13.109 1 90.81 202 SER A CA 1
ATOM 1633 C C . SER A 1 202 ? 5.477 -16.812 -13.594 1 90.81 202 SER A C 1
ATOM 1635 O O . SER A 1 202 ? 5.172 -17.578 -14.508 1 90.81 202 SER A O 1
ATOM 1637 N N . GLU A 1 203 ? 6.656 -16.797 -12.992 1 91.31 203 GLU A N 1
ATOM 1638 C CA . GLU A 1 203 ? 7.723 -17.75 -13.297 1 91.31 203 GLU A CA 1
ATOM 1639 C C . GLU A 1 203 ? 8.406 -18.25 -12.031 1 91.31 203 GLU A C 1
ATOM 1641 O O . GLU A 1 203 ? 8.117 -17.766 -10.93 1 91.31 203 GLU A O 1
ATOM 1646 N N . SER A 1 204 ? 9.273 -19.203 -12.203 1 89.69 204 SER A N 1
ATOM 1647 C CA . SER A 1 204 ? 9.984 -19.797 -11.086 1 89.69 204 SER A CA 1
ATOM 1648 C C . SER A 1 204 ? 10.969 -18.812 -10.461 1 89.69 204 SER A C 1
ATOM 1650 O O . SER A 1 204 ? 11.586 -18.016 -11.164 1 89.69 204 SER A O 1
ATOM 1652 N N . ILE A 1 205 ? 11.203 -18.922 -9.164 1 90.06 205 ILE A N 1
ATOM 1653 C CA . ILE A 1 205 ? 12.18 -18.094 -8.469 1 90.06 205 ILE A CA 1
ATOM 1654 C C . ILE A 1 205 ? 13.586 -18.438 -8.961 1 90.06 205 ILE A C 1
ATOM 1656 O O . ILE A 1 205 ? 14.539 -17.688 -8.703 1 90.06 205 ILE A O 1
ATOM 1660 N N . LEU A 1 206 ? 13.711 -19.484 -9.664 1 86.06 206 LEU A N 1
ATOM 1661 C CA . LEU A 1 206 ? 15.008 -19.922 -10.164 1 86.06 206 LEU A CA 1
ATOM 1662 C C . LEU A 1 206 ? 15.344 -19.234 -11.484 1 86.06 206 LEU A C 1
ATOM 1664 O O . LEU A 1 206 ? 16.469 -19.328 -11.977 1 86.06 206 LEU A O 1
ATOM 1668 N N . SER A 1 207 ? 14.297 -18.594 -11.992 1 85.31 207 SER A N 1
ATOM 1669 C CA . SER A 1 207 ? 14.523 -17.906 -13.258 1 85.31 207 SER A CA 1
ATOM 1670 C C . SER A 1 207 ? 15.562 -16.797 -13.109 1 85.31 207 SER A C 1
ATOM 1672 O O . SER A 1 207 ? 15.578 -16.094 -12.102 1 85.31 207 SER A O 1
ATOM 1674 N N . LYS A 1 208 ? 16.438 -16.625 -14.148 1 84.69 208 LYS A N 1
ATOM 1675 C CA . LYS A 1 208 ? 17.453 -15.57 -14.156 1 84.69 208 LYS A CA 1
ATOM 1676 C C . LYS A 1 208 ? 17.219 -14.594 -15.305 1 84.69 208 LYS A C 1
ATOM 1678 O O . LYS A 1 208 ? 18.031 -13.719 -15.555 1 84.69 208 LYS A O 1
ATOM 1683 N N . ASN A 1 209 ? 16.078 -14.781 -15.906 1 86.12 209 ASN A N 1
ATOM 1684 C CA . ASN A 1 209 ? 15.781 -13.914 -17.031 1 86.12 209 ASN A CA 1
ATOM 1685 C C . ASN A 1 209 ? 15.344 -12.523 -16.578 1 86.12 209 ASN A C 1
ATOM 1687 O O . ASN A 1 209 ? 14.531 -12.398 -15.664 1 86.12 209 ASN A O 1
ATOM 1691 N N . ASN A 1 210 ? 15.828 -11.531 -17.234 1 87.25 210 ASN A N 1
ATOM 1692 C CA . ASN A 1 210 ? 15.438 -10.164 -16.922 1 87.25 210 ASN A CA 1
ATOM 1693 C C . ASN A 1 210 ? 14.055 -9.836 -17.484 1 87.25 210 ASN A C 1
ATOM 1695 O O . ASN A 1 210 ? 13.312 -9.055 -16.875 1 87.25 210 ASN A O 1
ATOM 1699 N N . GLU A 1 211 ? 13.758 -10.5 -18.562 1 84.44 211 GLU A N 1
ATOM 1700 C CA . GLU A 1 211 ? 12.477 -10.234 -19.219 1 84.44 211 GLU A CA 1
ATOM 1701 C C . GLU A 1 211 ? 11.359 -11.086 -18.625 1 84.44 211 GLU A C 1
ATOM 1703 O O . GLU A 1 211 ? 11.625 -12.047 -17.906 1 84.44 211 GLU A O 1
ATOM 1708 N N . LEU A 1 212 ? 10.133 -10.664 -18.906 1 84.94 212 LEU A N 1
ATOM 1709 C CA . LEU A 1 212 ? 8.969 -11.453 -18.5 1 84.94 212 LEU A CA 1
ATOM 1710 C C . LEU A 1 212 ? 8.953 -12.789 -19.234 1 84.94 212 LEU A C 1
ATOM 1712 O O . LEU A 1 212 ? 8.867 -12.828 -20.469 1 84.94 212 LEU A O 1
ATOM 1716 N N . THR A 1 213 ? 9.078 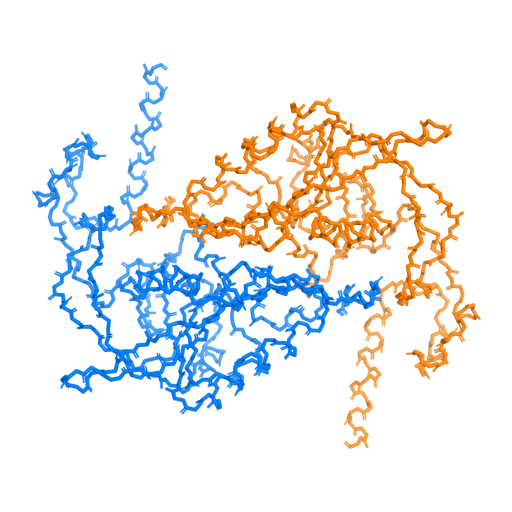-13.859 -18.516 1 82.75 213 THR A N 1
ATOM 1717 C CA . THR A 1 213 ? 9.078 -15.203 -19.094 1 82.75 213 THR A CA 1
ATOM 1718 C C . THR A 1 213 ? 8.102 -16.109 -18.344 1 82.75 213 THR A C 1
ATOM 1720 O O . THR A 1 213 ? 8.508 -16.984 -17.578 1 82.75 213 THR A O 1
ATOM 1723 N N . PRO A 1 214 ? 6.797 -15.93 -18.609 1 84.31 214 PRO A N 1
ATOM 1724 C CA . PRO A 1 214 ? 5.809 -16.766 -17.922 1 84.31 214 PRO A CA 1
ATOM 1725 C C . PRO A 1 214 ? 6.047 -18.25 -18.141 1 84.31 214 PRO A C 1
ATOM 1727 O O . PRO A 1 214 ? 6.277 -18.688 -19.266 1 84.31 214 PRO A O 1
ATOM 1730 N N . GLU A 1 215 ? 5.965 -18.984 -17.078 1 83.75 215 GLU A N 1
ATOM 1731 C CA . GLU A 1 215 ? 6.242 -20.406 -17.094 1 83.75 215 GLU A CA 1
ATOM 1732 C C . GLU A 1 215 ? 5.09 -21.188 -17.734 1 83.75 215 GLU A C 1
ATOM 1734 O O . GLU A 1 215 ? 5.301 -22.234 -18.344 1 83.75 215 GLU A O 1
ATOM 1739 N N . PHE A 1 216 ? 3.885 -20.641 -17.641 1 79.94 216 PHE A N 1
ATOM 1740 C CA . PHE A 1 216 ? 2.705 -21.422 -18.016 1 79.94 216 PHE A CA 1
ATOM 1741 C C . PHE A 1 216 ? 2.137 -20.938 -19.344 1 79.94 216 PHE A C 1
ATOM 1743 O O . PHE A 1 216 ? 1.095 -21.422 -19.797 1 79.94 216 PHE A O 1
ATOM 1750 N N . LEU A 1 217 ? 2.793 -19.984 -19.875 1 75.56 217 LEU A N 1
ATOM 1751 C CA . LEU A 1 217 ? 2.318 -19.422 -21.141 1 75.56 217 LEU A CA 1
ATOM 1752 C C . LEU A 1 217 ? 3.389 -19.547 -22.219 1 75.56 217 LEU A C 1
ATOM 1754 O O . LEU A 1 217 ? 4.586 -19.531 -21.922 1 75.56 217 LEU A O 1
ATOM 1758 N N . GLN A 1 218 ? 2.994 -19.844 -23.391 1 64.12 218 GLN A N 1
ATOM 1759 C CA . GLN A 1 218 ? 3.922 -19.938 -24.5 1 64.12 218 GLN A CA 1
ATOM 1760 C C . GLN A 1 218 ? 4.188 -18.562 -25.125 1 64.12 218 GLN A C 1
ATOM 1762 O O . GLN A 1 218 ? 3.273 -17.75 -25.234 1 64.12 218 GLN A O 1
ATOM 1767 N N . SER A 1 219 ? 5.531 -18.359 -25.062 1 56.16 219 SER A N 1
ATOM 1768 C CA . SER A 1 219 ? 5.957 -17.125 -25.703 1 56.16 219 SER A CA 1
ATOM 1769 C C . SER A 1 219 ? 5.82 -17.203 -27.219 1 56.16 219 SER A C 1
ATOM 1771 O O . SER A 1 219 ? 5.656 -18.297 -27.766 1 56.16 219 SER A O 1
ATOM 1773 N N . GLY A 1 220 ? 5.43 -16.141 -28.031 1 52.59 220 GLY A N 1
ATOM 1774 C CA . GLY A 1 220 ? 5.688 -16.109 -29.469 1 52.59 220 GLY A CA 1
ATOM 1775 C C . GLY A 1 220 ? 4.445 -15.836 -30.297 1 52.59 220 GLY A C 1
ATOM 1776 O O . GLY A 1 220 ? 4.305 -16.344 -31.406 1 52.59 220 GLY A O 1
ATOM 1777 N N . VAL A 1 221 ? 3.537 -15.266 -29.641 1 48.47 221 VAL A N 1
ATOM 1778 C CA . VAL A 1 221 ? 2.436 -14.961 -30.547 1 48.47 221 VAL A CA 1
ATOM 1779 C C . VAL A 1 221 ? 2.912 -14.008 -31.641 1 48.47 221 VAL A C 1
ATOM 1781 O O . VAL A 1 221 ? 3.561 -13 -31.344 1 48.47 221 VAL A O 1
ATOM 1784 N N . LYS A 1 222 ? 2.877 -14.734 -32.781 1 49.84 222 LYS A N 1
ATOM 1785 C CA . LYS A 1 222 ? 3.115 -13.945 -34 1 49.84 222 LYS A CA 1
ATOM 1786 C C . LYS A 1 222 ? 2.08 -12.836 -34.125 1 49.84 222 LYS A C 1
ATOM 1788 O O . LYS A 1 222 ? 0.92 -13.008 -33.75 1 49.84 222 LYS A O 1
ATOM 1793 N N . PHE A 1 223 ? 2.633 -11.68 -34.156 1 48.44 223 PHE A N 1
ATOM 1794 C CA . PHE A 1 223 ? 1.785 -10.508 -34.312 1 48.44 223 PHE A CA 1
ATOM 1795 C C . PHE A 1 223 ? 0.617 -10.82 -35.25 1 48.44 223 PHE A C 1
ATOM 1797 O O . PHE A 1 223 ? -0.477 -10.281 -35.094 1 48.44 223 PHE A O 1
ATOM 1804 N N . GLU A 1 224 ? 1.013 -11.633 -36.281 1 50.81 224 GLU A N 1
ATOM 1805 C CA . GLU A 1 224 ? -0.036 -11.969 -37.25 1 50.81 224 GLU A CA 1
ATOM 1806 C C . GLU A 1 224 ? -1.237 -12.602 -36.531 1 50.81 224 GLU A C 1
ATOM 1808 O O . GLU A 1 224 ? -2.357 -12.547 -37.062 1 50.81 224 GLU A O 1
ATOM 1813 N N . ASP A 1 225 ? -0.998 -13.062 -35.469 1 50.75 225 ASP A N 1
ATOM 1814 C CA . ASP A 1 225 ? -2.074 -13.789 -34.812 1 50.75 225 ASP A CA 1
ATOM 1815 C C . ASP A 1 225 ? -2.838 -12.883 -33.844 1 50.75 225 ASP A C 1
ATOM 1817 O O . ASP A 1 225 ? -3.795 -13.32 -33.188 1 50.75 225 ASP A O 1
ATOM 1821 N N . ILE A 1 226 ? -2.369 -11.781 -33.75 1 48.78 226 ILE A N 1
ATOM 1822 C CA . ILE A 1 226 ? -3.074 -10.836 -32.875 1 48.78 226 ILE A CA 1
ATOM 1823 C C . ILE A 1 226 ? -4.262 -10.242 -33.625 1 48.78 226 ILE A C 1
ATOM 1825 O O . ILE A 1 226 ? -4.086 -9.555 -34.656 1 48.78 226 ILE A O 1
ATOM 1829 N N . GLU A 1 227 ? -5.332 -10.766 -33.469 1 47.56 227 GLU A N 1
ATOM 1830 C CA . GLU A 1 227 ? -6.551 -10.336 -34.156 1 47.56 227 GLU A CA 1
ATOM 1831 C C . GLU A 1 227 ? -6.629 -8.812 -34.219 1 47.56 227 GLU A C 1
ATOM 1833 O O . GLU A 1 227 ? -6.938 -8.258 -35.281 1 47.56 227 GLU A O 1
ATOM 1838 N N . ASP A 1 228 ? -6.762 -8.219 -33.031 1 44.66 228 ASP A N 1
ATOM 1839 C CA . ASP A 1 228 ? -7.008 -6.781 -33.062 1 44.66 228 ASP A CA 1
ATOM 1840 C C . ASP A 1 228 ? -5.699 -6 -33.125 1 44.66 228 ASP A C 1
ATOM 1842 O O . ASP A 1 228 ? -5.609 -4.875 -32.656 1 44.66 228 ASP A O 1
ATOM 1846 N N . ALA A 1 229 ? -4.812 -6.613 -33.562 1 44.84 229 ALA A N 1
ATOM 1847 C CA . ALA A 1 229 ? -3.496 -6.016 -33.75 1 44.84 229 ALA A CA 1
ATOM 1848 C C . ALA A 1 229 ? -3.602 -4.672 -34.469 1 44.84 229 ALA A C 1
ATOM 1850 O O . ALA A 1 229 ? -2.871 -3.73 -34.125 1 44.84 229 ALA A O 1
ATOM 1851 N N . ASN A 1 230 ? -4.438 -4.68 -35.312 1 47.03 230 ASN A N 1
ATOM 1852 C CA . ASN A 1 230 ? -4.617 -3.453 -36.094 1 47.03 230 ASN A CA 1
ATOM 1853 C C . ASN A 1 230 ? -5.191 -2.332 -35.219 1 47.03 230 ASN A C 1
ATOM 1855 O O . ASN A 1 230 ? -4.867 -1.16 -35.438 1 47.03 230 ASN A O 1
ATOM 1859 N N . GLU A 1 231 ? -6.141 -2.645 -34.531 1 46.38 231 GLU A N 1
ATOM 1860 C CA . GLU A 1 231 ? -6.738 -1.631 -33.656 1 46.38 231 GLU A CA 1
ATOM 1861 C C . GLU A 1 231 ? -5.801 -1.243 -32.531 1 46.38 231 GLU A C 1
ATOM 1863 O O . GLU A 1 231 ? -5.789 -0.091 -32.094 1 46.38 231 GLU A O 1
ATOM 1868 N N . ILE A 1 232 ? -5.246 -2.256 -32.062 1 44 232 ILE A N 1
ATOM 1869 C CA . ILE A 1 232 ? -4.383 -2.014 -30.891 1 44 232 ILE A CA 1
ATOM 1870 C C . ILE A 1 232 ? -3.062 -1.402 -31.359 1 44 232 ILE A C 1
ATOM 1872 O O . ILE A 1 232 ? -2.471 -0.578 -30.672 1 44 232 ILE A O 1
ATOM 1876 N N . CYS A 1 233 ? -2.453 -1.979 -32.469 1 44.19 233 CYS A N 1
ATOM 1877 C CA . CYS A 1 233 ? -1.144 -1.466 -32.844 1 44.19 233 CYS A CA 1
ATOM 1878 C C . CYS A 1 233 ? -1.183 -0.878 -34.25 1 44.19 233 CYS A C 1
ATOM 1880 O O . CYS A 1 233 ? -1.161 -1.615 -35.25 1 44.19 233 CYS A O 1
ATOM 1882 N N . PRO A 1 234 ? -1.697 0.211 -34.312 1 47.56 234 PRO A N 1
ATOM 1883 C CA . PRO A 1 234 ? -1.517 0.808 -35.625 1 47.56 234 PRO A CA 1
ATOM 1884 C C . PRO A 1 234 ? -0.121 0.565 -36.219 1 47.56 234 PRO A C 1
ATOM 1886 O O . PRO A 1 234 ? 0.124 0.837 -37.375 1 47.56 234 PRO A O 1
ATOM 1889 N N . TYR A 1 235 ? 0.742 0.218 -35.438 1 46.62 235 TYR A N 1
ATOM 1890 C CA . TYR A 1 235 ? 2.115 0.177 -35.938 1 46.62 235 TYR A CA 1
ATOM 1891 C C . TYR A 1 235 ? 2.541 -1.252 -36.25 1 46.62 235 TYR A C 1
ATOM 1893 O O . TYR A 1 235 ? 3.715 -1.604 -36.094 1 46.62 235 TYR A O 1
ATOM 1901 N N . LYS A 1 236 ? 1.611 -2.002 -36.562 1 50.25 236 LYS A N 1
ATOM 1902 C CA . LYS A 1 236 ? 1.834 -3.371 -37.031 1 50.25 236 LYS A CA 1
ATOM 1903 C C . LYS A 1 236 ? 3.098 -3.467 -37.875 1 50.25 236 LYS A C 1
ATOM 1905 O O . LYS A 1 236 ? 3.895 -4.395 -37.719 1 50.25 236 LYS A O 1
ATOM 1910 N N . ASP A 1 237 ? 3.08 -2.578 -38.719 1 50.25 237 ASP A N 1
ATOM 1911 C CA . ASP A 1 237 ? 4.215 -2.643 -39.625 1 50.25 237 ASP A CA 1
ATOM 1912 C C . ASP A 1 237 ? 5.539 -2.564 -38.875 1 50.25 237 ASP A C 1
ATOM 1914 O O . ASP A 1 237 ? 6.52 -3.201 -39.25 1 50.25 237 ASP A O 1
ATOM 1918 N N . LEU A 1 238 ? 5.52 -1.803 -37.875 1 48.84 238 LEU A N 1
ATOM 1919 C CA . LEU A 1 238 ? 6.762 -1.673 -37.125 1 48.84 238 LEU A CA 1
ATOM 1920 C C . LEU A 1 238 ? 7.059 -2.949 -36.344 1 48.84 238 LEU A C 1
ATOM 1922 O O . LEU A 1 238 ? 8.219 -3.326 -36.188 1 48.84 238 LEU A O 1
ATOM 1926 N N . ILE A 1 239 ? 6 -3.594 -35.906 1 49.16 239 ILE A N 1
ATOM 1927 C CA . ILE A 1 239 ? 6.156 -4.816 -35.125 1 49.16 239 ILE A CA 1
ATOM 1928 C C . ILE A 1 239 ? 6.512 -5.977 -36.062 1 49.16 239 ILE A C 1
ATOM 1930 O O . ILE A 1 239 ? 7.328 -6.832 -35.719 1 49.16 239 ILE A O 1
ATOM 1934 N N . ASP A 1 240 ? 5.867 -5.977 -37.219 1 50.25 240 ASP A N 1
ATOM 1935 C CA . ASP A 1 240 ? 6.203 -7.035 -38.156 1 50.25 240 ASP A CA 1
ATOM 1936 C C . ASP A 1 240 ? 7.703 -7.062 -38.438 1 50.25 240 ASP A C 1
ATOM 1938 O O . ASP A 1 240 ? 8.266 -8.125 -38.719 1 50.25 240 ASP A O 1
ATOM 1942 N N . MET A 1 241 ? 8.203 -5.91 -38.312 1 49 241 MET A N 1
ATOM 1943 C CA . MET A 1 241 ? 9.625 -5.875 -38.625 1 49 241 MET A CA 1
ATOM 1944 C C . MET A 1 241 ? 10.461 -6.52 -37.531 1 49 241 MET A C 1
ATOM 1946 O O . MET A 1 241 ? 11.625 -6.855 -37.719 1 49 241 MET A O 1
ATOM 1950 N N . HIS A 1 242 ? 9.852 -6.637 -36.406 1 47.22 242 HIS A N 1
ATOM 1951 C CA . HIS A 1 242 ? 10.68 -7.176 -35.312 1 47.22 242 HIS A CA 1
ATOM 1952 C C . HIS A 1 242 ? 10.234 -8.578 -34.938 1 47.22 242 HIS A C 1
ATOM 1954 O O . HIS A 1 242 ? 9.133 -8.758 -34.406 1 47.22 242 HIS A O 1
ATOM 1960 N N . GLU A 1 243 ? 10.773 -9.562 -35.594 1 51.12 243 GLU A N 1
ATOM 1961 C CA . GLU A 1 243 ? 10.648 -10.953 -35.156 1 51.12 243 GLU A CA 1
ATOM 1962 C C . GLU A 1 243 ? 11.062 -11.125 -33.688 1 51.12 243 GLU A C 1
ATOM 1964 O O . GLU A 1 243 ? 12.047 -10.531 -33.25 1 51.12 243 GLU A O 1
ATOM 1969 N N . ASN A 1 244 ? 10.156 -11.734 -32.75 1 59.62 244 ASN A N 1
ATOM 1970 C CA . ASN A 1 244 ? 10.492 -12.172 -31.391 1 59.62 244 ASN A CA 1
ATOM 1971 C C . ASN A 1 244 ? 10.602 -11 -30.438 1 59.62 244 ASN A C 1
ATOM 1973 O O . ASN A 1 244 ? 11.586 -10.883 -29.703 1 59.62 244 ASN A O 1
ATOM 1977 N N . ILE A 1 245 ? 9.789 -10.031 -30.578 1 63.34 245 ILE A N 1
ATOM 1978 C CA . ILE A 1 245 ? 9.867 -8.883 -29.688 1 63.34 245 ILE A CA 1
ATOM 1979 C C . ILE A 1 245 ? 9.406 -9.281 -28.297 1 63.34 245 ILE A C 1
ATOM 1981 O O . ILE A 1 245 ? 8.406 -9.977 -28.141 1 63.34 245 ILE A O 1
ATOM 1985 N N . VAL A 1 246 ? 10.328 -8.922 -27.406 1 70.44 246 VAL A N 1
ATOM 1986 C CA . VAL A 1 246 ? 10.016 -9.195 -26.016 1 70.44 246 VAL A CA 1
ATOM 1987 C C . VAL A 1 246 ? 9.156 -8.07 -25.438 1 70.44 246 VAL A C 1
ATOM 1989 O O . VAL A 1 246 ? 9.094 -6.977 -26.016 1 70.44 246 VAL A O 1
ATOM 1992 N N . PHE A 1 247 ? 8.422 -8.336 -24.391 1 73.62 247 PHE A N 1
ATOM 1993 C CA . PHE A 1 247 ? 7.414 -7.457 -23.828 1 73.62 247 PHE A CA 1
ATOM 1994 C C . PHE A 1 247 ? 7.992 -6.074 -23.547 1 73.62 247 PHE A C 1
ATOM 1996 O O . PHE A 1 247 ? 7.398 -5.059 -23.906 1 73.62 247 PHE A O 1
ATOM 2003 N N . SER A 1 248 ? 9.117 -5.922 -22.875 1 72.5 248 SER A N 1
ATOM 2004 C CA . SER A 1 248 ? 9.695 -4.633 -22.516 1 72.5 248 SER A CA 1
ATOM 2005 C C . SER A 1 248 ? 10.008 -3.799 -23.75 1 72.5 248 SER A C 1
ATOM 2007 O O . SER A 1 248 ? 9.812 -2.58 -23.75 1 72.5 248 SER A O 1
ATOM 2009 N N . GLU A 1 249 ? 10.469 -4.488 -24.688 1 70.88 249 GLU A N 1
ATOM 2010 C CA . GLU A 1 249 ? 10.781 -3.803 -25.938 1 70.88 249 GLU A CA 1
ATOM 2011 C C . GLU A 1 249 ? 9.516 -3.283 -26.609 1 70.88 249 GLU A C 1
ATOM 2013 O O . GLU A 1 249 ? 9.508 -2.189 -27.188 1 70.88 249 GLU A O 1
ATOM 2018 N N . TRP A 1 250 ? 8.586 -4.066 -26.516 1 70.69 250 TRP A N 1
ATOM 2019 C CA . TRP A 1 250 ? 7.309 -3.645 -27.078 1 70.69 250 TRP A CA 1
ATOM 2020 C C . TRP A 1 250 ? 6.801 -2.383 -26.391 1 70.69 250 TRP A C 1
ATOM 2022 O O . TRP A 1 250 ? 6.352 -1.444 -27.062 1 70.69 250 TRP A O 1
ATOM 2032 N N . CYS A 1 251 ? 6.828 -2.357 -25.172 1 71.62 251 CYS A N 1
ATOM 2033 C CA . CYS A 1 251 ? 6.375 -1.194 -24.406 1 71.62 251 CYS A CA 1
ATOM 2034 C C . CYS A 1 251 ? 7.156 0.052 -24.812 1 71.62 251 CYS A C 1
ATOM 2036 O O . CYS A 1 251 ? 6.582 1.136 -24.938 1 71.62 251 CYS A O 1
ATOM 2038 N N . ARG A 1 252 ? 8.359 -0.123 -24.969 1 72.19 252 ARG A N 1
ATOM 2039 C CA . ARG A 1 252 ? 9.203 0.992 -25.375 1 72.19 252 ARG A CA 1
ATOM 2040 C C . ARG A 1 252 ? 8.805 1.51 -26.75 1 72.19 252 ARG A C 1
ATOM 2042 O O . ARG A 1 252 ? 8.695 2.721 -26.953 1 72.19 252 ARG A O 1
ATOM 2049 N N . LEU A 1 253 ? 8.656 0.627 -27.656 1 66.94 253 LEU A N 1
ATOM 2050 C CA . LEU A 1 253 ? 8.297 0.994 -29.016 1 66.94 253 LEU A CA 1
ATOM 2051 C C . LEU A 1 253 ? 6.949 1.714 -29.047 1 66.94 253 LEU A C 1
ATOM 2053 O O . LEU A 1 253 ? 6.781 2.695 -29.781 1 66.94 253 LEU A O 1
ATOM 2057 N N . GLU A 1 254 ? 6.062 1.173 -28.359 1 68.88 254 GLU A N 1
ATOM 2058 C CA . GLU A 1 254 ? 4.746 1.797 -28.281 1 68.88 254 GLU A CA 1
ATOM 2059 C C . GLU A 1 254 ? 4.844 3.234 -27.766 1 68.88 254 GLU A C 1
ATOM 2061 O O . GLU A 1 254 ? 4.188 4.133 -28.312 1 68.88 254 GLU A O 1
ATOM 2066 N N . LYS A 1 255 ? 5.605 3.439 -26.766 1 70.94 255 LYS A N 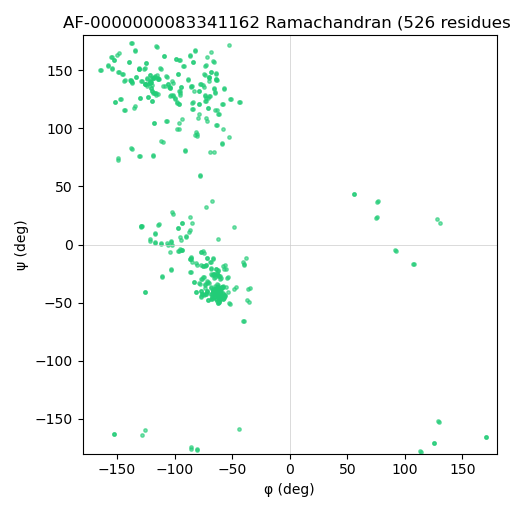1
ATOM 2067 C CA . LYS A 1 255 ? 5.773 4.777 -26.219 1 70.94 255 LYS A CA 1
ATOM 2068 C C . LYS A 1 255 ? 6.41 5.723 -27.234 1 70.94 255 LYS A C 1
ATOM 2070 O O . LYS A 1 255 ? 6.039 6.895 -27.312 1 70.94 255 LYS A O 1
ATOM 2075 N N . GLU A 1 256 ? 7.332 5.211 -27.922 1 68 256 GLU A N 1
ATOM 2076 C CA . GLU A 1 256 ? 8 6.008 -28.953 1 68 256 GLU A CA 1
ATOM 2077 C C . GLU A 1 256 ? 7.035 6.402 -30.062 1 68 256 GLU A C 1
ATOM 2079 O O . GLU A 1 256 ? 7.086 7.527 -30.562 1 68 256 GLU A O 1
ATOM 2084 N N . ILE A 1 257 ? 6.23 5.609 -30.344 1 62.09 257 ILE A N 1
ATOM 2085 C CA . ILE A 1 257 ? 5.258 5.855 -31.406 1 62.09 257 ILE A CA 1
ATOM 2086 C C . ILE A 1 257 ? 4.25 6.906 -30.953 1 62.09 257 ILE A C 1
ATOM 2088 O O . ILE A 1 257 ? 3.914 7.824 -31.719 1 62.09 257 ILE A O 1
ATOM 2092 N N . TYR A 1 258 ? 3.762 6.668 -29.719 1 58.88 258 TYR A N 1
ATOM 2093 C CA . TYR A 1 258 ? 2.799 7.629 -29.203 1 58.88 258 TYR A CA 1
ATOM 2094 C C . TYR A 1 258 ? 3.422 9.016 -29.078 1 58.88 258 TYR A C 1
ATOM 2096 O O . TYR A 1 258 ? 2.764 10.023 -29.359 1 58.88 258 TYR A O 1
ATOM 2104 N N . ARG A 1 259 ? 4.598 9.148 -28.641 1 61.94 259 ARG A N 1
ATOM 2105 C CA . ARG A 1 259 ? 5.285 10.43 -28.547 1 61.94 259 ARG A CA 1
ATOM 2106 C C . ARG A 1 259 ? 5.383 11.094 -29.906 1 61.94 259 ARG A C 1
ATOM 2108 O O . ARG A 1 259 ? 5.258 12.32 -30.031 1 61.94 259 ARG A O 1
ATOM 2115 N N . GLN A 1 260 ? 5.594 10.312 -30.891 1 52.97 260 GLN A N 1
ATOM 2116 C CA . GLN A 1 260 ? 5.699 10.844 -32.25 1 52.97 260 GLN A CA 1
ATOM 2117 C C . GLN A 1 260 ? 4.34 11.305 -32.75 1 52.97 260 GLN A C 1
ATOM 2119 O O . GLN A 1 260 ? 4.25 12.266 -33.531 1 52.97 260 GLN A O 1
ATOM 2124 N N . SER A 1 261 ? 3.418 10.609 -32.281 1 47.56 261 SER A N 1
ATOM 2125 C CA . SER A 1 261 ? 2.08 11.008 -32.719 1 47.56 261 SER A CA 1
ATOM 2126 C C . SER A 1 261 ? 1.631 12.289 -32.031 1 47.56 261 SER A C 1
ATOM 2128 O O . SER A 1 261 ? 0.909 13.102 -32.594 1 47.56 261 SER A O 1
ATOM 2130 N N . ASP A 1 262 ? 1.848 12.43 -30.797 1 47.66 262 ASP A N 1
ATOM 2131 C CA . ASP A 1 262 ? 1.524 13.664 -30.094 1 47.66 262 ASP A CA 1
ATOM 2132 C C . ASP A 1 262 ? 2.295 14.844 -30.672 1 47.66 262 ASP A C 1
ATOM 2134 O O . ASP A 1 262 ? 1.825 15.984 -30.625 1 47.66 262 ASP A O 1
ATOM 2138 N N . TYR A 1 263 ? 3.445 14.695 -31.203 1 37.34 263 TYR A N 1
ATOM 2139 C CA . TYR A 1 263 ? 4.16 15.758 -31.891 1 37.34 263 TYR A CA 1
ATOM 2140 C C . TYR A 1 263 ? 3.557 16.016 -33.281 1 37.34 263 TYR A C 1
ATOM 2142 O O . TYR A 1 263 ? 3.871 17.016 -33.906 1 37.34 263 TYR A O 1
ATOM 2150 N N . ARG A 1 264 ? 2.807 15.117 -33.844 1 35.47 264 ARG A N 1
ATOM 2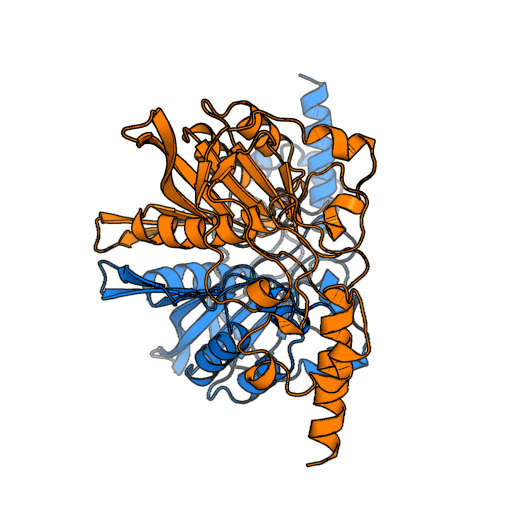151 C CA . ARG A 1 264 ? 2.197 15.43 -35.125 1 35.47 264 ARG A CA 1
ATOM 2152 C C . ARG A 1 264 ? 0.913 16.234 -34.938 1 35.47 264 ARG A C 1
ATOM 2154 O O . ARG A 1 264 ? 0.407 16.828 -35.906 1 35.47 264 ARG A O 1
ATOM 2161 N N . ASP A 1 265 ? 0.26 15.953 -33.844 1 32.59 265 ASP A N 1
ATOM 2162 C CA . ASP A 1 265 ? -0.876 16.859 -33.75 1 32.59 265 ASP A CA 1
ATOM 2163 C C . ASP A 1 265 ? -0.462 18.188 -33.125 1 32.59 265 ASP A C 1
ATOM 2165 O O . ASP A 1 265 ? 0.241 18.219 -32.094 1 32.59 265 ASP A O 1
ATOM 2169 N N . MET B 1 1 ? 10.32 1.56 -21 1 71.75 1 MET B N 1
ATOM 2170 C CA . MET B 1 1 ? 9.57 1.425 -19.766 1 71.75 1 MET B CA 1
ATOM 2171 C C . MET B 1 1 ? 8.438 0.413 -19.922 1 71.75 1 MET B C 1
ATOM 2173 O O . MET B 1 1 ? 7.547 0.596 -20.75 1 71.75 1 MET B O 1
ATOM 2177 N N . ALA B 1 2 ? 8.57 -0.666 -19.25 1 80 2 ALA B N 1
ATOM 2178 C CA . ALA B 1 2 ? 7.527 -1.688 -19.312 1 80 2 ALA B CA 1
ATOM 2179 C C . ALA B 1 2 ? 6.27 -1.247 -18.578 1 80 2 ALA B C 1
ATOM 2181 O O . ALA B 1 2 ? 6.355 -0.744 -17.453 1 80 2 ALA B O 1
ATOM 2182 N N . ASN B 1 3 ? 5.133 -1.273 -19.234 1 86.25 3 ASN B N 1
ATOM 2183 C CA . ASN B 1 3 ? 3.836 -1.044 -18.609 1 86.25 3 ASN B CA 1
ATOM 2184 C C . ASN B 1 3 ? 3.133 -2.357 -18.281 1 86.25 3 ASN B C 1
ATOM 2186 O O . ASN B 1 3 ? 2.475 -2.947 -19.141 1 86.25 3 ASN B O 1
ATOM 2190 N N . LEU B 1 4 ? 3.188 -2.803 -17.047 1 87.69 4 LEU B N 1
ATOM 2191 C CA . LEU B 1 4 ? 2.688 -4.105 -16.609 1 87.69 4 LEU B CA 1
ATOM 2192 C C . LEU B 1 4 ? 1.17 -4.176 -16.75 1 87.69 4 LEU B C 1
ATOM 2194 O O . LEU B 1 4 ? 0.597 -5.266 -16.812 1 87.69 4 LEU B O 1
ATOM 2198 N N . ASN B 1 5 ? 0.521 -3.049 -16.703 1 86.31 5 ASN B N 1
ATOM 2199 C CA . ASN B 1 5 ? -0.936 -3.027 -16.781 1 86.31 5 ASN B CA 1
ATOM 2200 C C . ASN B 1 5 ? -1.431 -3.57 -18.125 1 86.31 5 ASN B C 1
ATOM 2202 O O . ASN B 1 5 ? -2.561 -4.051 -18.219 1 86.31 5 ASN B O 1
ATOM 2206 N N . LYS B 1 6 ? -0.641 -3.496 -19.094 1 79.75 6 LYS B N 1
ATOM 2207 C CA . LYS B 1 6 ? -1.023 -3.949 -20.438 1 79.75 6 LYS B CA 1
ATOM 2208 C C . LYS B 1 6 ? -1.175 -5.469 -20.469 1 79.75 6 LYS B C 1
ATOM 2210 O O . LYS B 1 6 ? -1.761 -6.012 -21.406 1 79.75 6 LYS B O 1
ATOM 2215 N N . LEU B 1 7 ? -0.699 -6.121 -19.516 1 79.94 7 LEU B N 1
ATOM 2216 C CA . LEU B 1 7 ? -0.717 -7.578 -19.484 1 79.94 7 LEU B CA 1
ATOM 2217 C C . LEU B 1 7 ? -2.029 -8.094 -18.891 1 79.94 7 LEU B C 1
ATOM 2219 O O . LEU B 1 7 ? -2.324 -9.289 -18.984 1 79.94 7 LEU B O 1
ATOM 2223 N N . PHE B 1 8 ? -2.775 -7.266 -18.312 1 81.31 8 PHE B N 1
ATOM 2224 C CA . PHE B 1 8 ? -3.961 -7.695 -17.578 1 81.31 8 PHE B CA 1
ATOM 2225 C C . PHE B 1 8 ? -5.23 -7.215 -18.281 1 81.31 8 PHE B C 1
ATOM 2227 O O . PHE B 1 8 ? -5.23 -6.16 -18.922 1 81.31 8 PHE B O 1
ATOM 2234 N N . SER B 1 9 ? -6.242 -8.023 -18.047 1 69.31 9 SER B N 1
ATOM 2235 C CA . SER B 1 9 ? -7.555 -7.633 -18.547 1 69.31 9 SER B CA 1
ATOM 2236 C C . SER B 1 9 ? -8.156 -6.516 -17.703 1 69.31 9 SER B C 1
ATOM 2238 O O . SER B 1 9 ? -7.879 -6.418 -16.5 1 69.31 9 SER B O 1
ATOM 2240 N N . GLU B 1 10 ? -8.672 -5.621 -18.516 1 64.88 10 GLU B N 1
ATOM 2241 C CA . GLU B 1 10 ? -9.375 -4.602 -17.734 1 64.88 10 GLU B CA 1
ATOM 2242 C C . GLU B 1 10 ? -10.492 -5.215 -16.891 1 64.88 10 GLU B C 1
ATOM 2244 O O . GLU B 1 10 ? -11.383 -5.875 -17.422 1 64.88 10 GLU B O 1
ATOM 2249 N N . GLN B 1 11 ? -10.086 -5.629 -15.758 1 61.56 11 GLN B N 1
ATOM 2250 C CA . GLN B 1 11 ? -11.109 -6.211 -14.898 1 61.56 11 GLN B CA 1
ATOM 2251 C C . GLN B 1 11 ? -12.023 -5.133 -14.328 1 61.56 11 GLN B C 1
ATOM 2253 O O . GLN B 1 11 ? -11.602 -3.992 -14.133 1 61.56 11 GLN B O 1
ATOM 2258 N N . LEU B 1 12 ? -13.219 -5.551 -14.188 1 59.25 12 LEU B N 1
ATOM 2259 C CA . LEU B 1 12 ? -14.32 -4.707 -13.727 1 59.25 12 LEU B CA 1
ATOM 2260 C C . LEU B 1 12 ? -14.094 -4.258 -12.289 1 59.25 12 LEU B C 1
ATOM 2262 O O . LEU B 1 12 ? -13.539 -5.008 -11.477 1 59.25 12 LEU B O 1
ATOM 2266 N N . ASN B 1 13 ? -14.234 -3.08 -12.094 1 68.75 13 ASN B N 1
ATOM 2267 C CA . ASN B 1 13 ? -14.484 -2.496 -10.781 1 68.75 13 ASN B CA 1
ATOM 2268 C C . ASN B 1 13 ? -15.523 -3.299 -10 1 68.75 13 ASN B C 1
ATOM 2270 O O . ASN B 1 13 ? -16.484 -3.803 -10.578 1 68.75 13 ASN B O 1
ATOM 2274 N N . LYS B 1 14 ? -15.078 -3.729 -8.859 1 81.5 14 LYS B N 1
ATOM 2275 C CA . LYS B 1 14 ? -16.078 -4.344 -7.98 1 81.5 14 LYS B CA 1
ATOM 2276 C C . LYS B 1 14 ? -16.438 -3.412 -6.828 1 81.5 14 LYS B C 1
ATOM 2278 O O . LYS B 1 14 ? -15.586 -2.672 -6.324 1 81.5 14 LYS B O 1
ATOM 2283 N N . SER B 1 15 ? -17.719 -3.402 -6.59 1 86.25 15 SER B N 1
ATOM 2284 C CA . SER B 1 15 ? -18.203 -2.582 -5.484 1 86.25 15 SER B CA 1
ATOM 2285 C C . SER B 1 15 ? -19.094 -3.385 -4.555 1 86.25 15 SER B C 1
ATOM 2287 O O . SER B 1 15 ? -19.797 -4.297 -4.996 1 86.25 15 SER B O 1
ATOM 2289 N N . LEU B 1 16 ? -18.953 -3.145 -3.322 1 82.56 16 LEU B N 1
ATOM 2290 C CA . LEU B 1 16 ? -19.844 -3.717 -2.309 1 82.56 16 LEU B CA 1
ATOM 2291 C C . LEU B 1 16 ? -20.438 -2.623 -1.433 1 82.56 16 LEU B C 1
ATOM 2293 O O . LEU B 1 16 ? -19.797 -1.597 -1.188 1 82.56 16 LEU B O 1
ATOM 2297 N N . HIS B 1 17 ? -21.594 -3.006 -0.986 1 87.88 17 HIS B N 1
ATOM 2298 C CA . HIS B 1 17 ? -22.281 -2.051 -0.125 1 87.88 17 HIS B CA 1
ATOM 2299 C C . HIS B 1 17 ? -22.047 -2.377 1.349 1 87.88 17 HIS B C 1
ATOM 2301 O O . HIS B 1 17 ? -21.969 -3.549 1.722 1 87.88 17 HIS B O 1
ATOM 2307 N N . LEU B 1 18 ? -22 -1.359 2.109 1 85.69 18 LEU B N 1
ATOM 2308 C CA . LEU B 1 18 ? -21.859 -1.474 3.557 1 85.69 18 LEU B CA 1
ATOM 2309 C C . LEU B 1 18 ? -23.219 -1.4 4.238 1 85.69 18 LEU B C 1
ATOM 2311 O O . LEU B 1 18 ? -24.188 -0.866 3.672 1 85.69 18 LEU B O 1
ATOM 2315 N N . ASP B 1 19 ? -23.266 -1.916 5.434 1 83.56 19 ASP B N 1
ATOM 2316 C CA . ASP B 1 19 ? -24.531 -1.956 6.172 1 83.56 19 ASP B CA 1
ATOM 2317 C C . ASP B 1 19 ? -24.984 -0.551 6.559 1 83.56 19 ASP B C 1
ATOM 2319 O O . ASP B 1 19 ? -26.172 -0.317 6.773 1 83.56 19 ASP B O 1
ATOM 2323 N N . ASN B 1 20 ? -24.109 0.408 6.582 1 80.25 20 ASN B N 1
ATOM 2324 C CA . ASN B 1 20 ? -24.453 1.77 6.98 1 80.25 20 ASN B CA 1
ATOM 2325 C C . ASN B 1 20 ? -24.719 2.654 5.77 1 80.25 20 ASN B C 1
ATOM 2327 O O . ASN B 1 20 ? -24.75 3.881 5.887 1 80.25 20 ASN B O 1
ATOM 2331 N N . GLY B 1 21 ? -24.891 2.037 4.656 1 84.88 21 GLY B N 1
ATOM 2332 C CA . GLY B 1 21 ? -25.234 2.777 3.455 1 84.88 21 GLY B CA 1
ATOM 2333 C C . GLY B 1 21 ? -24.016 3.193 2.639 1 84.88 21 GLY B C 1
ATOM 2334 O O . GLY B 1 21 ? -24.156 3.73 1.538 1 84.88 21 GLY B O 1
ATOM 2335 N N . GLY B 1 22 ? -22.875 2.949 3.129 1 90.5 22 GLY B N 1
ATOM 2336 C CA . GLY B 1 22 ? -21.656 3.268 2.389 1 90.5 22 GLY B CA 1
ATOM 2337 C C . GLY B 1 22 ? -21.312 2.232 1.335 1 90.5 22 GLY B C 1
ATOM 2338 O O . GLY B 1 22 ? -22.125 1.338 1.051 1 90.5 22 GLY B O 1
ATOM 2339 N N . GLU B 1 23 ? -20.234 2.486 0.743 1 93 23 GLU B N 1
ATOM 2340 C CA . GLU B 1 23 ? -19.797 1.608 -0.336 1 93 23 GLU B CA 1
ATOM 2341 C C . GLU B 1 23 ? -18.266 1.469 -0.35 1 93 23 GLU B C 1
ATOM 2343 O O . GLU B 1 23 ? -17.547 2.402 0.014 1 93 23 GLU B O 1
ATOM 2348 N N . ILE B 1 24 ? -17.875 0.3 -0.733 1 92.06 24 ILE B N 1
ATOM 2349 C CA . ILE B 1 24 ? -16.453 0.037 -0.958 1 92.06 24 ILE B CA 1
ATOM 2350 C C . ILE B 1 24 ? -16.234 -0.385 -2.408 1 92.06 24 ILE B C 1
ATOM 2352 O O . ILE B 1 24 ? -16.969 -1.229 -2.936 1 92.06 24 ILE B O 1
ATOM 2356 N N . LYS B 1 25 ? -15.258 0.243 -2.979 1 93 25 LYS B N 1
ATOM 2357 C CA . LYS B 1 25 ? -14.922 -0.046 -4.371 1 93 25 LYS B CA 1
ATOM 2358 C C . LYS B 1 25 ? -13.453 -0.428 -4.52 1 93 25 LYS B C 1
ATOM 2360 O O . LYS B 1 25 ? -12.586 0.17 -3.879 1 93 25 LYS B O 1
ATOM 2365 N N . ILE B 1 26 ? -13.219 -1.437 -5.328 1 92.56 26 ILE B N 1
ATOM 2366 C CA . ILE B 1 26 ? -11.852 -1.833 -5.641 1 92.56 26 ILE B CA 1
ATOM 2367 C C . ILE B 1 26 ? -11.625 -1.755 -7.148 1 92.56 26 ILE B C 1
ATOM 2369 O O . ILE B 1 26 ? -12.555 -1.962 -7.934 1 92.56 26 ILE B O 1
ATOM 2373 N N . SER B 1 27 ? -10.453 -1.402 -7.457 1 92.25 27 SER B N 1
ATOM 2374 C CA . SER B 1 27 ? -10.062 -1.349 -8.859 1 92.25 27 SER B CA 1
ATOM 2375 C C . SER B 1 27 ? -8.578 -1.68 -9.039 1 92.25 27 SER B C 1
ATOM 2377 O O . SER B 1 27 ? -7.758 -1.34 -8.188 1 92.25 27 SER B O 1
ATOM 2379 N N . PHE B 1 28 ? -8.266 -2.312 -10.219 1 90.38 28 PHE B N 1
ATOM 2380 C CA . PHE B 1 28 ? -6.891 -2.686 -10.523 1 90.38 28 PHE B CA 1
ATOM 2381 C C . PHE B 1 28 ? -6.387 -1.945 -11.758 1 90.38 28 PHE B C 1
ATOM 2383 O O . PHE B 1 28 ? -5.262 -2.174 -12.203 1 90.38 28 PHE B O 1
ATOM 2390 N N . CYS B 1 29 ? -7.254 -1.104 -12.297 1 86.5 29 CYS B N 1
ATOM 2391 C CA . CYS B 1 29 ? -6.895 -0.424 -13.539 1 86.5 29 CYS B CA 1
ATOM 2392 C C . CYS B 1 29 ? -7.344 1.031 -13.508 1 86.5 29 CYS B C 1
ATOM 2394 O O . CYS B 1 29 ? -8.203 1.405 -12.711 1 86.5 29 CYS B O 1
ATOM 2396 N N . SER B 1 30 ? -6.652 1.817 -14.344 1 89.38 30 SER B N 1
ATOM 2397 C CA . SER B 1 30 ? -6.996 3.225 -14.523 1 89.38 30 SER B CA 1
ATOM 2398 C C . SER B 1 30 ? -7 3.965 -13.188 1 89.38 30 SER B C 1
ATOM 2400 O O . SER B 1 30 ? -7.922 4.727 -12.898 1 89.38 30 SER B O 1
ATOM 2402 N N . ASN B 1 31 ? -6.016 3.689 -12.43 1 93.12 31 ASN B N 1
ATOM 2403 C CA . ASN B 1 31 ? -6.023 4.16 -11.047 1 93.12 31 ASN B CA 1
ATOM 2404 C C . ASN B 1 31 ? -5.762 5.66 -10.961 1 93.12 31 ASN B C 1
ATOM 2406 O O . ASN B 1 31 ? -6.344 6.352 -10.125 1 93.12 31 ASN B O 1
ATOM 2410 N N . GLU B 1 32 ? -4.922 6.211 -11.867 1 95.44 32 GLU B N 1
ATOM 2411 C CA . GLU B 1 32 ? -4.648 7.645 -11.844 1 95.44 32 GLU B CA 1
ATOM 2412 C C . GLU B 1 32 ? -5.922 8.453 -12.062 1 95.44 32 GLU B C 1
ATOM 2414 O O . GLU B 1 32 ? -6.18 9.422 -11.352 1 95.44 32 GLU B O 1
ATOM 2419 N N . THR B 1 33 ? -6.695 7.992 -13.016 1 95.31 33 THR B N 1
ATOM 2420 C CA . THR B 1 33 ? -7.945 8.68 -13.336 1 95.31 33 THR B CA 1
ATOM 2421 C C . THR B 1 33 ? -8.898 8.648 -12.141 1 95.31 33 THR B C 1
ATOM 2423 O O . THR B 1 33 ? -9.594 9.625 -11.867 1 95.31 33 THR B O 1
ATOM 2426 N N . LYS B 1 34 ? -8.953 7.594 -11.516 1 95.62 34 LYS B N 1
ATOM 2427 C CA . LYS B 1 34 ? -9.836 7.449 -10.359 1 95.62 34 LYS B CA 1
ATOM 2428 C C . LYS B 1 34 ? -9.391 8.352 -9.211 1 95.62 34 LYS B C 1
ATOM 2430 O O . LYS B 1 34 ? -10.219 8.953 -8.531 1 95.62 34 LYS B O 1
ATOM 2435 N N . VAL B 1 35 ? -8.078 8.438 -9.008 1 97.56 35 VAL B N 1
ATOM 2436 C CA . VAL B 1 35 ? -7.551 9.312 -7.973 1 97.56 35 VAL B CA 1
ATOM 2437 C C . VAL B 1 35 ? -7.883 10.766 -8.305 1 97.56 35 VAL B C 1
ATOM 2439 O O . VAL B 1 35 ? -8.367 11.516 -7.453 1 97.56 35 VAL B O 1
ATOM 2442 N N . VAL B 1 36 ? -7.664 11.172 -9.508 1 97.56 36 VAL B N 1
ATOM 2443 C CA . VAL B 1 36 ? -7.934 12.539 -9.945 1 97.56 36 VAL B CA 1
ATOM 2444 C C . VAL B 1 36 ? -9.414 12.852 -9.766 1 97.56 36 VAL B C 1
ATOM 2446 O O . VAL B 1 36 ? -9.773 13.914 -9.258 1 97.56 36 VAL B O 1
ATOM 2449 N N . SER B 1 37 ? -10.227 11.914 -10.156 1 97.25 37 SER B N 1
ATOM 2450 C CA . SER B 1 37 ? -11.664 12.109 -10.016 1 97.25 37 SER B CA 1
ATOM 2451 C C . SER B 1 37 ? -12.055 12.281 -8.555 1 97.25 37 SER B C 1
ATOM 2453 O O . SER B 1 37 ? -12.898 13.125 -8.227 1 97.25 37 SER B O 1
ATOM 2455 N N . PHE B 1 38 ? -11.523 11.469 -7.73 1 97.56 38 PHE B N 1
ATOM 2456 C CA . PHE B 1 38 ? -11.781 11.562 -6.297 1 97.56 38 PHE B CA 1
ATOM 2457 C C . PHE B 1 38 ? -11.414 12.945 -5.77 1 97.56 38 PHE B C 1
ATOM 2459 O O . PHE B 1 38 ? -12.188 13.555 -5.027 1 97.56 38 PHE B O 1
ATOM 2466 N N . ILE B 1 39 ? -10.273 13.445 -6.18 1 97.06 39 ILE B N 1
ATOM 2467 C CA . ILE B 1 39 ? -9.766 14.734 -5.727 1 97.06 39 ILE B CA 1
ATOM 2468 C C . ILE B 1 39 ? -10.656 15.852 -6.266 1 97.06 39 ILE B C 1
ATOM 2470 O O . ILE B 1 39 ? -11.094 16.734 -5.516 1 97.06 39 ILE B O 1
ATOM 2474 N N . GLU B 1 40 ? -10.977 15.797 -7.496 1 95.81 40 GLU B N 1
ATOM 2475 C CA . GLU B 1 40 ? -11.719 16.859 -8.156 1 95.81 40 GLU B CA 1
ATOM 2476 C C . GLU B 1 40 ? -13.141 16.969 -7.625 1 95.81 40 GLU B C 1
ATOM 2478 O O . GLU B 1 40 ? -13.758 18.031 -7.668 1 95.81 40 GLU B O 1
ATOM 2483 N N . SER B 1 41 ? -13.633 15.898 -7.129 1 95.31 41 SER B N 1
ATOM 2484 C CA . SER B 1 41 ? -14.992 15.906 -6.605 1 95.31 41 SER B CA 1
ATOM 2485 C C . SER B 1 41 ? -15.016 16.266 -5.125 1 95.31 41 SER B C 1
ATOM 2487 O O . SER B 1 41 ? -16.062 16.203 -4.48 1 95.31 41 SER B O 1
ATOM 2489 N N . SER B 1 42 ? -13.93 16.641 -4.594 1 95.38 42 SER B N 1
ATOM 2490 C CA . SER B 1 42 ? -13.82 16.906 -3.16 1 95.38 42 SER B CA 1
ATOM 2491 C C . SER B 1 42 ? -13.719 18.406 -2.877 1 95.38 42 SER B C 1
ATOM 2493 O O . SER B 1 42 ? -13.094 19.141 -3.641 1 95.38 42 SER B O 1
ATOM 2495 N N . GLU B 1 43 ? -14.305 18.828 -1.759 1 94.62 43 GLU B N 1
ATOM 2496 C CA . GLU B 1 43 ? -14.156 20.203 -1.288 1 94.62 43 GLU B CA 1
ATOM 2497 C C . GLU B 1 43 ? -12.789 20.438 -0.656 1 94.62 43 GLU B C 1
ATOM 2499 O O . GLU B 1 43 ? -12.164 21.469 -0.862 1 94.62 43 GLU B O 1
ATOM 2504 N N . VAL B 1 44 ? -12.406 19.484 0.113 1 95.19 44 VAL B N 1
ATOM 2505 C CA . VAL B 1 44 ? -11.109 19.5 0.787 1 95.19 44 VAL B CA 1
ATOM 2506 C C . VAL B 1 44 ? -10.492 18.109 0.738 1 95.19 44 VAL B C 1
ATOM 2508 O O . VAL B 1 44 ? -11.195 17.094 0.878 1 95.19 44 VAL B O 1
ATOM 2511 N N . ILE B 1 45 ? -9.195 18.062 0.549 1 96.56 45 ILE B N 1
ATOM 2512 C CA . ILE B 1 45 ? -8.453 16.797 0.576 1 96.56 45 ILE B CA 1
ATOM 2513 C C . ILE B 1 45 ? -7.352 16.875 1.632 1 96.56 45 ILE B C 1
ATOM 2515 O O . ILE B 1 45 ? -6.551 17.812 1.641 1 96.56 45 ILE B O 1
ATOM 2519 N N . VAL B 1 46 ? -7.371 15.906 2.484 1 96.31 46 VAL B N 1
ATOM 2520 C CA . VAL B 1 46 ? -6.199 15.711 3.332 1 96.31 46 VAL B CA 1
ATOM 2521 C C . VAL B 1 46 ? -5.691 14.281 3.184 1 96.31 46 VAL B C 1
ATOM 2523 O O . VAL B 1 46 ? -6.426 13.398 2.73 1 96.31 46 VAL B O 1
ATOM 2526 N N . GLY B 1 47 ? -4.441 14.078 3.467 1 96.62 47 GLY B N 1
ATOM 2527 C CA . GLY B 1 47 ? -3.932 12.719 3.344 1 96.62 47 GLY B CA 1
ATOM 2528 C C . GLY B 1 47 ? -2.422 12.633 3.473 1 96.62 47 GLY B C 1
ATOM 2529 O O . GLY B 1 47 ? -1.787 13.547 4.008 1 96.62 47 GLY B O 1
ATOM 2530 N N . CYS B 1 48 ? -1.865 11.516 3.096 1 97.38 48 CYS B N 1
ATOM 2531 C CA . CYS B 1 48 ? -0.433 11.266 3.219 1 97.38 48 CYS B CA 1
ATOM 2532 C C . CYS B 1 48 ? 0.021 10.18 2.25 1 97.38 48 CYS B C 1
ATOM 2534 O O . CYS B 1 48 ? -0.776 9.336 1.845 1 97.38 48 CYS B O 1
ATOM 2536 N N . ALA B 1 49 ? 1.222 10.211 1.884 1 96.94 49 ALA B N 1
ATOM 2537 C CA . ALA B 1 49 ? 1.912 9.219 1.063 1 96.94 49 ALA B CA 1
ATOM 2538 C C . ALA B 1 49 ? 3.426 9.391 1.149 1 96.94 49 ALA B C 1
ATOM 2540 O O . ALA B 1 49 ? 3.92 10.516 1.299 1 96.94 49 ALA B O 1
ATOM 2541 N N . PRO B 1 50 ? 4.164 8.273 0.994 1 95.56 50 PRO B N 1
ATOM 2542 C CA . PRO B 1 50 ? 5.617 8.438 1.044 1 95.56 50 PRO B CA 1
ATOM 2543 C C . PRO B 1 50 ? 6.16 9.25 -0.134 1 95.56 50 PRO B C 1
ATOM 2545 O O . PRO B 1 50 ? 7.082 10.047 0.034 1 95.56 50 PRO B O 1
ATOM 2548 N N . TRP B 1 51 ? 5.617 8.992 -1.298 1 93.38 51 TRP B N 1
ATOM 2549 C CA . TRP B 1 51 ? 5.984 9.672 -2.535 1 93.38 51 TRP B CA 1
ATOM 2550 C C . TRP B 1 51 ? 4.762 10.305 -3.189 1 93.38 51 TRP B C 1
ATOM 2552 O O . TRP B 1 51 ? 3.67 9.734 -3.166 1 93.38 51 TRP B O 1
ATOM 2562 N N . PHE B 1 52 ? 5.008 11.523 -3.789 1 92.94 52 PHE B N 1
ATOM 2563 C CA . PHE B 1 52 ? 3.889 12.25 -4.375 1 92.94 52 PHE B CA 1
ATOM 2564 C C . PHE B 1 52 ? 4.348 13.078 -5.57 1 92.94 52 PHE B C 1
ATOM 2566 O O . PHE B 1 52 ? 4.344 14.312 -5.52 1 92.94 52 PHE B O 1
ATOM 2573 N N . ASN B 1 53 ? 4.648 12.477 -6.668 1 90.31 53 ASN B N 1
ATOM 2574 C CA . ASN B 1 53 ? 5.199 13.273 -7.762 1 90.31 53 ASN B CA 1
ATOM 2575 C C . ASN B 1 53 ? 4.434 13.047 -9.062 1 90.31 53 ASN B C 1
ATOM 2577 O O . ASN B 1 53 ? 4.957 13.297 -10.148 1 90.31 53 ASN B O 1
ATOM 2581 N N . ASN B 1 54 ? 3.281 12.484 -9.023 1 92.5 54 ASN B N 1
ATOM 2582 C CA . ASN B 1 54 ? 2.418 12.422 -10.195 1 92.5 54 ASN B CA 1
ATOM 2583 C C . ASN B 1 54 ? 1.851 13.789 -10.547 1 92.5 54 ASN B C 1
ATOM 2585 O O . ASN B 1 54 ? 1.044 14.344 -9.797 1 92.5 54 ASN B O 1
ATOM 2589 N N . GLN B 1 55 ? 2.182 14.305 -11.711 1 90.56 55 GLN B N 1
ATOM 2590 C CA . GLN B 1 55 ? 1.844 15.672 -12.078 1 90.56 55 GLN B CA 1
ATOM 2591 C C . GLN B 1 55 ? 0.335 15.852 -12.219 1 90.56 55 GLN B C 1
ATOM 2593 O O . GLN B 1 55 ? -0.211 16.891 -11.852 1 90.56 55 GLN B O 1
ATOM 2598 N N . ASN B 1 56 ? -0.338 14.898 -12.789 1 93.69 56 ASN B N 1
ATOM 2599 C CA . ASN B 1 56 ? -1.785 15 -12.945 1 93.69 56 ASN B CA 1
ATOM 2600 C C . ASN B 1 56 ? -2.492 15.078 -11.594 1 93.69 56 ASN B C 1
ATOM 2602 O O . ASN B 1 56 ? -3.467 15.812 -11.445 1 93.69 56 ASN B O 1
ATOM 2606 N N . ILE B 1 57 ? -2.002 14.383 -10.664 1 94.38 57 ILE B N 1
ATOM 2607 C CA . ILE B 1 57 ? -2.592 14.383 -9.328 1 94.38 57 ILE B CA 1
ATOM 2608 C C . ILE B 1 57 ? -2.293 15.703 -8.625 1 94.38 57 ILE B C 1
ATOM 2610 O O . ILE B 1 57 ? -3.17 16.281 -7.988 1 94.38 57 ILE B O 1
ATOM 2614 N N . ILE B 1 58 ? -1.074 16.188 -8.758 1 92 58 ILE B N 1
ATOM 2615 C CA . ILE B 1 58 ? -0.697 17.469 -8.172 1 92 58 ILE B CA 1
ATOM 2616 C C . ILE B 1 58 ? -1.557 18.578 -8.781 1 92 58 ILE B C 1
ATOM 2618 O O . ILE B 1 58 ? -2.043 19.469 -8.055 1 92 58 ILE B O 1
ATOM 2622 N N . ASN B 1 59 ? -1.771 18.516 -10.086 1 92.06 59 ASN B N 1
ATOM 2623 C CA . ASN B 1 59 ? -2.631 19.5 -10.734 1 92.06 59 ASN B CA 1
ATOM 2624 C C . ASN B 1 59 ? -4.059 19.438 -10.195 1 92.06 59 ASN B C 1
ATOM 2626 O O . ASN B 1 59 ? -4.695 20.484 -10.008 1 92.06 59 ASN B O 1
ATOM 2630 N N . ALA B 1 60 ? -4.527 18.266 -9.992 1 94.12 60 ALA B N 1
ATOM 2631 C CA . ALA B 1 60 ? -5.867 18.125 -9.43 1 94.12 60 ALA B CA 1
ATOM 2632 C C . ALA B 1 60 ? -5.957 18.766 -8.055 1 94.12 60 ALA B C 1
ATOM 2634 O O . ALA B 1 60 ? -6.953 19.422 -7.727 1 94.12 60 ALA B O 1
ATOM 2635 N N . LEU B 1 61 ? -4.938 18.609 -7.25 1 92.69 61 LEU B N 1
ATOM 2636 C CA . LEU B 1 61 ? -4.918 19.188 -5.91 1 92.69 61 LEU B CA 1
ATOM 2637 C C . LEU B 1 61 ? -4.957 20.719 -5.977 1 92.69 61 LEU B C 1
ATOM 2639 O O . LEU B 1 61 ? -5.57 21.359 -5.125 1 92.69 61 LEU B O 1
ATOM 2643 N N . GLN B 1 62 ? -4.277 21.234 -6.949 1 89.44 62 GLN B N 1
ATOM 2644 C CA . GLN B 1 62 ? -4.238 22.688 -7.125 1 89.44 62 GLN B CA 1
ATOM 2645 C C . GLN B 1 62 ? -5.629 23.234 -7.41 1 89.44 62 GLN B C 1
ATOM 2647 O O . GLN B 1 62 ? -5.91 24.406 -7.109 1 89.44 62 GLN B O 1
ATOM 2652 N N . ASN B 1 63 ? -6.426 22.359 -7.871 1 89.44 63 ASN B N 1
ATOM 2653 C CA . ASN B 1 63 ? -7.734 22.828 -8.328 1 89.44 63 ASN B CA 1
ATOM 2654 C C . ASN B 1 63 ? -8.828 22.5 -7.316 1 89.44 63 ASN B C 1
ATOM 2656 O O . ASN B 1 63 ? -10.008 22.719 -7.578 1 89.44 63 ASN B O 1
ATOM 2660 N N . VAL B 1 64 ? -8.43 21.922 -6.219 1 91 64 VAL B N 1
ATOM 2661 C CA . VAL B 1 64 ? -9.43 21.625 -5.195 1 91 64 VAL B CA 1
ATOM 2662 C C . VAL B 1 64 ? -9.992 22.938 -4.637 1 91 64 VAL B C 1
ATOM 2664 O O . VAL B 1 64 ? -9.242 23.844 -4.305 1 91 64 VAL B O 1
ATOM 2667 N N . ASN B 1 65 ? -11.242 23.047 -4.5 1 84.5 65 ASN B N 1
ATOM 2668 C CA . ASN B 1 65 ? -11.961 24.281 -4.246 1 84.5 65 ASN B CA 1
ATOM 2669 C C . ASN B 1 65 ? -11.531 24.922 -2.926 1 84.5 65 ASN B C 1
ATOM 2671 O O . ASN B 1 65 ? -11.273 26.125 -2.865 1 84.5 65 ASN B O 1
ATOM 2675 N N . LYS B 1 66 ? -11.492 24.172 -1.818 1 89.44 66 LYS B N 1
ATOM 2676 C CA . LYS B 1 66 ? -11.266 24.75 -0.497 1 89.44 66 LYS B CA 1
ATOM 2677 C C . LYS B 1 66 ? -9.906 24.328 0.056 1 89.44 66 LYS B C 1
ATOM 2679 O O . LYS B 1 66 ? -9.57 24.656 1.198 1 89.44 66 LYS B O 1
ATOM 2684 N N . GLY B 1 67 ? -9.172 23.562 -0.701 1 91.44 67 GLY B N 1
ATOM 2685 C CA . GLY B 1 67 ? -7.762 23.359 -0.399 1 91.44 67 GLY B CA 1
ATOM 2686 C C . GLY B 1 67 ? -7.438 21.922 -0.005 1 91.44 67 GLY B C 1
ATOM 2687 O O . GLY B 1 67 ? -8.312 21.062 -0.032 1 91.44 67 GLY B O 1
ATOM 2688 N N . CYS B 1 68 ? -6.133 21.734 0.304 1 93.75 68 CYS B N 1
ATOM 2689 C CA . CYS B 1 68 ? -5.637 20.391 0.611 1 93.75 68 CYS B CA 1
ATOM 2690 C C . CYS B 1 68 ? -4.43 20.469 1.54 1 93.75 68 CYS B C 1
ATOM 2692 O O . CYS B 1 68 ? -3.834 21.531 1.716 1 93.75 68 CYS B O 1
ATOM 2694 N N . CYS B 1 69 ? -4.152 19.422 2.223 1 94.69 69 CYS B N 1
ATOM 2695 C CA . CYS B 1 69 ? -2.959 19.219 3.037 1 94.69 69 CYS B CA 1
ATOM 2696 C C . CYS B 1 69 ? -2.48 17.781 2.969 1 94.69 69 CYS B C 1
ATOM 2698 O O . CYS B 1 69 ? -3.166 16.875 3.441 1 94.69 69 CYS B O 1
ATOM 2700 N N . ILE B 1 70 ? -1.314 17.594 2.422 1 96.31 70 ILE B N 1
ATOM 2701 C CA . ILE B 1 70 ? -0.757 16.266 2.213 1 96.31 70 ILE B CA 1
ATOM 2702 C C . ILE B 1 70 ? 0.542 16.109 3.004 1 96.31 70 ILE B C 1
ATOM 2704 O O . ILE B 1 70 ? 1.417 16.984 2.938 1 96.31 70 ILE B O 1
ATOM 2708 N N . ILE B 1 71 ? 0.669 15.047 3.752 1 95.88 71 ILE B N 1
ATOM 2709 C CA . ILE B 1 71 ? 1.883 14.781 4.52 1 95.88 71 ILE B CA 1
ATOM 2710 C C . ILE B 1 71 ? 2.732 13.734 3.803 1 95.88 71 ILE B C 1
ATOM 2712 O O . ILE B 1 71 ? 2.246 12.656 3.465 1 95.88 71 ILE B O 1
ATOM 2716 N N . LEU B 1 72 ? 4.012 14.039 3.584 1 96.06 72 LEU B N 1
ATOM 2717 C CA . LEU B 1 72 ? 4.953 13.18 2.875 1 96.06 72 LEU B CA 1
ATOM 2718 C C . LEU B 1 72 ? 5.98 12.586 3.834 1 96.06 72 LEU B C 1
ATOM 2720 O O . LEU B 1 72 ? 6.129 13.07 4.961 1 96.06 72 LEU B O 1
ATOM 2724 N N . ASP B 1 73 ? 6.641 11.523 3.365 1 95.75 73 ASP B N 1
ATOM 2725 C CA . ASP B 1 73 ? 7.758 10.984 4.129 1 95.75 73 ASP B CA 1
ATOM 2726 C C . ASP B 1 73 ? 8.984 11.891 4.023 1 95.75 73 ASP B C 1
ATOM 2728 O O . ASP B 1 73 ? 9.43 12.211 2.92 1 95.75 73 ASP B O 1
ATOM 2732 N N . LYS B 1 74 ? 9.539 12.234 5.129 1 93.88 74 LYS B N 1
ATOM 2733 C CA . LYS B 1 74 ? 10.633 13.195 5.203 1 93.88 74 LYS B CA 1
ATOM 2734 C C . LYS B 1 74 ? 11.859 12.688 4.453 1 93.88 74 LYS B C 1
ATOM 2736 O O . LYS B 1 74 ? 12.445 13.414 3.65 1 93.88 74 LYS B O 1
ATOM 2741 N N . LYS B 1 75 ? 12.266 11.508 4.711 1 92.69 75 LYS B N 1
ATOM 2742 C CA . LYS B 1 75 ? 13.461 10.93 4.102 1 92.69 75 LYS B CA 1
ATOM 2743 C C . LYS B 1 75 ? 13.352 10.922 2.58 1 92.69 75 LYS B C 1
ATOM 2745 O O . LYS B 1 75 ? 14.289 11.328 1.885 1 92.69 75 LYS B O 1
ATOM 2750 N N . GLN B 1 76 ? 12.227 10.477 2.08 1 90.69 76 GLN B N 1
ATOM 2751 C CA . GLN B 1 76 ? 12.039 10.375 0.637 1 90.69 76 GLN B CA 1
ATOM 2752 C C . GLN B 1 76 ? 11.969 11.758 -0.007 1 90.69 76 GLN B C 1
ATOM 2754 O O . GLN B 1 76 ? 12.484 11.961 -1.111 1 90.69 76 GLN B O 1
ATOM 2759 N N . PHE B 1 77 ? 11.359 12.703 0.676 1 92.44 77 PHE B N 1
ATOM 2760 C CA . PHE B 1 77 ? 11.266 14.055 0.157 1 92.44 77 PHE B CA 1
ATOM 2761 C C . PHE B 1 77 ? 12.641 14.711 0.089 1 92.44 77 PHE B C 1
ATOM 2763 O O . PHE B 1 77 ? 12.961 15.383 -0.891 1 92.44 77 PHE B O 1
ATOM 2770 N N . MET B 1 78 ? 13.43 14.523 1.098 1 89.81 78 MET B N 1
ATOM 2771 C CA . MET B 1 78 ? 14.711 15.211 1.212 1 89.81 78 MET B CA 1
ATOM 2772 C C . MET B 1 78 ? 15.711 14.664 0.203 1 89.81 78 MET B C 1
ATOM 2774 O O . MET B 1 78 ? 16.75 15.273 -0.035 1 89.81 78 MET B O 1
ATOM 2778 N N . LYS B 1 79 ? 15.391 13.578 -0.399 1 87.81 79 LYS B N 1
ATOM 2779 C CA . LYS B 1 79 ? 16.234 13.031 -1.464 1 87.81 79 LYS B CA 1
ATOM 2780 C C . LYS B 1 79 ? 15.969 13.742 -2.789 1 87.81 79 LYS B C 1
ATOM 2782 O O . LYS B 1 79 ? 16.75 13.609 -3.734 1 87.81 79 LYS B O 1
ATOM 2787 N N . LEU B 1 80 ? 14.898 14.414 -2.9 1 86.06 80 LEU B N 1
ATOM 2788 C CA . LEU B 1 80 ? 14.531 15.086 -4.145 1 86.06 80 LEU B CA 1
ATOM 2789 C C . LEU B 1 80 ? 15.461 16.266 -4.41 1 86.06 80 LEU B C 1
ATOM 2791 O O . LEU B 1 80 ? 15.828 17 -3.484 1 86.06 80 LEU B O 1
ATOM 2795 N N . PRO B 1 81 ? 15.695 16.391 -5.727 1 82.06 81 PRO B N 1
ATOM 2796 C CA . PRO B 1 81 ? 16.391 17.641 -6.062 1 82.06 81 PRO B CA 1
ATOM 2797 C C . PRO B 1 81 ? 15.555 18.875 -5.801 1 82.06 81 PRO B C 1
ATOM 2799 O O . PRO B 1 81 ? 14.32 18.812 -5.848 1 82.06 81 PRO B O 1
ATOM 2802 N N . ASP B 1 82 ? 16.172 19.969 -5.637 1 75.75 82 ASP B N 1
ATOM 2803 C CA . ASP B 1 82 ? 15.531 21.234 -5.262 1 75.75 82 ASP B CA 1
ATOM 2804 C C . ASP B 1 82 ? 14.453 21.625 -6.27 1 75.75 82 ASP B C 1
ATOM 2806 O O . ASP B 1 82 ? 13.383 22.094 -5.887 1 75.75 82 ASP B O 1
ATOM 2810 N N . TYR B 1 83 ? 14.75 21.453 -7.488 1 70.44 83 TYR B N 1
ATOM 2811 C CA . TYR B 1 83 ? 13.812 21.891 -8.523 1 70.44 83 TYR B CA 1
ATOM 2812 C C . TYR B 1 83 ? 12.523 21.078 -8.461 1 70.44 83 TYR B C 1
ATOM 2814 O O . TYR B 1 83 ? 11.445 21.594 -8.773 1 70.44 83 TYR B O 1
ATOM 2822 N N . GLU B 1 84 ? 12.523 19.859 -8.023 1 77.31 84 GLU B N 1
ATOM 2823 C CA . GLU B 1 84 ? 11.336 19.016 -7.875 1 77.31 84 GLU B CA 1
ATOM 2824 C C . GLU B 1 84 ? 10.562 19.391 -6.613 1 77.31 84 GLU B C 1
ATOM 2826 O O . GLU B 1 84 ? 9.328 19.391 -6.621 1 77.31 84 GLU B O 1
ATOM 2831 N N . ALA B 1 85 ? 11.281 19.766 -5.672 1 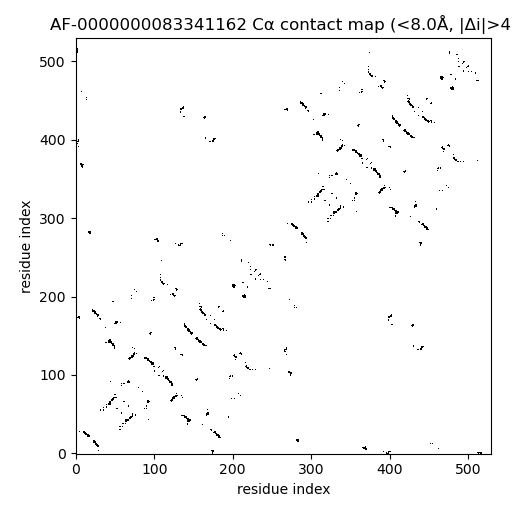73.44 85 ALA B N 1
ATOM 2832 C CA . ALA B 1 85 ? 10.648 20.125 -4.402 1 73.44 85 ALA B CA 1
ATOM 2833 C C . ALA B 1 85 ? 9.781 21.359 -4.543 1 73.44 85 ALA B C 1
ATOM 2835 O O . ALA B 1 85 ? 8.781 21.516 -3.836 1 73.44 85 ALA B O 1
ATOM 2836 N N . ARG B 1 86 ? 10.047 22.188 -5.469 1 68.38 86 ARG B N 1
ATOM 2837 C CA . ARG B 1 86 ? 9.336 23.453 -5.66 1 68.38 86 ARG B CA 1
ATOM 2838 C C . ARG B 1 86 ? 7.934 23.219 -6.211 1 68.38 86 ARG B C 1
ATOM 2840 O O . ARG B 1 86 ? 7.066 24.094 -6.113 1 68.38 86 ARG B O 1
ATOM 2847 N N . ARG B 1 87 ? 7.699 22.062 -6.746 1 69.5 87 ARG B N 1
ATOM 2848 C CA . ARG B 1 87 ? 6.414 21.719 -7.34 1 69.5 87 ARG B CA 1
ATOM 2849 C C . ARG B 1 87 ? 5.363 21.469 -6.266 1 69.5 87 ARG B C 1
ATOM 2851 O O . ARG B 1 87 ? 4.176 21.312 -6.57 1 69.5 87 ARG B O 1
ATOM 2858 N N . TYR B 1 88 ? 5.777 21.453 -5.141 1 72.69 88 TYR B N 1
ATOM 2859 C CA . TYR B 1 88 ? 4.906 21.078 -4.039 1 72.69 88 TYR B CA 1
ATOM 2860 C C . TYR B 1 88 ? 4.254 22.297 -3.404 1 72.69 88 TYR B C 1
ATOM 2862 O O . TYR B 1 88 ? 3.77 22.234 -2.273 1 72.69 88 TYR B O 1
ATOM 2870 N N . ILE B 1 89 ? 4.23 23.359 -4.074 1 65.25 89 ILE B N 1
ATOM 2871 C CA . ILE B 1 89 ? 3.453 24.516 -3.645 1 65.25 89 ILE B CA 1
ATOM 2872 C C . ILE B 1 89 ? 2.1 24.516 -4.352 1 65.25 89 ILE B C 1
ATOM 2874 O O . ILE B 1 89 ? 2.037 24.531 -5.582 1 65.25 89 ILE B O 1
ATOM 2878 N N . SER B 1 90 ? 1.054 24.156 -3.623 1 72.88 90 SER B N 1
ATOM 2879 C CA . SER B 1 90 ? -0.308 24.078 -4.145 1 72.88 90 SER B CA 1
ATOM 2880 C C . SER B 1 90 ? -1.268 24.906 -3.289 1 72.88 90 SER B C 1
ATOM 2882 O O . SER B 1 90 ? -0.863 25.891 -2.658 1 72.88 90 SER B O 1
ATOM 2884 N N . ASN B 1 91 ? -2.607 24.609 -3.367 1 82.31 91 ASN B N 1
ATOM 2885 C CA . ASN B 1 91 ? -3.73 25.266 -2.709 1 82.31 91 ASN B CA 1
ATOM 2886 C C . ASN B 1 91 ? -3.922 24.766 -1.283 1 82.31 91 ASN B C 1
ATOM 2888 O O . ASN B 1 91 ? -4.664 23.812 -1.055 1 82.31 91 ASN B O 1
ATOM 2892 N N . PRO B 1 92 ? -3.314 25.5 -0.31 1 84.44 92 PRO B N 1
ATOM 2893 C CA . PRO B 1 92 ? -3.439 25.016 1.069 1 84.44 92 PRO B CA 1
ATOM 2894 C C . PRO B 1 92 ? -4.836 25.25 1.648 1 84.44 92 PRO B C 1
ATOM 2896 O O . PRO B 1 92 ? -5.586 26.078 1.145 1 84.44 92 PRO B O 1
ATOM 2899 N N . VAL B 1 93 ? -5.211 24.453 2.578 1 82.38 93 VAL B N 1
ATOM 2900 C CA . VAL B 1 93 ? -6.441 24.641 3.34 1 82.38 93 VAL B CA 1
ATOM 2901 C C . VAL B 1 93 ? -6.102 25.078 4.766 1 82.38 93 VAL B C 1
ATOM 2903 O O . VAL B 1 93 ? -5.188 24.531 5.387 1 82.38 93 VAL B O 1
ATOM 2906 N N . ASN B 1 94 ? -6.867 26.047 5.176 1 81.31 94 ASN B N 1
ATOM 2907 C CA . ASN B 1 94 ? -6.715 26.5 6.555 1 81.31 94 ASN B CA 1
ATOM 2908 C C . ASN B 1 94 ? -7.742 25.844 7.477 1 81.31 94 ASN B C 1
ATOM 2910 O O . ASN B 1 94 ? -8.938 25.859 7.188 1 81.31 94 ASN B O 1
ATOM 2914 N N . PHE B 1 95 ? -7.266 25.156 8.461 1 79.94 95 PHE B N 1
ATOM 2915 C CA . PHE B 1 95 ? -8.148 24.531 9.438 1 79.94 95 PHE B CA 1
ATOM 2916 C C . PHE B 1 95 ? -7.48 24.469 10.805 1 79.94 95 PHE B C 1
ATOM 2918 O O . PHE B 1 95 ? -6.277 24.703 10.93 1 79.94 95 PHE B O 1
ATOM 2925 N N . CYS B 1 96 ? -8.414 24.188 11.828 1 76 96 CYS B N 1
ATOM 2926 C CA . CYS B 1 96 ? -7.938 24.047 13.203 1 76 96 CYS B CA 1
ATOM 2927 C C . CYS B 1 96 ? -8.18 22.641 13.719 1 76 96 CYS B C 1
ATOM 2929 O O . CYS B 1 96 ? -9.234 22.047 13.461 1 76 96 CYS B O 1
ATOM 2931 N N . ILE B 1 97 ? -7.164 22.016 14.25 1 74 97 ILE B N 1
ATOM 2932 C CA . ILE B 1 97 ? -7.359 20.734 14.922 1 74 97 ILE B CA 1
ATOM 2933 C C . ILE B 1 97 ? -6.891 20.844 16.375 1 74 97 ILE B C 1
ATOM 2935 O O . ILE B 1 97 ? -5.965 21.594 16.688 1 74 97 ILE B O 1
ATOM 2939 N N . SER B 1 98 ? -7.809 20.125 17.219 1 63.16 98 SER B N 1
ATOM 2940 C CA . SER B 1 98 ? -7.336 19.984 18.578 1 63.16 98 SER B CA 1
ATOM 2941 C C . SER B 1 98 ? -6.191 18.969 18.672 1 63.16 98 SER B C 1
ATOM 2943 O O . SER B 1 98 ? -6.27 17.891 18.094 1 63.16 98 SER B O 1
ATOM 2945 N N . THR B 1 99 ? -5.031 19.375 18.906 1 56.53 99 THR B N 1
ATOM 2946 C CA . THR B 1 99 ? -3.834 18.531 18.953 1 56.53 99 THR B CA 1
ATOM 2947 C C . THR B 1 99 ? -3.877 17.594 20.141 1 56.53 99 THR B C 1
ATOM 2949 O O . THR B 1 99 ? -3.195 17.812 21.156 1 56.53 99 THR B O 1
ATOM 2952 N N . VAL B 1 100 ? -5 17.031 20.547 1 49.56 100 VAL B N 1
ATOM 2953 C CA . VAL B 1 100 ? -4.941 16.125 21.703 1 49.56 100 VAL B CA 1
ATOM 2954 C C . VAL B 1 100 ? -4.203 14.844 21.312 1 49.56 100 VAL B C 1
ATOM 2956 O O . VAL B 1 100 ? -4.664 14.086 20.453 1 49.56 100 VAL B O 1
ATOM 2959 N N . LEU B 1 101 ? -2.805 14.914 21.297 1 51.34 101 LEU B N 1
ATOM 2960 C CA . LEU B 1 101 ? -2.104 13.648 21.125 1 51.34 101 LEU B CA 1
ATOM 2961 C C . LEU B 1 101 ? -2.482 12.672 22.234 1 51.34 101 LEU B C 1
ATOM 2963 O O . LEU B 1 101 ? -2.408 13.008 23.422 1 51.34 101 LEU B O 1
ATOM 2967 N N . LYS B 1 102 ? -3.355 11.836 21.891 1 49.59 102 LYS B N 1
ATOM 2968 C CA . LYS B 1 102 ? -3.676 10.805 22.875 1 49.59 102 LYS B CA 1
ATOM 2969 C C . LYS B 1 102 ? -2.414 10.094 23.359 1 49.59 102 LYS B C 1
ATOM 2971 O O . LYS B 1 102 ? -1.339 10.266 22.781 1 49.59 102 LYS B O 1
ATOM 2976 N N . ASN B 1 103 ? -2.459 9.227 24.375 1 45.78 103 ASN B N 1
ATOM 2977 C CA . ASN B 1 103 ? -1.505 8.547 25.25 1 45.78 103 ASN B CA 1
ATOM 2978 C C . ASN B 1 103 ? -0.375 7.902 24.469 1 45.78 103 ASN B C 1
ATOM 2980 O O . ASN B 1 103 ? 0.359 7.066 24.984 1 45.78 103 ASN B O 1
ATOM 2984 N N . GLY B 1 104 ? -0.113 8.18 23.234 1 45.5 104 GLY B N 1
ATOM 2985 C CA . GLY B 1 104 ? 1.104 7.531 22.781 1 45.5 104 GLY B CA 1
ATOM 2986 C C . GLY B 1 104 ? 2.357 8.07 23.438 1 45.5 104 GLY B C 1
ATOM 2987 O O . GLY B 1 104 ? 2.277 8.906 24.344 1 45.5 104 GLY B O 1
ATOM 2988 N N . CYS B 1 105 ? 3.582 7.32 23.328 1 46.53 105 CYS B N 1
ATOM 2989 C CA . CYS B 1 105 ? 4.91 7.672 23.812 1 46.53 105 CYS B CA 1
ATOM 2990 C C . CYS B 1 105 ? 5.211 9.148 23.578 1 46.53 105 CYS B C 1
ATOM 2992 O O . CYS B 1 105 ? 6.176 9.688 24.125 1 46.53 105 CYS B O 1
ATOM 2994 N N . ILE B 1 106 ? 4.391 9.75 22.734 1 52.56 106 ILE B N 1
ATOM 2995 C CA . ILE B 1 106 ? 4.609 11.133 22.328 1 52.56 106 ILE B CA 1
ATOM 2996 C C . ILE B 1 106 ? 4.734 12.023 23.562 1 52.56 106 ILE B C 1
ATOM 2998 O O . ILE B 1 106 ? 5.605 12.898 23.625 1 52.56 106 ILE B O 1
ATOM 3002 N N . LYS B 1 107 ? 3.832 11.641 24.484 1 51.16 107 LYS B N 1
ATOM 3003 C CA . LYS B 1 107 ? 3.838 12.516 25.656 1 51.16 107 LYS B CA 1
ATOM 3004 C C . LYS B 1 107 ? 5.227 12.578 26.281 1 51.16 107 LYS B C 1
ATOM 3006 O O . LYS B 1 107 ? 5.578 13.57 26.922 1 51.16 107 LYS B O 1
ATOM 3011 N N . ALA B 1 108 ? 5.914 11.539 25.828 1 49.5 108 ALA B N 1
ATOM 3012 C CA . ALA B 1 108 ? 7.223 11.516 26.469 1 49.5 108 ALA B CA 1
ATOM 3013 C C . ALA B 1 108 ? 8.219 12.406 25.719 1 49.5 108 ALA B C 1
ATOM 3015 O O . ALA B 1 108 ? 9.156 12.93 26.328 1 49.5 108 ALA B O 1
ATOM 3016 N N . PHE B 1 109 ? 7.879 12.586 24.469 1 59.69 109 PHE B N 1
ATOM 3017 C CA . PHE B 1 109 ? 8.906 13.289 23.703 1 59.69 109 PHE B CA 1
ATOM 3018 C C . PHE B 1 109 ? 8.422 14.688 23.328 1 59.69 109 PHE B C 1
ATOM 3020 O O . PHE B 1 109 ? 9.234 15.594 23.109 1 59.69 109 PHE B O 1
ATOM 3027 N N . PHE B 1 110 ? 7.117 14.719 23.25 1 63.59 110 PHE B N 1
ATOM 3028 C CA . PHE B 1 110 ? 6.609 16 22.766 1 63.59 110 PHE B CA 1
ATOM 3029 C C . PHE B 1 110 ? 5.441 16.469 23.625 1 63.59 110 PHE B C 1
ATOM 3031 O O . PHE B 1 110 ? 4.586 15.672 24.016 1 63.59 110 PHE B O 1
ATOM 3038 N N . LYS B 1 111 ? 5.742 17.656 24.203 1 61.09 111 LYS B N 1
ATOM 3039 C CA . LYS B 1 111 ? 4.664 18.266 24.969 1 61.09 111 LYS B CA 1
ATOM 3040 C C . LYS B 1 111 ? 3.752 19.094 24.062 1 61.09 111 LYS B C 1
ATOM 3042 O O . LYS B 1 111 ? 4.215 19.734 23.125 1 61.09 111 LYS B O 1
ATOM 3047 N N . ARG B 1 112 ? 2.465 18.844 24.359 1 57.84 112 ARG B N 1
ATOM 3048 C CA . ARG B 1 112 ? 1.427 19.609 23.672 1 57.84 112 ARG B CA 1
ATOM 3049 C C . ARG B 1 112 ? 1.275 21 24.281 1 57.84 112 ARG B C 1
ATOM 3051 O O . ARG B 1 112 ? 1.107 21.141 25.5 1 57.84 112 ARG B O 1
ATOM 3058 N N . ASP B 1 113 ? 1.645 22.047 23.531 1 57.75 113 ASP B N 1
ATOM 3059 C CA . ASP B 1 113 ? 1.421 23.359 24.109 1 57.75 113 ASP B CA 1
ATOM 3060 C C . ASP B 1 113 ? 0.205 24.047 23.484 1 57.75 113 ASP B C 1
ATOM 3062 O O . ASP B 1 113 ? -0.217 25.109 23.938 1 57.75 113 ASP B O 1
ATOM 3066 N N . LEU B 1 114 ? -0.293 23.328 22.438 1 60.25 114 LEU B N 1
ATOM 3067 C CA . LEU B 1 114 ? -1.304 24.125 21.766 1 60.25 114 LEU B CA 1
ATOM 3068 C C . LEU B 1 114 ? -2.645 23.406 21.719 1 60.25 114 LEU B C 1
ATOM 3070 O O . LEU B 1 114 ? -2.691 22.188 21.5 1 60.25 114 LEU B O 1
ATOM 3074 N N . ASP B 1 115 ? -3.621 24.234 21.969 1 63.41 115 ASP B N 1
ATOM 3075 C CA . ASP B 1 115 ? -4.988 23.719 21.922 1 63.41 115 ASP B CA 1
ATOM 3076 C C . ASP B 1 115 ? -5.43 23.484 20.484 1 63.41 115 ASP B C 1
ATOM 3078 O O . ASP B 1 115 ? -6.129 22.5 20.188 1 63.41 115 ASP B O 1
ATOM 3082 N N . SER B 1 116 ? -4.934 24.453 19.656 1 69.44 116 SER B N 1
ATOM 3083 C CA . SER B 1 116 ? -5.328 24.344 18.25 1 69.44 116 SER B CA 1
ATOM 3084 C C . SER B 1 116 ? -4.203 24.781 1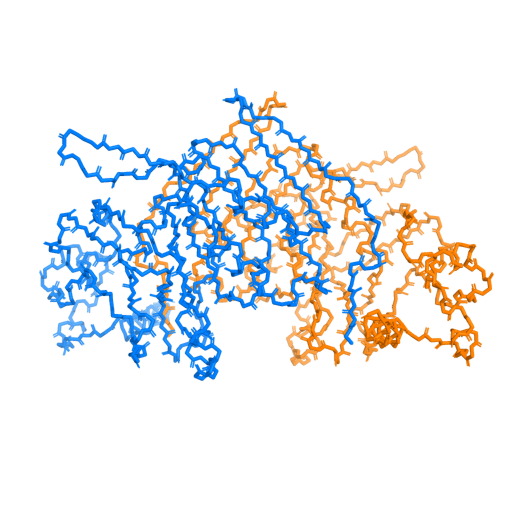7.328 1 69.44 116 SER B C 1
ATOM 3086 O O . SER B 1 116 ? -3.402 25.641 17.672 1 69.44 116 SER B O 1
ATOM 3088 N N . VAL B 1 117 ? -4.078 24.094 16.297 1 73.69 117 VAL B N 1
ATOM 3089 C CA . VAL B 1 117 ? -3.08 24.438 15.289 1 73.69 117 VAL B CA 1
ATOM 3090 C C . VAL B 1 117 ? -3.764 24.719 13.953 1 73.69 117 VAL B C 1
ATOM 3092 O O . VAL B 1 117 ? -4.77 24.078 13.617 1 73.69 117 VAL B O 1
ATOM 3095 N N . ASN B 1 118 ? -3.203 25.844 13.336 1 76.44 118 ASN B N 1
ATOM 3096 C CA . ASN B 1 118 ? -3.672 26.172 12 1 76.44 118 ASN B CA 1
ATOM 3097 C C . ASN B 1 118 ? -2.678 25.734 10.93 1 76.44 118 ASN B C 1
ATOM 3099 O O . ASN B 1 118 ? -1.466 25.781 11.141 1 76.44 118 ASN B O 1
ATOM 3103 N N . ASN B 1 119 ? -3.215 25.25 9.883 1 81 119 ASN B N 1
ATOM 3104 C CA . ASN B 1 119 ? -2.371 24.844 8.758 1 81 119 ASN B CA 1
ATOM 3105 C C . ASN B 1 119 ? -2.43 25.859 7.621 1 81 119 ASN B C 1
ATOM 3107 O O . ASN B 1 119 ? -3.508 26.344 7.266 1 81 119 ASN B O 1
ATOM 3111 N N . ASP B 1 120 ? -1.235 26.188 7.047 1 77.44 120 ASP B N 1
ATOM 3112 C CA . ASP B 1 120 ? -1.183 27.047 5.859 1 77.44 120 ASP B CA 1
ATOM 3113 C C . ASP B 1 120 ? -0.317 26.406 4.77 1 77.44 120 ASP B C 1
ATOM 3115 O O . ASP B 1 120 ? 0.086 27.094 3.822 1 77.44 120 ASP B O 1
ATOM 3119 N N . SER B 1 121 ? -0.039 25.156 4.922 1 85.81 121 SER B N 1
ATOM 3120 C CA . SER B 1 121 ? 0.804 24.469 3.945 1 85.81 121 SER B CA 1
ATOM 3121 C C . SER B 1 121 ? 0.042 23.344 3.248 1 85.81 121 SER B C 1
ATOM 3123 O O . SER B 1 121 ? -0.766 22.656 3.873 1 85.81 121 SER B O 1
ATOM 3125 N N . THR B 1 122 ? 0.375 23.188 2.016 1 90.06 122 THR B N 1
ATOM 3126 C CA . THR B 1 122 ? -0.225 22.109 1.255 1 90.06 122 THR B CA 1
ATOM 3127 C C . THR B 1 122 ? 0.487 20.781 1.543 1 90.06 122 THR B C 1
ATOM 3129 O O . THR B 1 122 ? -0.153 19.734 1.64 1 90.06 122 THR B O 1
ATOM 3132 N N . PHE B 1 123 ? 1.778 20.922 1.623 1 93.56 123 PHE B N 1
ATOM 3133 C CA . PHE B 1 123 ? 2.57 19.719 1.858 1 93.56 123 PHE B CA 1
ATOM 3134 C C . PHE B 1 123 ? 3.375 19.844 3.146 1 93.56 123 PHE B C 1
ATOM 3136 O O . PHE B 1 123 ? 3.893 20.922 3.459 1 93.56 123 PHE B O 1
ATOM 3143 N N . ARG B 1 124 ? 3.426 18.797 3.855 1 94 124 ARG B N 1
ATOM 3144 C CA . ARG B 1 124 ? 4.203 18.719 5.086 1 94 124 ARG B CA 1
ATOM 3145 C C . ARG B 1 124 ? 5.016 17.422 5.133 1 94 124 ARG B C 1
ATOM 3147 O O . ARG B 1 124 ? 4.805 16.516 4.324 1 94 124 ARG B O 1
ATOM 3154 N N . LEU B 1 125 ? 5.992 17.406 6.129 1 94.69 125 LEU B N 1
ATOM 3155 C CA . LEU B 1 125 ? 6.879 16.266 6.227 1 94.69 125 LEU B CA 1
ATOM 3156 C C . LEU B 1 125 ? 6.719 15.562 7.574 1 94.69 125 LEU B C 1
ATOM 3158 O O . LEU B 1 125 ? 6.512 16.219 8.602 1 94.69 125 LEU B O 1
ATOM 3162 N N . PHE B 1 126 ? 6.816 14.273 7.562 1 94.56 126 PHE B N 1
ATOM 3163 C CA . PHE B 1 126 ? 6.887 13.461 8.773 1 94.56 126 PHE B CA 1
ATOM 3164 C C . PHE B 1 126 ? 7.926 12.359 8.625 1 94.56 126 PHE B C 1
ATOM 3166 O O . PHE B 1 126 ? 8.047 11.75 7.559 1 94.56 126 PHE B O 1
ATOM 3173 N N . GLY B 1 127 ? 8.617 12.133 9.648 1 92.44 127 GLY B N 1
ATOM 3174 C CA . GLY B 1 127 ? 9.562 11.023 9.688 1 92.44 127 GLY B CA 1
ATOM 3175 C C . GLY B 1 127 ? 10.969 11.445 10.062 1 92.44 127 GLY B C 1
ATOM 3176 O O . GLY B 1 127 ? 11.164 12.516 10.656 1 92.44 127 GLY B O 1
ATOM 3177 N N . VAL B 1 128 ? 11.93 10.531 9.938 1 90 128 VAL B N 1
ATOM 3178 C CA . VAL B 1 128 ? 13.336 10.75 10.242 1 90 128 VAL B CA 1
ATOM 3179 C C . VAL B 1 128 ? 14.188 10.5 9 1 90 128 VAL B C 1
ATOM 3181 O O . VAL B 1 128 ? 13.938 9.539 8.258 1 90 128 VAL B O 1
ATOM 3184 N N . ASN B 1 129 ? 15.062 11.422 8.836 1 88.44 129 ASN B N 1
ATOM 3185 C CA . ASN B 1 129 ? 16.031 11.258 7.754 1 88.44 129 ASN B CA 1
ATOM 3186 C C . ASN B 1 129 ? 17.312 10.617 8.25 1 88.44 129 ASN B C 1
ATOM 3188 O O . ASN B 1 129 ? 17.812 10.969 9.32 1 88.44 129 ASN B O 1
ATOM 3192 N N . GLY B 1 130 ? 17.891 9.711 7.652 1 76.25 130 GLY B N 1
ATOM 3193 C CA . GLY B 1 130 ? 19.141 9.062 8.047 1 76.25 130 GLY B CA 1
ATOM 3194 C C . GLY B 1 130 ? 18.938 7.652 8.57 1 76.25 130 GLY B C 1
ATOM 3195 O O . GLY B 1 130 ? 19.906 6.949 8.852 1 76.25 130 GLY B O 1
ATOM 3196 N N . ASP B 1 131 ? 17.75 7.391 8.898 1 69.69 131 ASP B N 1
ATOM 3197 C CA . ASP B 1 131 ? 17.422 6.027 9.297 1 69.69 131 ASP B CA 1
ATOM 3198 C C . ASP B 1 131 ? 16.812 5.242 8.125 1 69.69 131 ASP B C 1
ATOM 3200 O O . ASP B 1 131 ? 15.789 5.637 7.566 1 69.69 131 ASP B O 1
ATOM 3204 N N . ASN B 1 132 ? 17.469 4.141 7.812 1 66.25 132 ASN B N 1
ATOM 3205 C CA . ASN B 1 132 ? 17.031 3.398 6.633 1 66.25 132 ASN B CA 1
ATOM 3206 C C . ASN B 1 132 ? 15.93 2.395 6.98 1 66.25 132 ASN B C 1
ATOM 3208 O O . ASN B 1 132 ? 15.461 1.661 6.113 1 66.25 132 ASN B O 1
ATOM 3212 N N . TYR B 1 133 ? 15.461 2.543 8.148 1 75.38 133 TYR B N 1
ATOM 3213 C CA . TYR B 1 133 ? 14.641 1.397 8.523 1 75.38 133 TYR B CA 1
ATOM 3214 C C . TYR B 1 133 ? 13.227 1.832 8.867 1 75.38 133 TYR B C 1
ATOM 3216 O O . TYR B 1 133 ? 12.398 1.011 9.273 1 75.38 133 TYR B O 1
ATOM 3224 N N . SER B 1 134 ? 12.898 3.062 8.711 1 88.19 134 SER B N 1
ATOM 3225 C CA . SER B 1 134 ? 11.547 3.514 9.016 1 88.19 134 SER B CA 1
ATOM 3226 C C . SER B 1 134 ? 10.992 4.398 7.902 1 88.19 134 SER B C 1
ATOM 3228 O O . SER B 1 134 ? 11.742 5.16 7.277 1 88.19 134 SER B O 1
ATOM 3230 N N . LEU B 1 135 ? 9.719 4.254 7.68 1 92.25 135 LEU B N 1
ATOM 3231 C CA . LEU B 1 135 ? 9.047 4.977 6.605 1 92.25 135 LEU B CA 1
ATOM 3232 C C . LEU B 1 135 ? 7.609 5.305 6.992 1 92.25 135 LEU B C 1
ATOM 3234 O O . LEU B 1 135 ? 6.902 4.461 7.551 1 92.25 135 LEU B O 1
ATOM 3238 N N . MET B 1 136 ? 7.305 6.645 6.895 1 94.75 136 MET B N 1
ATOM 3239 C CA . MET B 1 136 ? 5.867 6.891 6.824 1 94.75 136 MET B CA 1
ATOM 3240 C C . MET B 1 136 ? 5.273 6.277 5.559 1 94.75 136 MET B C 1
ATOM 3242 O O . MET B 1 136 ? 5.312 6.891 4.492 1 94.75 136 MET B O 1
ATOM 3246 N N . HIS B 1 137 ? 4.594 5.145 5.668 1 95.69 137 HIS B N 1
ATOM 3247 C CA . HIS B 1 137 ? 4.277 4.332 4.496 1 95.69 137 HIS B CA 1
ATOM 3248 C C . HIS B 1 137 ? 2.771 4.293 4.246 1 95.69 137 HIS B C 1
ATOM 3250 O O . HIS B 1 137 ? 2.283 3.43 3.516 1 95.69 137 HIS B O 1
ATOM 3256 N N . TYR B 1 138 ? 2 5.195 4.824 1 95.38 138 TYR B N 1
ATOM 3257 C CA . TYR B 1 138 ? 0.585 5.352 4.512 1 95.38 138 TYR B CA 1
ATOM 3258 C C . TYR B 1 138 ? 0.392 5.785 3.062 1 95.38 138 TYR B C 1
ATOM 3260 O O . TYR B 1 138 ? 1.227 6.504 2.508 1 95.38 138 TYR B O 1
ATOM 3268 N N . LYS B 1 139 ? -0.696 5.297 2.541 1 96.19 139 LYS B N 1
ATOM 3269 C CA . LYS B 1 139 ? -1.146 5.723 1.219 1 96.19 139 LYS B CA 1
ATOM 3270 C C . LYS B 1 139 ? -2.652 5.973 1.204 1 96.19 139 LYS B C 1
ATOM 3272 O O . LYS B 1 139 ? -3.424 5.117 0.764 1 96.19 139 LYS B O 1
ATOM 3277 N N . TYR B 1 140 ? -2.996 7.148 1.649 1 97.56 140 TYR B N 1
ATOM 3278 C CA . TYR B 1 140 ? -4.434 7.387 1.564 1 97.56 140 TYR B CA 1
ATOM 3279 C C . TYR B 1 140 ? -4.734 8.875 1.476 1 97.56 140 TYR B C 1
ATOM 3281 O O . TYR B 1 140 ? -3.932 9.711 1.908 1 97.56 140 TYR B O 1
ATOM 3289 N N . LEU B 1 141 ? -5.809 9.234 0.851 1 98.06 141 LEU B N 1
ATOM 3290 C CA . LEU B 1 141 ? -6.426 10.555 0.794 1 98.06 141 LEU B CA 1
ATOM 3291 C C . LEU B 1 141 ? -7.836 10.523 1.379 1 98.06 141 LEU B C 1
ATOM 3293 O O . LEU B 1 141 ? -8.578 9.555 1.174 1 98.06 141 LEU B O 1
ATOM 3297 N N . ILE B 1 142 ? -8.164 11.57 2.041 1 97.94 142 ILE B N 1
ATOM 3298 C CA . ILE B 1 142 ? -9.469 11.695 2.678 1 97.94 142 ILE B CA 1
ATOM 3299 C C . ILE B 1 142 ? -10.211 12.898 2.105 1 97.94 142 ILE B C 1
ATOM 3301 O O . ILE B 1 142 ? -9.688 14.016 2.104 1 97.94 142 ILE B O 1
ATOM 3305 N N . ARG B 1 143 ? -11.336 12.586 1.616 1 97.94 143 ARG B N 1
ATOM 3306 C CA . ARG B 1 143 ? -12.242 13.672 1.254 1 97.94 143 ARG B CA 1
ATOM 3307 C C . ARG B 1 143 ? -12.953 14.227 2.486 1 97.94 143 ARG B C 1
ATOM 3309 O O . ARG B 1 143 ? -13.547 13.469 3.258 1 97.94 143 ARG B O 1
ATOM 3316 N N . CYS B 1 144 ? -12.961 15.57 2.619 1 96.69 144 CYS B N 1
ATOM 3317 C CA . CYS B 1 144 ? -13.625 16.203 3.752 1 96.69 144 CYS B CA 1
ATOM 3318 C C . CYS B 1 144 ? -14.547 17.328 3.281 1 96.69 144 CYS B C 1
ATOM 3320 O O . CYS B 1 144 ? -14.273 17.984 2.271 1 96.69 144 CYS B O 1
ATOM 3322 N N . ASP B 1 145 ? -15.547 17.5 4.066 1 95.12 145 ASP B N 1
ATOM 3323 C CA . ASP B 1 145 ? -16.344 18.703 3.986 1 95.12 145 ASP B CA 1
ATOM 3324 C C . ASP B 1 145 ? -15.93 19.719 5.051 1 95.12 145 ASP B C 1
ATOM 3326 O O . ASP B 1 145 ? -15.266 19.359 6.027 1 95.12 145 ASP B O 1
ATOM 3330 N N . ILE B 1 146 ? -16.281 20.922 4.781 1 92.31 146 ILE B N 1
ATOM 3331 C CA . ILE B 1 146 ? -16 21.984 5.746 1 92.31 146 ILE B CA 1
ATOM 3332 C C . ILE B 1 146 ? -17.219 22.219 6.637 1 92.31 146 ILE B C 1
ATOM 3334 O O . ILE B 1 146 ? -18.344 22.266 6.148 1 92.31 146 ILE B O 1
ATOM 3338 N N . GLU B 1 147 ? -16.922 22.203 7.863 1 89.25 147 GLU B N 1
ATOM 3339 C CA . GLU B 1 147 ? -17.922 22.625 8.844 1 89.25 147 GLU B CA 1
ATOM 3340 C C . GLU B 1 147 ? -17.391 23.734 9.734 1 89.25 147 GLU B C 1
ATOM 3342 O O . GLU B 1 147 ? -16.219 23.734 10.109 1 89.25 147 GLU B O 1
ATOM 3347 N N . LYS B 1 148 ? -18.297 24.75 10 1 86.88 148 LYS B N 1
ATOM 3348 C CA . LYS B 1 148 ? -17.922 25.828 10.914 1 86.88 148 LYS B CA 1
ATOM 3349 C C . LYS B 1 148 ? -18.594 25.656 12.273 1 86.88 148 LYS B C 1
ATOM 3351 O O . LYS B 1 148 ? -19.766 25.266 12.352 1 86.88 148 LYS B O 1
ATOM 3356 N N . ASN B 1 149 ? -17.734 25.844 13.242 1 79.88 149 ASN B N 1
ATOM 3357 C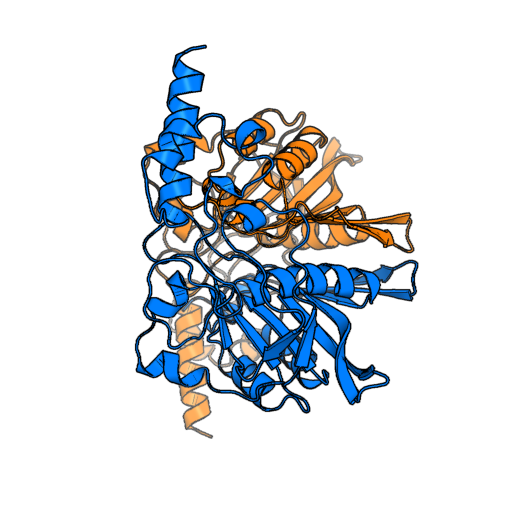 CA . ASN B 1 149 ? -18.328 25.766 14.57 1 79.88 149 ASN B CA 1
ATOM 3358 C C . ASN B 1 149 ? -18.906 27.109 15.008 1 79.88 149 ASN B C 1
ATOM 3360 O O . ASN B 1 149 ? -19 28.047 14.203 1 79.88 149 ASN B O 1
ATOM 3364 N N . GLU B 1 150 ? -19.391 27.125 16.281 1 81.25 150 GLU B N 1
ATOM 3365 C CA . GLU B 1 150 ? -20.047 28.312 16.828 1 81.25 150 GLU B CA 1
ATOM 3366 C C . GLU B 1 150 ? -19.109 29.516 16.844 1 81.25 150 GLU B C 1
ATOM 3368 O O . GLU B 1 150 ? -19.547 30.672 16.797 1 81.25 150 GLU B O 1
ATOM 3373 N N . HIS B 1 151 ? -17.797 29.312 16.922 1 81.19 151 HIS B N 1
ATOM 3374 C CA . HIS B 1 151 ? -16.797 30.375 16.969 1 81.19 151 HIS B CA 1
ATOM 3375 C C . HIS B 1 151 ? -16.234 30.672 15.57 1 81.19 151 HIS B C 1
ATOM 3377 O O . HIS B 1 151 ? -15.219 31.359 15.438 1 81.19 151 HIS B O 1
ATOM 3383 N N . ASN B 1 152 ? -16.766 30.078 14.523 1 81.69 152 ASN B N 1
ATOM 3384 C CA . ASN B 1 152 ? -16.406 30.297 13.117 1 81.69 152 ASN B CA 1
ATOM 3385 C C . ASN B 1 152 ? -15.078 29.641 12.773 1 81.69 152 ASN B C 1
ATOM 3387 O O . ASN B 1 152 ? -14.414 30.031 11.812 1 81.69 152 ASN B O 1
ATOM 3391 N N . GLU B 1 153 ? -14.734 28.656 13.57 1 79.62 153 GLU B N 1
ATOM 3392 C CA . GLU B 1 153 ? -13.539 27.875 13.266 1 79.62 153 GLU B CA 1
ATOM 3393 C C . GLU B 1 153 ? -13.852 26.75 12.281 1 79.62 153 GLU B C 1
ATOM 3395 O O . GLU B 1 153 ? -14.914 26.125 12.359 1 79.62 153 GLU B O 1
ATOM 3400 N N . VAL B 1 154 ? -12.977 26.625 11.359 1 84.75 154 VAL B N 1
ATOM 3401 C CA . VAL B 1 154 ? -13.164 25.641 10.312 1 84.75 154 VAL B CA 1
ATOM 3402 C C . VAL B 1 154 ? -12.781 24.25 10.828 1 84.75 154 VAL B C 1
ATOM 3404 O O . VAL B 1 154 ? -11.656 24.047 11.297 1 84.75 154 VAL B O 1
ATOM 3407 N N . ASN B 1 155 ? -13.766 23.438 10.75 1 85.5 155 ASN B N 1
ATOM 3408 C CA . ASN B 1 155 ? -13.547 22.016 11.031 1 85.5 155 ASN B CA 1
ATOM 3409 C C . ASN B 1 155 ? -13.766 21.156 9.789 1 85.5 155 ASN B C 1
ATOM 3411 O O . ASN B 1 155 ? -14.633 21.453 8.969 1 85.5 155 ASN B O 1
ATOM 3415 N N . LEU B 1 156 ? -12.953 20.172 9.711 1 92.38 156 LEU B N 1
ATOM 3416 C CA . LEU B 1 156 ? -13.102 19.266 8.586 1 92.38 156 LEU B CA 1
ATOM 3417 C C . LEU B 1 156 ? -13.938 18.047 8.984 1 92.38 156 LEU B C 1
ATOM 3419 O O . LEU B 1 156 ? -13.742 17.484 10.07 1 92.38 156 LEU B O 1
ATOM 3423 N N . LYS B 1 157 ? -14.875 17.703 8.203 1 94.25 157 LYS B N 1
ATOM 3424 C CA . LYS B 1 157 ? -15.703 16.5 8.383 1 94.25 157 LYS B CA 1
ATOM 3425 C C . LYS B 1 157 ? -15.352 15.438 7.352 1 94.25 157 LYS B C 1
ATOM 3427 O O . LYS B 1 157 ? -15.734 15.547 6.188 1 94.25 157 LYS B O 1
ATOM 3432 N N . PRO B 1 158 ? -14.672 14.391 7.77 1 96 158 PRO B N 1
ATOM 3433 C CA . PRO B 1 158 ? -14.281 13.336 6.824 1 96 158 PRO B CA 1
ATOM 3434 C C . PRO B 1 158 ? -15.484 12.609 6.227 1 96 158 PRO B C 1
ATOM 3436 O O . PRO B 1 158 ? -16.453 12.328 6.934 1 96 158 PRO B O 1
ATOM 3439 N N . LYS B 1 159 ? -15.406 12.258 4.914 1 97.25 159 LYS B N 1
ATOM 3440 C CA . LYS B 1 159 ? -16.547 11.672 4.211 1 97.25 159 LYS B CA 1
ATOM 3441 C C . LYS B 1 159 ? -16.172 10.352 3.551 1 97.25 159 LYS B C 1
ATOM 3443 O O . LYS B 1 159 ? -16.953 9.406 3.551 1 97.25 159 LYS B O 1
ATOM 3448 N N . ALA B 1 160 ? -15.023 10.273 2.965 1 97.75 160 ALA B N 1
ATOM 3449 C CA . ALA B 1 160 ? -14.586 9.109 2.195 1 97.75 160 ALA B CA 1
ATOM 3450 C C . ALA B 1 160 ? -13.062 9.016 2.162 1 97.75 160 ALA B C 1
ATOM 3452 O O . ALA B 1 160 ? -12.367 10.008 2.416 1 97.75 160 ALA B O 1
ATOM 3453 N N . VAL B 1 161 ? -12.609 7.836 1.833 1 97.38 161 VAL B N 1
ATOM 3454 C CA . VAL B 1 161 ? -11.172 7.586 1.809 1 97.38 161 VAL B CA 1
ATOM 3455 C C . VAL B 1 161 ? -10.812 6.781 0.563 1 97.38 161 VAL B C 1
ATOM 3457 O O . VAL B 1 161 ? -11.555 5.883 0.158 1 97.38 161 VAL B O 1
ATOM 3460 N N . ILE B 1 162 ? -9.703 7.16 -0.036 1 97.88 162 ILE B N 1
ATOM 3461 C CA . ILE B 1 162 ? -9.086 6.25 -0.997 1 97.88 162 ILE B CA 1
ATOM 3462 C C . ILE B 1 162 ? -7.738 5.77 -0.46 1 97.88 162 ILE B C 1
ATOM 3464 O O . ILE B 1 162 ? -7.02 6.523 0.201 1 97.88 162 ILE B O 1
ATOM 3468 N N . THR B 1 163 ? -7.406 4.551 -0.685 1 96.75 163 THR B N 1
ATOM 3469 C CA . THR B 1 163 ? -6.164 3.906 -0.277 1 96.75 163 THR B CA 1
ATOM 3470 C C . THR B 1 163 ? -5.809 2.77 -1.231 1 96.75 163 THR B C 1
ATOM 3472 O O . THR B 1 163 ? -6.309 2.715 -2.355 1 96.75 163 THR B O 1
ATOM 3475 N N . GLY B 1 164 ? -4.918 1.861 -0.824 1 94.06 164 GLY B N 1
ATOM 3476 C CA . GLY B 1 164 ? -4.398 0.793 -1.663 1 94.06 164 GLY B CA 1
ATOM 3477 C C . GLY B 1 164 ? -2.883 0.717 -1.663 1 94.06 164 GLY B C 1
ATOM 3478 O O . GLY B 1 164 ? -2.238 1.087 -0.68 1 94.06 164 GLY B O 1
ATOM 3479 N N . SER B 1 165 ? -2.4 0.21 -2.801 1 94 165 SER B N 1
ATOM 3480 C CA . SER B 1 165 ? -0.951 0.07 -2.879 1 94 165 SER B CA 1
ATOM 3481 C C . SER B 1 165 ? -0.319 1.253 -3.605 1 94 165 SER B C 1
ATOM 3483 O O . SER B 1 165 ? 0.906 1.371 -3.662 1 94 165 SER B O 1
ATOM 3485 N N . LEU B 1 166 ? -1.053 2.15 -4.148 1 90.38 166 LEU B N 1
ATOM 3486 C CA . LEU B 1 166 ? -0.591 3.213 -5.035 1 90.38 166 LEU B CA 1
ATOM 3487 C C . LEU B 1 166 ? 0.171 4.281 -4.258 1 90.38 166 LEU B C 1
ATOM 3489 O O . LEU B 1 166 ? -0.317 4.781 -3.242 1 90.38 166 LEU B O 1
ATOM 3493 N N . ASN B 1 167 ? 1.326 4.359 -4.812 1 86.38 167 ASN B N 1
ATOM 3494 C CA . ASN B 1 167 ? 1.946 5.648 -4.527 1 86.38 167 ASN B CA 1
ATOM 3495 C C . ASN B 1 167 ? 1.563 6.699 -5.57 1 86.38 167 ASN B C 1
ATOM 3497 O O . ASN B 1 167 ? 1.045 6.359 -6.637 1 86.38 167 ASN B O 1
ATOM 3501 N N . TYR B 1 168 ? 1.325 7.977 -5.164 1 93.94 168 TYR B N 1
ATOM 3502 C CA . TYR B 1 168 ? 0.932 9.031 -6.086 1 93.94 168 TYR B CA 1
ATOM 3503 C C . TYR B 1 168 ? 2.133 9.547 -6.871 1 93.94 168 TYR B C 1
ATOM 3505 O O . TYR B 1 168 ? 2.441 10.742 -6.836 1 93.94 168 TYR B O 1
ATOM 3513 N N . THR B 1 169 ? 2.74 8.484 -7.625 1 91.88 169 THR B N 1
ATOM 3514 C CA . THR B 1 169 ? 3.961 8.773 -8.367 1 91.88 169 THR B CA 1
ATOM 3515 C C . THR B 1 169 ? 3.727 8.625 -9.867 1 91.88 169 THR B C 1
ATOM 3517 O O . THR B 1 169 ? 2.697 8.094 -10.297 1 91.88 169 THR B O 1
ATOM 3520 N N . TYR B 1 170 ? 4.707 9.055 -10.594 1 85.81 170 TYR B N 1
ATOM 3521 C CA . TYR B 1 170 ? 4.664 8.945 -12.047 1 85.81 170 TYR B CA 1
ATOM 3522 C C . TYR B 1 170 ? 4.613 7.48 -12.477 1 85.81 170 TYR B C 1
ATOM 3524 O O . TYR B 1 170 ? 3.934 7.137 -13.445 1 85.81 170 TYR B O 1
ATOM 3532 N N . ASN B 1 171 ? 5.234 6.59 -11.781 1 88.44 171 ASN B N 1
ATOM 3533 C CA . ASN B 1 171 ? 5.379 5.184 -12.141 1 88.44 171 ASN B CA 1
ATOM 3534 C C . ASN B 1 171 ? 4.098 4.398 -11.867 1 88.44 171 ASN B C 1
ATOM 3536 O O . ASN B 1 171 ? 3.959 3.254 -12.297 1 88.44 171 ASN B O 1
ATOM 3540 N N . MET B 1 172 ? 3.139 5.039 -11.242 1 92.19 172 MET B N 1
ATOM 3541 C CA . MET B 1 172 ? 1.945 4.297 -10.844 1 92.19 172 MET B CA 1
ATOM 3542 C C . MET B 1 172 ? 1.198 3.777 -12.07 1 92.19 172 MET B C 1
ATOM 3544 O O . MET B 1 172 ? 0.479 2.781 -11.984 1 92.19 172 MET B O 1
ATOM 3548 N N . ASN B 1 173 ? 1.444 4.391 -13.195 1 90.25 173 ASN B N 1
ATOM 3549 C CA . ASN B 1 173 ? 0.743 4.008 -14.422 1 90.25 173 ASN B CA 1
ATOM 3550 C C . ASN B 1 173 ? 1.442 2.85 -15.125 1 90.25 173 ASN B C 1
ATOM 3552 O O . ASN B 1 173 ? 0.872 2.23 -16.031 1 90.25 173 ASN B O 1
ATOM 3556 N N . ASN B 1 174 ? 2.619 2.535 -14.734 1 90.19 174 ASN B N 1
ATOM 3557 C CA . ASN B 1 174 ? 3.359 1.41 -15.297 1 90.19 174 ASN B CA 1
ATOM 3558 C C . ASN B 1 174 ? 3.35 0.209 -14.352 1 90.19 174 ASN B C 1
ATOM 3560 O O . ASN B 1 174 ? 3.623 -0.917 -14.773 1 90.19 174 ASN B O 1
ATOM 3564 N N . SER B 1 175 ? 3.119 0.466 -13.094 1 92.75 175 SER B N 1
ATOM 3565 C CA . SER B 1 175 ? 3.135 -0.565 -12.062 1 92.75 175 SER B CA 1
ATOM 3566 C C . SER B 1 175 ? 1.744 -1.157 -11.852 1 92.75 175 SER B C 1
ATOM 3568 O O . SER B 1 175 ? 0.74 -0.542 -12.219 1 92.75 175 SER B O 1
ATOM 3570 N N . ARG B 1 176 ? 1.698 -2.354 -11.406 1 91.94 176 ARG B N 1
ATOM 3571 C CA . ARG B 1 176 ? 0.418 -2.941 -11.031 1 91.94 176 ARG B CA 1
ATOM 3572 C C . ARG B 1 176 ? 0.043 -2.561 -9.602 1 91.94 176 ARG B C 1
ATOM 3574 O O . ARG B 1 176 ? 0.739 -2.928 -8.648 1 91.94 176 ARG B O 1
ATOM 3581 N N . GLU B 1 177 ? -1.039 -1.852 -9.5 1 93.56 177 GLU B N 1
ATOM 3582 C CA . GLU B 1 177 ? -1.438 -1.236 -8.234 1 93.56 177 GLU B CA 1
ATOM 3583 C C . GLU B 1 177 ? -2.896 -1.54 -7.91 1 93.56 177 GLU B C 1
ATOM 3585 O O . GLU B 1 177 ? -3.707 -1.758 -8.812 1 93.56 177 GLU B O 1
ATOM 3590 N N . LEU B 1 178 ? -3.166 -1.562 -6.633 1 94.81 178 LEU B N 1
ATOM 3591 C CA . LEU B 1 178 ? -4.531 -1.684 -6.133 1 94.81 178 LEU B CA 1
ATOM 3592 C C . LEU B 1 178 ? -5.086 -0.321 -5.727 1 94.81 178 LEU B C 1
ATOM 3594 O O . LEU B 1 178 ? -4.414 0.443 -5.027 1 94.81 178 LEU B O 1
ATOM 3598 N N . PHE B 1 179 ? -6.242 0.028 -6.297 1 95.56 179 PHE B N 1
ATOM 3599 C CA . PHE B 1 179 ? -7.023 1.179 -5.863 1 95.56 179 PHE B CA 1
ATOM 3600 C C . PHE B 1 179 ? -8.227 0.737 -5.035 1 95.56 179 PHE B C 1
ATOM 3602 O O . PHE B 1 179 ? -8.969 -0.157 -5.441 1 95.56 179 PHE B O 1
ATOM 3609 N N . LEU B 1 180 ? -8.422 1.291 -3.859 1 95.69 180 LEU B N 1
ATOM 3610 C CA . LEU B 1 180 ? -9.547 1.035 -2.975 1 95.69 180 LEU B CA 1
ATOM 3611 C C . LEU B 1 180 ? -10.188 2.342 -2.51 1 95.69 180 LEU B C 1
ATOM 3613 O O . LEU B 1 180 ? -9.492 3.225 -1.997 1 95.69 180 LEU B O 1
ATOM 3617 N N . GLU B 1 181 ? -11.461 2.461 -2.707 1 96.31 181 GLU B N 1
ATOM 3618 C CA . GLU B 1 181 ? -12.234 3.6 -2.213 1 96.31 181 GLU B CA 1
ATOM 3619 C C . GLU B 1 181 ? -13.281 3.156 -1.198 1 96.31 181 GLU B C 1
ATOM 3621 O O . GLU B 1 181 ? -14.039 2.219 -1.452 1 96.31 181 GLU B O 1
ATOM 3626 N N . ILE B 1 182 ? -13.328 3.793 -0.106 1 94.69 182 ILE B N 1
ATOM 3627 C CA . ILE B 1 182 ? -14.305 3.537 0.945 1 94.69 182 ILE B CA 1
ATOM 3628 C C . ILE B 1 182 ? -15.156 4.781 1.169 1 94.69 182 ILE B C 1
ATOM 3630 O O . ILE B 1 182 ? -14.703 5.75 1.785 1 94.69 182 ILE B O 1
ATOM 3634 N N . ASP B 1 183 ? -16.328 4.695 0.687 1 95.19 183 ASP B N 1
ATOM 3635 C CA . ASP B 1 183 ? -17.297 5.77 0.9 1 95.19 183 ASP B CA 1
ATOM 3636 C C . ASP B 1 183 ? -18.125 5.52 2.158 1 95.19 183 ASP B C 1
ATOM 3638 O O . ASP B 1 183 ? -19.266 5.074 2.076 1 95.19 183 ASP B O 1
ATOM 3642 N N . SER B 1 184 ? -17.594 5.824 3.297 1 93 184 SER B N 1
ATOM 3643 C CA . SER B 1 184 ? -18.172 5.68 4.629 1 93 184 SER B CA 1
ATOM 3644 C C . SER B 1 184 ? -17.594 6.715 5.594 1 93 184 SER B C 1
ATOM 3646 O O . SER B 1 184 ? -16.391 6.727 5.859 1 93 184 SER B O 1
ATOM 3648 N N . GLU B 1 185 ? -18.469 7.512 6.184 1 93.25 185 GLU B N 1
ATOM 3649 C CA . GLU B 1 185 ? -18.031 8.539 7.129 1 93.25 185 GLU B CA 1
ATOM 3650 C C . GLU B 1 185 ? -17.328 7.914 8.336 1 93.25 185 GLU B C 1
ATOM 3652 O O . GLU B 1 185 ? -16.344 8.469 8.836 1 93.25 185 GLU B O 1
ATOM 3657 N N . GLU B 1 186 ? -17.828 6.801 8.742 1 89.19 186 GLU B N 1
ATOM 3658 C CA . GLU B 1 186 ? -17.25 6.145 9.914 1 89.19 186 GLU B CA 1
ATOM 3659 C C . GLU B 1 186 ? -15.797 5.754 9.68 1 89.19 186 GLU B C 1
ATOM 3661 O O . GLU B 1 186 ? -14.938 6.004 10.523 1 89.19 186 GLU B O 1
ATOM 3666 N N . PHE B 1 187 ? -15.492 5.219 8.547 1 90.69 187 PHE B N 1
ATOM 3667 C CA . PHE B 1 187 ? -14.117 4.844 8.219 1 90.69 187 PHE B CA 1
ATOM 3668 C C . PHE B 1 187 ? -13.266 6.078 7.965 1 90.69 187 PHE B C 1
ATOM 3670 O O . PHE B 1 187 ? -12.109 6.141 8.391 1 90.69 187 PHE B O 1
ATOM 3677 N N . ALA B 1 188 ? -13.891 6.961 7.305 1 94.56 188 ALA B N 1
ATOM 3678 C CA . ALA B 1 188 ? -13.156 8.188 7.016 1 94.56 188 ALA B CA 1
ATOM 3679 C C . ALA B 1 188 ? -12.703 8.875 8.305 1 94.56 188 ALA B C 1
ATOM 3681 O O . ALA B 1 188 ? -11.602 9.43 8.367 1 94.56 188 ALA B O 1
ATOM 3682 N N . ILE B 1 189 ? -13.523 8.812 9.312 1 92.12 189 ILE B N 1
ATOM 3683 C CA . ILE B 1 189 ? -13.211 9.43 10.594 1 92.12 189 ILE B CA 1
ATOM 3684 C C . ILE B 1 189 ? -11.992 8.75 11.219 1 92.12 189 ILE B C 1
ATOM 3686 O O . ILE B 1 189 ? -11.117 9.406 11.781 1 92.12 189 ILE B O 1
ATOM 3690 N N . SER B 1 190 ? -11.938 7.445 11.094 1 89.81 190 SER B N 1
ATOM 3691 C CA . SER B 1 190 ? -10.805 6.707 11.656 1 89.81 190 SER B CA 1
ATOM 3692 C C . SER B 1 190 ? -9.5 7.109 10.977 1 89.81 190 SER B C 1
ATOM 3694 O O . SER B 1 190 ? -8.484 7.305 11.641 1 89.81 190 SER B O 1
ATOM 3696 N N . PHE B 1 191 ? -9.516 7.234 9.664 1 93.88 191 PHE B N 1
ATOM 3697 C CA . PHE B 1 191 ? -8.336 7.672 8.93 1 93.88 191 PHE B CA 1
ATOM 3698 C C . PHE B 1 191 ? -7.973 9.109 9.289 1 93.88 191 PHE B C 1
ATOM 3700 O O . PHE B 1 191 ? -6.793 9.438 9.422 1 93.88 191 PHE B O 1
ATOM 3707 N N . TYR B 1 192 ? -8.984 9.867 9.445 1 92.94 192 TYR B N 1
ATOM 3708 C CA . TYR B 1 192 ? -8.773 11.273 9.766 1 92.94 192 TYR B CA 1
ATOM 3709 C C . TYR B 1 192 ? -8.117 11.43 11.133 1 92.94 192 TYR B C 1
ATOM 3711 O O . TYR B 1 192 ? -7.242 12.273 11.32 1 92.94 192 TYR B O 1
ATOM 3719 N N . GLU B 1 193 ? -8.57 10.688 12.062 1 87.81 193 GLU B N 1
ATOM 3720 C CA . GLU B 1 193 ? -7.98 10.742 13.391 1 87.81 193 GLU B CA 1
ATOM 3721 C C . GLU B 1 193 ? -6.5 10.375 13.352 1 87.81 193 GLU B C 1
ATOM 3723 O O . GLU B 1 193 ? -5.676 11.016 14.008 1 87.81 193 GLU B O 1
ATOM 3728 N N . GLU B 1 194 ? -6.18 9.359 12.617 1 88.69 194 GLU B N 1
ATOM 3729 C CA . GLU B 1 194 ? -4.781 8.984 12.422 1 88.69 194 GLU B CA 1
ATOM 3730 C C . GLU B 1 194 ? -4.008 10.102 11.727 1 88.69 194 GLU B C 1
ATOM 3732 O O . GLU B 1 194 ? -2.859 10.383 12.086 1 88.69 194 GLU B O 1
ATOM 3737 N N . TRP B 1 195 ? -4.613 10.711 10.766 1 92.06 195 TRP B N 1
ATOM 3738 C CA . TRP B 1 195 ? -3.988 11.805 10.031 1 92.06 195 TRP B CA 1
ATOM 3739 C C . TRP B 1 195 ? -3.732 13 10.945 1 92.06 195 TRP B C 1
ATOM 3741 O O . TRP B 1 195 ? -2.709 13.68 10.82 1 92.06 195 TRP B O 1
ATOM 3751 N N . CYS B 1 196 ? -4.648 13.258 11.82 1 88.19 196 CYS B N 1
ATOM 3752 C CA . CYS B 1 196 ? -4.484 14.375 12.75 1 88.19 196 CYS B CA 1
ATOM 3753 C C . CYS B 1 196 ? -3.262 14.164 13.633 1 88.19 196 CYS B C 1
ATOM 3755 O O . CYS B 1 196 ? -2.543 15.117 13.938 1 88.19 196 CYS B O 1
ATOM 3757 N N . GLU B 1 197 ? -3.061 12.977 14.031 1 85.69 197 GLU B N 1
ATOM 3758 C CA . GLU B 1 197 ? -1.857 12.695 14.812 1 85.69 197 GLU B CA 1
ATOM 3759 C C . GLU B 1 197 ? -0.598 12.906 13.977 1 85.69 197 GLU B C 1
ATOM 3761 O O . GLU B 1 197 ? 0.376 13.5 14.445 1 85.69 197 GLU B O 1
ATOM 3766 N N . LEU B 1 198 ? -0.652 12.414 12.836 1 90.06 198 LEU B N 1
ATOM 3767 C CA . LEU B 1 198 ? 0.457 12.609 11.914 1 90.06 198 LEU B CA 1
ATOM 3768 C C . LEU B 1 198 ? 0.721 14.094 11.688 1 90.06 198 LEU B C 1
ATOM 3770 O O . LEU B 1 198 ? 1.875 14.531 11.672 1 90.06 198 LEU B O 1
ATOM 3774 N N . PHE B 1 199 ? -0.359 14.773 11.477 1 90.56 199 PHE B N 1
ATOM 3775 C CA . PHE B 1 199 ? -0.269 16.219 11.25 1 90.56 199 PHE B CA 1
ATOM 3776 C C . PHE B 1 199 ? 0.389 16.906 12.438 1 90.56 199 PHE B C 1
ATOM 3778 O O . PHE B 1 199 ? 1.26 17.766 12.258 1 90.56 199 PHE B O 1
ATOM 3785 N N . SER B 1 200 ? 0.006 16.562 13.578 1 84.94 200 SER B N 1
ATOM 3786 C CA . SER B 1 200 ? 0.558 17.172 14.781 1 84.94 200 SER B CA 1
ATOM 3787 C C . SER B 1 200 ? 2.059 16.922 14.891 1 84.94 200 SER B C 1
ATOM 3789 O O . SER B 1 200 ? 2.787 17.734 15.461 1 84.94 200 SER B O 1
ATOM 3791 N N . LEU B 1 201 ? 2.521 15.867 14.328 1 85.69 201 LEU B N 1
ATOM 3792 C CA . LEU B 1 201 ? 3.926 15.477 14.398 1 85.69 201 LEU B CA 1
ATOM 3793 C C . LEU B 1 201 ? 4.695 15.992 13.188 1 85.69 201 LEU B C 1
ATOM 3795 O O . LEU B 1 201 ? 5.918 15.867 13.125 1 85.69 201 LEU B O 1
ATOM 3799 N N . SER B 1 202 ? 3.963 16.594 12.258 1 90.81 202 SER B N 1
ATOM 3800 C CA . SER B 1 202 ? 4.562 16.969 10.984 1 90.81 202 SER B CA 1
ATOM 3801 C C . SER B 1 202 ? 5.309 18.297 11.102 1 90.81 202 SER B C 1
ATOM 3803 O O . SER B 1 202 ? 5.188 19 12.109 1 90.81 202 SER B O 1
ATOM 3805 N N . GLU B 1 203 ? 6.102 18.578 10.078 1 91.25 203 GLU B N 1
ATOM 3806 C CA . GLU B 1 203 ? 6.891 19.812 10 1 91.25 203 GLU B CA 1
ATOM 3807 C C . GLU B 1 203 ? 6.84 20.406 8.594 1 91.25 203 GLU B C 1
ATOM 3809 O O . GLU B 1 203 ? 6.297 19.797 7.676 1 91.25 203 GLU B O 1
ATOM 3814 N N . SER B 1 204 ? 7.398 21.578 8.477 1 89.5 204 SER B N 1
ATOM 3815 C CA . SER B 1 204 ? 7.414 22.297 7.207 1 89.5 204 SER B CA 1
ATOM 3816 C C . SER B 1 204 ? 8.312 21.594 6.188 1 89.5 204 SER B C 1
ATOM 3818 O O . SER B 1 204 ? 9.352 21.047 6.547 1 89.5 204 SER B O 1
ATOM 3820 N N . ILE B 1 205 ? 7.969 21.688 4.906 1 90 205 ILE B N 1
ATOM 3821 C CA . ILE B 1 205 ? 8.789 21.125 3.838 1 90 205 ILE B CA 1
ATOM 3822 C C . ILE B 1 205 ? 10.117 21.891 3.76 1 90 205 ILE B C 1
ATOM 3824 O O . ILE B 1 205 ? 11.062 21.438 3.104 1 90 205 ILE B O 1
ATOM 3828 N N . LEU B 1 206 ? 10.203 22.984 4.418 1 85.81 206 LEU B N 1
ATOM 3829 C CA . LEU B 1 206 ? 11.414 23.797 4.391 1 85.81 206 LEU B CA 1
ATOM 3830 C C . LEU B 1 206 ? 12.422 23.312 5.43 1 85.81 206 LEU B C 1
ATOM 3832 O O . LEU B 1 206 ? 13.57 23.75 5.438 1 85.81 206 LEU B O 1
ATOM 3836 N N . SER B 1 207 ? 11.883 22.422 6.262 1 85.12 207 SER B N 1
ATOM 3837 C CA . SER B 1 207 ? 12.781 21.922 7.293 1 85.12 207 SER B CA 1
ATOM 3838 C C . SER B 1 207 ? 13.945 21.141 6.684 1 85.12 207 SER B C 1
ATOM 3840 O O . SER B 1 207 ? 13.766 20.406 5.715 1 85.12 207 SER B O 1
ATOM 3842 N N . LYS B 1 208 ? 15.164 21.297 7.285 1 84.44 208 LYS B N 1
ATOM 3843 C CA . LYS B 1 208 ? 16.359 20.578 6.832 1 84.44 208 LYS B CA 1
ATOM 3844 C C . LYS B 1 208 ? 16.875 19.641 7.922 1 84.44 208 LYS B C 1
ATOM 3846 O O . LYS B 1 208 ? 17.953 19.047 7.773 1 84.44 208 LYS B O 1
ATOM 3851 N N . ASN B 1 209 ? 16.078 19.516 8.922 1 86 209 ASN B N 1
ATOM 3852 C CA . ASN B 1 209 ? 16.516 18.672 10.023 1 86 209 ASN B CA 1
ATOM 3853 C C . ASN B 1 209 ? 16.344 17.203 9.703 1 86 209 ASN B C 1
ATOM 3855 O O . ASN B 1 209 ? 15.305 16.781 9.18 1 86 209 ASN B O 1
ATOM 3859 N N . ASN B 1 210 ? 17.312 16.438 10.055 1 86.94 210 ASN B N 1
ATOM 3860 C CA . ASN B 1 210 ? 17.25 14.992 9.836 1 86.94 210 ASN B CA 1
ATOM 3861 C C . ASN B 1 210 ? 16.344 14.312 10.867 1 86.94 210 ASN B C 1
ATOM 3863 O O . ASN B 1 210 ? 15.703 13.312 10.57 1 86.94 210 ASN B O 1
ATOM 3867 N N . GLU B 1 211 ? 16.312 14.93 12.023 1 84.19 211 GLU B N 1
ATOM 3868 C CA . GLU B 1 211 ? 15.531 14.352 13.117 1 84.19 211 GLU B CA 1
ATOM 3869 C C . GLU B 1 211 ? 14.078 14.812 13.055 1 84.19 211 GLU B C 1
ATOM 3871 O O . GLU B 1 211 ? 13.758 15.773 12.352 1 84.19 211 GLU B O 1
ATOM 3876 N N . LEU B 1 212 ? 13.227 14.062 13.766 1 84.81 212 LEU B N 1
ATOM 3877 C CA . LEU B 1 212 ? 11.836 14.469 13.914 1 84.81 212 LEU B CA 1
ATOM 3878 C C . LEU B 1 212 ? 11.727 15.797 14.664 1 84.81 212 LEU B C 1
ATOM 3880 O O . LEU B 1 212 ? 12.141 15.891 15.828 1 84.81 212 LEU B O 1
ATOM 3884 N N . THR B 1 213 ? 11.234 16.812 14.008 1 82.88 213 THR B N 1
ATOM 3885 C CA . THR B 1 213 ? 11.086 18.125 14.602 1 82.88 213 THR B CA 1
ATOM 3886 C C . THR B 1 213 ? 9.68 18.672 14.359 1 82.88 213 THR B C 1
ATOM 3888 O O . THR B 1 213 ? 9.484 19.578 13.547 1 82.88 213 THR B O 1
ATOM 3891 N N . PRO B 1 214 ? 8.703 18.156 15.117 1 84.5 214 PRO B N 1
ATOM 3892 C CA . PRO B 1 214 ? 7.328 18.625 14.93 1 84.5 214 PRO B CA 1
ATOM 3893 C C . PRO B 1 214 ? 7.195 20.141 15.117 1 84.5 214 PRO B C 1
ATOM 3895 O O . PRO B 1 214 ? 7.723 20.688 16.094 1 84.5 214 PRO B O 1
ATOM 3898 N N . GLU B 1 215 ? 6.504 20.734 14.211 1 83.94 215 GLU B N 1
ATOM 3899 C CA . GLU B 1 215 ? 6.344 22.188 14.211 1 83.94 215 GLU B CA 1
ATOM 3900 C C . GLU B 1 215 ? 5.375 22.641 15.297 1 83.94 215 GLU B C 1
ATOM 3902 O O . GLU B 1 215 ? 5.504 23.734 15.836 1 83.94 215 GLU B O 1
ATOM 3907 N N . PHE B 1 216 ? 4.441 21.781 15.664 1 79.88 216 PHE B N 1
ATOM 3908 C CA . PHE B 1 216 ? 3.34 22.203 16.516 1 79.88 216 PHE B CA 1
ATOM 3909 C C . PHE B 1 216 ? 3.514 21.672 17.938 1 79.88 216 PHE B C 1
ATOM 3911 O O . PHE B 1 216 ? 2.646 21.875 18.797 1 79.88 216 PHE B O 1
ATOM 3918 N N . LEU B 1 217 ? 4.574 20.969 18.094 1 75.69 217 LEU B N 1
ATOM 3919 C CA . LEU B 1 217 ? 4.828 20.391 19.406 1 75.69 217 LEU B CA 1
ATOM 3920 C C . LEU B 1 217 ? 6.156 20.891 19.969 1 75.69 217 LEU B C 1
ATOM 3922 O O . LEU B 1 217 ? 7.074 21.203 19.219 1 75.69 217 LEU B O 1
ATOM 3926 N N . GLN B 1 218 ? 6.203 21.125 21.219 1 64.62 218 GLN B N 1
ATOM 3927 C CA . GLN B 1 218 ? 7.43 21.562 21.875 1 64.62 218 GLN B CA 1
ATOM 3928 C C . GLN B 1 218 ? 8.305 20.375 22.25 1 64.62 218 GLN B C 1
ATOM 3930 O O . GLN B 1 218 ? 7.797 19.344 22.703 1 64.62 218 GLN B O 1
ATOM 3935 N N . SER B 1 219 ? 9.508 20.562 21.625 1 56.22 219 SER B N 1
ATOM 3936 C CA . SER B 1 219 ? 10.5 19.547 21.984 1 56.22 219 SER B CA 1
ATOM 3937 C C . SER B 1 219 ? 10.969 19.719 23.422 1 56.22 219 SER B C 1
ATOM 3939 O O . SER B 1 219 ? 10.75 20.766 24.031 1 56.22 219 SER B O 1
ATOM 3941 N N . GLY B 1 220 ? 11.219 18.688 24.297 1 52.78 220 GLY B N 1
ATOM 3942 C CA . GLY B 1 220 ? 12 18.859 25.516 1 52.78 220 GLY B CA 1
ATOM 3943 C C . GLY B 1 220 ? 11.328 18.297 26.75 1 52.78 220 GLY B C 1
ATOM 3944 O O . GLY B 1 220 ? 11.5 18.812 27.859 1 52.78 220 GLY B O 1
ATOM 3945 N N . VAL B 1 221 ? 10.414 17.469 26.484 1 48.94 221 VAL B N 1
ATOM 3946 C CA . VAL B 1 221 ? 9.898 16.922 27.75 1 48.94 221 VAL B CA 1
ATOM 3947 C C . VAL B 1 221 ? 11 16.172 28.469 1 48.94 221 VAL B C 1
ATOM 3949 O O . VAL B 1 221 ? 11.711 15.352 27.875 1 48.94 221 VAL B O 1
ATOM 3952 N N . LYS B 1 222 ? 11.273 16.906 29.578 1 49.5 222 LYS B N 1
ATOM 3953 C CA . LYS B 1 222 ? 12.18 16.266 30.531 1 49.5 222 LYS B CA 1
ATOM 3954 C C . LYS B 1 222 ? 11.625 14.922 31 1 49.5 222 LYS B C 1
ATOM 3956 O O . LYS B 1 222 ? 10.414 14.766 31.141 1 49.5 222 LYS B O 1
ATOM 3961 N N . PHE B 1 223 ? 12.43 13.953 30.719 1 47.91 223 PHE B N 1
ATOM 3962 C CA . PHE B 1 223 ? 12.07 12.617 31.156 1 47.91 223 PHE B CA 1
ATOM 3963 C C . PHE B 1 223 ? 11.336 12.656 32.5 1 47.91 223 PHE B C 1
ATOM 3965 O O . PHE B 1 223 ? 10.453 11.836 32.75 1 47.91 223 PHE B O 1
ATOM 3972 N N . GLU B 1 224 ? 11.867 13.609 33.312 1 50.41 224 GLU B N 1
ATOM 3973 C CA . GLU B 1 224 ? 11.25 13.703 34.656 1 50.41 224 GLU B CA 1
ATOM 3974 C C . GLU B 1 224 ? 9.742 13.961 34.531 1 50.41 224 GLU B C 1
ATOM 3976 O O . GLU B 1 224 ? 8.984 13.641 35.438 1 50.41 224 GLU B O 1
ATOM 3981 N N . ASP B 1 225 ? 9.406 14.422 33.5 1 50.44 225 ASP B N 1
ATOM 3982 C CA . ASP B 1 225 ? 8.008 14.797 33.375 1 50.44 225 ASP B CA 1
ATOM 3983 C C . ASP B 1 225 ? 7.184 13.664 32.75 1 50.44 225 ASP B C 1
ATOM 3985 O O . ASP B 1 225 ? 5.969 13.789 32.594 1 50.44 225 ASP B O 1
ATOM 3989 N N . ILE B 1 226 ? 7.844 12.719 32.406 1 48.44 226 ILE B N 1
ATOM 3990 C CA . ILE B 1 226 ? 7.125 11.57 31.859 1 48.44 226 ILE B CA 1
ATOM 3991 C C . ILE B 1 226 ? 6.551 10.727 33 1 48.44 226 ILE B C 1
ATOM 3993 O O . ILE B 1 226 ? 7.301 10.172 33.812 1 48.44 226 ILE B O 1
ATOM 3997 N N . GLU B 1 227 ? 5.422 10.977 33.312 1 47.53 227 GLU B N 1
ATOM 3998 C CA . GLU B 1 227 ? 4.746 10.281 34.406 1 47.53 227 GLU B CA 1
ATOM 3999 C C . GLU B 1 227 ? 5.09 8.797 34.406 1 47.53 227 GLU B C 1
ATOM 4001 O O . GLU B 1 227 ? 5.387 8.227 35.469 1 47.53 227 GLU B O 1
ATOM 4006 N N . ASP B 1 228 ? 4.648 8.133 33.344 1 44.62 228 ASP B N 1
ATOM 4007 C CA . ASP B 1 228 ? 4.797 6.684 33.344 1 44.62 228 ASP B CA 1
ATOM 4008 C C . ASP B 1 228 ? 6.168 6.266 32.844 1 44.62 228 ASP B C 1
ATOM 4010 O O . ASP B 1 228 ? 6.32 5.172 32.281 1 44.62 228 ASP B O 1
ATOM 4014 N N . ALA B 1 229 ? 6.973 7.105 32.875 1 44.81 229 ALA B N 1
ATOM 4015 C CA . ALA B 1 229 ? 8.352 6.879 32.438 1 44.81 229 ALA B CA 1
ATOM 4016 C C . ALA B 1 229 ? 8.898 5.574 33.031 1 44.81 229 ALA B C 1
ATOM 4018 O O . ALA B 1 229 ? 9.633 4.855 32.344 1 44.81 229 ALA B O 1
ATOM 4019 N N . ASN B 1 230 ? 8.523 5.371 34.125 1 47.22 230 ASN B N 1
ATOM 4020 C CA . ASN B 1 230 ? 8.992 4.152 34.781 1 47.22 230 ASN B CA 1
ATOM 4021 C C . ASN B 1 230 ? 8.422 2.904 34.125 1 47.22 230 ASN B C 1
ATOM 4023 O O . ASN B 1 230 ? 9.086 1.868 34.062 1 47.22 230 ASN B O 1
ATOM 4027 N N . GLU B 1 231 ? 7.234 2.932 33.906 1 46.53 231 GLU B N 1
ATOM 4028 C CA . GLU B 1 231 ? 6.609 1.777 33.25 1 46.53 231 GLU B CA 1
ATOM 4029 C C . GLU B 1 231 ? 7.062 1.628 31.812 1 46.53 231 GLU B C 1
ATOM 4031 O O . GLU B 1 231 ? 7.184 0.511 31.297 1 46.53 231 GLU B O 1
ATOM 4036 N N . ILE B 1 232 ? 7.102 2.738 31.234 1 44.22 232 ILE B N 1
ATOM 4037 C CA . ILE B 1 232 ? 7.457 2.703 29.828 1 44.22 232 ILE B CA 1
ATOM 4038 C C . ILE B 1 232 ? 8.961 2.488 29.672 1 44.22 232 ILE B C 1
ATOM 4040 O O . ILE B 1 232 ? 9.414 1.843 28.719 1 44.22 232 ILE B O 1
ATOM 4044 N N . CYS B 1 233 ? 9.789 3.23 30.484 1 44.41 233 CYS B N 1
ATOM 4045 C CA . CYS B 1 233 ? 11.234 3.109 30.281 1 44.41 233 CYS B CA 1
ATOM 4046 C C . CYS B 1 233 ? 11.914 2.57 31.531 1 44.41 233 CYS B C 1
ATOM 4048 O O . CYS B 1 233 ? 12.148 3.314 32.5 1 44.41 233 CYS B O 1
ATOM 4050 N N . PRO B 1 234 ? 11.773 1.39 31.703 1 47.56 234 PRO B N 1
ATOM 4051 C CA . PRO B 1 234 ? 12.609 0.9 32.781 1 47.56 234 PRO B CA 1
ATOM 4052 C C . PRO B 1 234 ? 14 1.524 32.812 1 47.56 234 PRO B C 1
ATOM 4054 O O . PRO B 1 234 ? 14.758 1.356 33.75 1 47.56 234 PRO B O 1
ATOM 4057 N N . TYR B 1 235 ? 14.359 2.08 31.797 1 47.03 235 TYR B N 1
ATOM 4058 C CA . TYR B 1 235 ? 15.75 2.498 31.719 1 47.03 235 TYR B CA 1
ATOM 4059 C C . TYR B 1 235 ? 15.891 3.992 31.984 1 47.03 235 TYR B C 1
ATOM 4061 O O . TYR B 1 235 ? 16.766 4.652 31.406 1 47.03 235 TYR B O 1
ATOM 4069 N N . LYS B 1 236 ? 15 4.473 32.688 1 50.25 236 LYS B N 1
ATOM 4070 C CA . LYS B 1 236 ? 15.023 5.863 33.125 1 50.25 236 LYS B CA 1
ATOM 4071 C C . LYS B 1 236 ? 16.438 6.32 33.438 1 50.25 236 LYS B C 1
ATOM 4073 O O . LYS B 1 236 ? 16.844 7.418 33.062 1 50.25 236 LYS B O 1
ATOM 4078 N N . ASP B 1 237 ? 16.984 5.48 34.156 1 50.25 237 ASP B N 1
ATOM 4079 C CA . ASP B 1 237 ? 18.328 5.875 34.562 1 50.25 237 ASP B CA 1
ATOM 4080 C C . ASP B 1 237 ? 19.219 6.129 33.375 1 50.25 237 ASP B C 1
ATOM 4082 O O . ASP B 1 237 ? 20.078 7.016 33.406 1 50.25 237 ASP B O 1
ATOM 4086 N N . LEU B 1 238 ? 19.031 5.359 32.406 1 48.78 238 LEU B N 1
ATOM 4087 C CA . LEU B 1 238 ? 19.859 5.539 31.219 1 48.78 238 LEU B CA 1
ATOM 4088 C C . LEU B 1 238 ? 19.5 6.824 30.484 1 48.78 238 LEU B C 1
ATOM 4090 O O . LEU B 1 238 ? 20.359 7.488 29.906 1 48.78 238 LEU B O 1
ATOM 4094 N N . ILE B 1 239 ? 18.234 7.145 30.562 1 49.06 239 ILE B N 1
ATOM 4095 C CA . ILE B 1 239 ? 17.75 8.336 29.875 1 49.06 239 ILE B CA 1
ATOM 4096 C C . ILE B 1 239 ? 18.141 9.586 30.656 1 49.06 239 ILE B C 1
ATOM 4098 O O . ILE B 1 239 ? 18.5 10.609 30.078 1 49.06 239 ILE B O 1
ATOM 4102 N N . ASP B 1 240 ? 18.031 9.469 31.969 1 50.19 240 ASP B N 1
ATOM 4103 C CA . ASP B 1 240 ? 18.438 10.609 32.781 1 50.19 240 ASP B CA 1
ATOM 4104 C C . ASP B 1 240 ? 19.859 11.047 32.438 1 50.19 240 ASP B C 1
ATOM 4106 O O . ASP B 1 240 ? 20.203 12.227 32.562 1 50.19 240 ASP B O 1
ATOM 4110 N N . MET B 1 241 ? 20.547 10.07 32 1 48.88 241 MET B N 1
ATOM 4111 C CA . MET B 1 241 ? 21.953 10.422 31.75 1 48.88 241 MET B CA 1
ATOM 4112 C C . MET B 1 241 ? 22.062 11.211 30.438 1 48.88 241 MET B C 1
ATOM 4114 O O . MET B 1 241 ? 23.078 11.852 30.188 1 48.88 241 MET B O 1
ATOM 4118 N N . HIS B 1 242 ? 21.047 11.102 29.656 1 47.25 242 HIS B N 1
ATOM 4119 C CA . HIS B 1 242 ? 21.219 11.789 28.375 1 47.25 242 HIS B CA 1
ATOM 4120 C C . HIS B 1 242 ? 20.281 12.992 28.281 1 47.25 242 HIS B C 1
ATOM 4122 O O . HIS B 1 242 ? 19.062 12.836 28.25 1 47.25 242 HIS B O 1
ATOM 4128 N N . GLU B 1 243 ? 20.734 14.117 28.734 1 51.41 243 GLU B N 1
ATOM 4129 C CA . GLU B 1 243 ? 20.078 15.398 28.469 1 51.41 243 GLU B CA 1
ATOM 4130 C C . GLU B 1 243 ? 19.812 15.594 26.984 1 51.41 243 GLU B C 1
ATOM 4132 O O . GLU B 1 243 ? 20.672 15.289 26.156 1 51.41 243 GLU B O 1
ATOM 4137 N N . ASN B 1 244 ? 18.484 15.891 26.516 1 59.5 244 ASN B N 1
ATOM 4138 C CA . ASN B 1 244 ? 18.109 16.328 25.172 1 59.5 244 ASN B CA 1
ATOM 4139 C C . ASN B 1 244 ? 18.141 15.18 24.172 1 59.5 244 ASN B C 1
ATOM 4141 O O . ASN B 1 244 ? 18.734 15.297 23.094 1 59.5 244 ASN B O 1
ATOM 4145 N N . ILE B 1 245 ? 17.766 14.039 24.578 1 63.38 245 ILE B N 1
ATOM 4146 C CA . ILE B 1 245 ? 17.797 12.898 23.656 1 63.38 245 ILE B CA 1
ATOM 4147 C C . ILE B 1 245 ? 16.734 13.078 22.594 1 63.38 245 ILE B C 1
ATOM 4149 O O . ILE B 1 245 ? 15.594 13.453 22.891 1 63.38 245 ILE B O 1
ATOM 4153 N N . VAL B 1 246 ? 17.266 12.938 21.391 1 70.25 246 VAL B N 1
ATOM 4154 C CA . VAL B 1 246 ? 16.359 13.031 20.25 1 70.25 246 VAL B CA 1
ATOM 4155 C C . VAL B 1 246 ? 15.703 11.672 20 1 70.25 246 VAL B C 1
ATOM 4157 O O . VAL B 1 246 ? 16.188 10.641 20.484 1 70.25 246 VAL B O 1
ATOM 4160 N N . PHE B 1 247 ? 14.586 11.656 19.359 1 73.56 247 PHE B N 1
ATOM 4161 C CA . PHE B 1 247 ? 13.727 10.5 19.172 1 73.56 247 PHE B CA 1
ATOM 4162 C C . PHE B 1 247 ? 14.516 9.328 18.609 1 73.56 247 PHE B C 1
ATOM 4164 O O . PHE B 1 247 ? 14.43 8.203 19.109 1 73.56 247 PHE B O 1
ATOM 4171 N N . SER B 1 248 ? 15.266 9.477 17.531 1 72.44 248 SER B N 1
ATOM 4172 C CA . SER B 1 248 ? 16 8.391 16.891 1 72.44 248 SER B CA 1
ATOM 4173 C C . SER B 1 248 ? 17 7.754 17.844 1 72.44 248 SER B C 1
ATOM 4175 O O . SER B 1 248 ? 17.172 6.535 17.844 1 72.44 248 SER B O 1
ATOM 4177 N N . GLU B 1 249 ? 17.594 8.594 18.578 1 70.94 249 GLU B N 1
ATOM 4178 C CA . GLU B 1 249 ? 18.547 8.094 19.547 1 70.94 249 GLU B CA 1
ATOM 4179 C C . GLU B 1 249 ? 17.859 7.277 20.641 1 70.94 249 GLU B C 1
ATOM 4181 O O . GLU B 1 249 ? 18.391 6.266 21.094 1 70.94 249 GLU B O 1
ATOM 4186 N N . TRP B 1 250 ? 16.797 7.75 20.953 1 70.88 250 TRP B N 1
ATOM 4187 C CA . TRP B 1 250 ? 16.016 7.012 21.953 1 70.88 250 TRP B CA 1
ATOM 4188 C C . TRP B 1 250 ? 15.664 5.621 21.438 1 70.88 250 TRP B C 1
ATOM 4190 O O . TRP B 1 250 ? 15.805 4.633 22.156 1 70.88 250 TRP B O 1
ATOM 4200 N N . CYS B 1 251 ? 15.203 5.539 20.328 1 71.88 251 CYS B N 1
ATOM 4201 C CA . CYS B 1 251 ? 14.844 4.254 19.734 1 71.88 251 CYS B CA 1
ATOM 4202 C C . CYS B 1 251 ? 16.047 3.311 19.719 1 71.88 251 CYS B C 1
ATOM 4204 O O . CYS B 1 251 ? 15.898 2.117 19.984 1 71.88 251 CYS B O 1
ATOM 4206 N N . ARG B 1 252 ? 17.109 3.834 19.375 1 72.06 252 ARG B N 1
ATOM 4207 C CA . ARG B 1 252 ? 18.328 3.035 19.344 1 72.06 252 ARG B CA 1
ATOM 4208 C C . ARG B 1 252 ? 18.672 2.506 20.719 1 72.06 252 ARG B C 1
ATOM 4210 O O . ARG B 1 252 ? 19 1.327 20.875 1 72.06 252 ARG B O 1
ATOM 4217 N N . LEU B 1 253 ? 18.641 3.359 21.672 1 66.88 253 LEU B N 1
ATOM 4218 C CA . LEU B 1 253 ? 18.969 2.984 23.047 1 66.88 253 LEU B CA 1
ATOM 4219 C C . LEU B 1 253 ? 18.016 1.91 23.562 1 66.88 253 LEU B C 1
ATOM 4221 O O . LEU B 1 253 ? 18.438 0.967 24.234 1 66.88 253 LEU B O 1
ATOM 4225 N N . GLU B 1 254 ? 16.812 2.135 23.312 1 68.62 254 GLU B N 1
ATOM 4226 C CA . GLU B 1 254 ? 15.82 1.154 23.719 1 68.62 254 GLU B CA 1
ATOM 4227 C C . GLU B 1 254 ? 16.109 -0.221 23.125 1 68.62 254 GLU B C 1
ATOM 4229 O O . GLU B 1 254 ? 16.016 -1.235 23.828 1 68.62 254 GLU B O 1
ATOM 4234 N N . LYS B 1 255 ? 16.438 -0.264 21.906 1 70.81 255 LYS B N 1
ATOM 4235 C CA . LYS B 1 255 ? 16.734 -1.527 21.234 1 70.81 255 LYS B CA 1
ATOM 4236 C C . LYS B 1 255 ? 17.969 -2.189 21.859 1 70.81 255 LYS B C 1
ATOM 4238 O O . LYS B 1 255 ? 18.016 -3.412 22 1 70.81 255 LYS B O 1
ATOM 4243 N N . GLU B 1 256 ? 18.906 -1.397 22.172 1 67.75 256 GLU B N 1
ATOM 4244 C CA . GLU B 1 256 ? 20.125 -1.911 22.797 1 67.75 256 GLU B CA 1
ATOM 4245 C C . GLU B 1 256 ? 19.844 -2.506 24.172 1 67.75 256 GLU B C 1
ATOM 4247 O O . GLU B 1 256 ? 20.406 -3.537 24.531 1 67.75 256 GLU B O 1
ATOM 4252 N N . ILE B 1 257 ? 19.016 -1.958 24.797 1 61.94 257 ILE B N 1
ATOM 4253 C CA . ILE B 1 257 ? 18.656 -2.414 26.125 1 61.94 257 ILE B CA 1
ATOM 4254 C C . ILE B 1 257 ? 17.906 -3.736 26.047 1 61.94 257 ILE B C 1
ATOM 4256 O O . ILE B 1 257 ? 18.172 -4.664 26.812 1 61.94 257 ILE B O 1
ATOM 4260 N N . TYR B 1 258 ? 16.922 -3.705 25.125 1 58.75 258 TYR B N 1
ATOM 4261 C CA . TYR B 1 258 ? 16.156 -4.93 24.953 1 58.75 258 TYR B CA 1
ATOM 4262 C C . TYR B 1 258 ? 17.047 -6.086 24.516 1 58.75 258 TYR B C 1
ATOM 4264 O O . TYR B 1 258 ? 16.875 -7.219 24.969 1 58.75 258 TYR B O 1
ATOM 4272 N N . ARG B 1 259 ? 17.938 -5.891 23.625 1 61.69 259 ARG B N 1
ATOM 4273 C CA . ARG B 1 259 ? 18.859 -6.922 23.203 1 61.69 259 ARG B CA 1
ATOM 4274 C C . ARG B 1 259 ? 19.688 -7.449 24.375 1 61.69 259 ARG B C 1
ATOM 4276 O O . ARG B 1 259 ? 19.969 -8.648 24.453 1 61.69 259 ARG B O 1
ATOM 4283 N N . GLN B 1 260 ? 20.016 -6.586 25.219 1 53.06 260 GLN B N 1
ATOM 4284 C CA . GLN B 1 260 ? 20.797 -6.984 26.391 1 53.06 260 GLN B CA 1
ATOM 4285 C C . GLN B 1 260 ? 19.953 -7.781 27.375 1 53.06 260 GLN B C 1
ATOM 4287 O O . GLN B 1 260 ? 20.453 -8.688 28.047 1 53.06 260 GLN B O 1
ATOM 4292 N N . SER B 1 261 ? 18.766 -7.418 27.344 1 47.47 261 SER B N 1
ATOM 4293 C CA . SER B 1 261 ? 17.875 -8.156 28.25 1 47.47 261 SER B CA 1
ATOM 4294 C C . SER B 1 261 ? 17.562 -9.539 27.688 1 47.47 261 SER B C 1
ATOM 4296 O O . SER B 1 261 ? 17.391 -10.492 28.453 1 47.47 261 SER B O 1
ATOM 4298 N N . ASP B 1 262 ? 17.297 -9.68 26.469 1 46.97 262 ASP B N 1
ATOM 4299 C CA . ASP B 1 262 ? 17.094 -11 25.875 1 46.97 262 ASP B CA 1
ATOM 4300 C C . ASP B 1 262 ? 18.344 -11.875 26.031 1 46.97 262 ASP B C 1
ATOM 4302 O O . ASP B 1 262 ? 18.234 -13.102 26.109 1 46.97 262 ASP B O 1
ATOM 4306 N N . TYR B 1 263 ? 19.516 -11.367 26.094 1 37.34 263 TYR B N 1
ATOM 4307 C CA . TYR B 1 263 ? 20.719 -12.141 26.391 1 37.34 263 TYR B CA 1
ATOM 4308 C C . TYR B 1 263 ? 20.797 -12.484 27.875 1 37.34 263 TYR B C 1
ATOM 4310 O O . TYR B 1 263 ? 21.594 -13.328 28.281 1 37.34 263 TYR B O 1
ATOM 4318 N N . ARG B 1 264 ? 20.094 -11.82 28.719 1 35.41 264 ARG B N 1
ATOM 4319 C CA . ARG B 1 264 ? 20.156 -12.227 30.109 1 35.41 264 ARG B CA 1
ATOM 4320 C C . ARG B 1 264 ? 19.203 -13.383 30.391 1 35.41 264 ARG B C 1
ATOM 4322 O O . ARG B 1 264 ? 19.297 -14.031 31.438 1 35.41 264 ARG B O 1
ATOM 4329 N N . ASP B 1 265 ? 18.125 -13.383 29.672 1 32.12 265 ASP B N 1
ATOM 4330 C CA . ASP B 1 265 ? 17.359 -14.594 29.953 1 32.12 265 ASP B CA 1
ATOM 4331 C C . ASP B 1 265 ? 17.859 -15.766 29.109 1 32.12 265 ASP B C 1
ATOM 4333 O O . ASP B 1 265 ? 18.094 -15.617 27.906 1 32.12 265 ASP B O 1
#

Organism: NCBI:txid2580412

Sequence (530 aa):
MANLNKLFSEQLNKSLHLDNGGEIKISFCSNETKVVSFIESSEVIVGCAPWFNNQNIINALQNVNKGCCIILDKKQFMKLPDYEARRYISNPVNFCISTVLKNGCIKAFFKRDLDSVNNDSTFRLFGVNGDNYSLMHYKYLIRCDIEKNEHNEVNLKPKAVITGSLNYTYNMNNSRELFLEIDSEEFAISFYEEWCELFSLSESILSKNNELTPEFLQSGVKFEDIEDANEICPYKDLIDMHENIVFSEWCRLEKEIYRQSDYRDMANLNKLFSEQLNKSLHLDNGGEIKISFCSNETKVVSFIESSEVIVGCAPWFNNQNIINALQNVNKGCCIILDKKQFMKLPDYEARRYISNPVNFCISTVLKNGCIKAFFKRDLDSVNNDSTFRLFGVNGDNYSLMHYKYLIRCDIEKNEHNEVNLKPKAVITGSLNYTYNMNNSRELFLEIDSEEFAISFYEEWCELFSLSESILSKNNELTPEFLQSGVKFEDIEDANEICPYKDLIDMHENIVFSEWCRLEKEIYRQSDYRD

Solvent-accessible surface area (backbone atoms only — not comparable to full-atom values): 27147 Å² total; per-residue (Å²): 87,38,45,54,50,52,56,42,45,89,61,76,67,46,72,46,54,30,61,85,72,27,37,36,36,40,35,67,58,70,51,68,62,51,50,33,50,54,43,60,72,24,47,24,40,38,38,35,27,39,46,78,63,21,63,70,50,53,53,29,44,47,63,19,78,58,9,23,36,36,37,29,14,33,42,62,53,70,68,50,56,68,80,63,59,63,68,57,70,57,34,38,25,73,37,53,43,72,49,73,75,64,86,14,58,29,59,39,52,35,39,74,81,41,68,62,48,76,40,80,48,24,45,30,23,31,54,42,38,90,43,93,42,40,42,44,38,39,30,37,42,32,32,24,43,83,38,69,48,99,85,67,46,44,32,77,43,46,41,21,30,37,35,30,40,47,53,50,34,68,43,47,74,17,18,37,37,36,35,33,37,37,44,29,44,72,59,15,42,55,53,46,54,55,46,50,53,50,53,45,51,17,24,60,70,82,61,83,67,42,59,74,62,31,68,65,33,42,78,66,41,49,64,85,67,24,80,60,34,62,78,73,32,78,51,45,70,64,48,70,70,45,78,85,70,48,71,50,56,46,33,36,52,51,51,53,49,50,56,53,48,58,70,68,99,86,38,44,56,50,53,57,43,47,88,61,76,69,45,72,47,55,29,63,86,72,25,36,37,37,40,35,68,58,70,51,67,60,52,52,34,51,56,44,60,73,23,48,24,40,36,38,33,27,38,48,78,63,20,63,68,51,54,53,30,44,47,63,21,78,58,8,23,36,36,37,29,13,33,42,62,52,70,68,48,56,69,79,63,58,63,67,56,69,60,34,39,27,72,39,54,42,70,52,72,75,58,88,12,56,30,60,41,51,33,37,76,79,41,70,60,47,76,40,80,47,25,44,29,24,28,52,43,39,90,43,93,41,38,42,44,39,40,30,37,41,31,33,24,42,84,40,69,49,98,85,67,46,42,32,77,44,47,41,21,33,37,34,32,39,47,54,50,33,68,44,48,77,16,19,39,37,37,39,34,36,36,43,30,44,73,59,15,43,55,53,46,55,54,45,51,52,50,54,46,49,17,23,59,71,81,61,82,66,43,58,75,62,32,68,64,30,42,80,68,42,48,64,84,66,25,80,57,34,59,79,73,34,78,49,44,69,63,47,68,69,45,79,85,70,49,70,51,58,47,35,35,51,52,50,53,50,50,54,53,47,58,69,68,99

Foldseek 3Di:
DAQCPVVDDQDDWDKDADPVGKIKIKGFPPQLVVLLVVLQVFQEKEEEAQDAQQPSNLVSQQNRNQHYAYEYELQSLLPDDPVSNVSQAGGHHWAWDQLCPPPDCCVQWWDQPDRIDIDDGRYWYDDAHPDPPDTPHFFKMWGWDWDQDPVRGTDTQTFKMKGWNDDNHPCSRRDGIMIMIIGHSVVRVVNVVVSSNRLQQIHHSPDPHRARDGPRTDGFRDCVNVVCSCVVPVVVVVVNVDHRDTPVNVVVVVVVVVVVVVVVD/DAQCPVVDDQDDWDKDADPVGKMKIKGFPPQLVVLLVVLQVFQEKEEEAQDAQQPSNLVSQQNRNQHYAYEYELQSLLPDDPVSNVSQAGGHHWAWDQQPPPPDCCVQWWAQPDRIDIDDGRYWYDDAHPDPPDTPHFFKMWGWDWDADPVRGTDTQTFKMKGWNDDNHPCSRRDGIMIMIIGHSVVRVVNVVVSSNRLQQIHHSPDPHRARDGPRTDGARDSVNVVVSCVVPVVSVVVNVDHRDTPVNVVVVVVVVVVVVVVVD

Secondary structure (DSSP, 8-state):
---GGGGS-----EEEEBTTS-EEEEESS-HHHHHHHHHHT-SEEEEEES----HHHHHHHHT-SS-EEEEEEHHHHHTS-HHHHGGG---B---EEE----SSTHHHHEEE--SEEE---SEEEES-SS-TT--B---EEEEEEEEE-TT--EEEEEEEEEEES--SSGGGGTSB--EEEEE-HHHHHHHHHHHHHHHHH-EETT---SS---SSEEE---GGG-TTHHHH-TTHHHHHTSTT--HHHHHHHHHHHHHHHHTT-/---GGGGS-----EEEEBTTS-EEEEESS-HHHHHHHHHHT-SEEEEEES----HHHHHHHHT-SS-EEEEEEHHHHHTS-HHHHGGG---B---EEE----SSTHHHHEEE--SEEE---SEEEES-SS-TT--B---EEEEEEEEE-TT--EEEEEEEEEEES--SSGGGGTSB--EEEEE-HHHHHHHHHHHHHHHHH-EETT---SS---SSEEE---GGG-TTHHHH-TTHHHHHTSTT--HHHHHHHHHHHHHHHHTT-